Protein 3V7I (pdb70)

Solvent-accessible surface area: 16777 Å² total; per-residue (Å²): 163,33,54,0,35,0,0,4,0,7,23,25,75,9,120,74,74,4,60,22,144,57,0,21,114,31,6,98,61,102,34,98,178,27,118,8,35,105,151,9,95,51,36,12,78,91,26,44,8,135,35,5,14,3,6,36,41,22,131,30,9,43,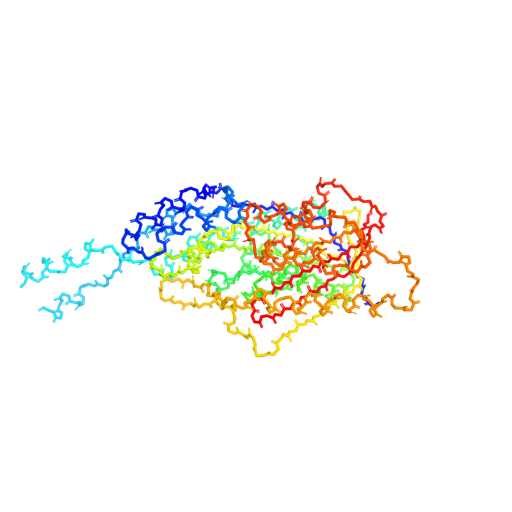42,93,26,32,82,56,120,70,44,64,63,35,92,96,107,124,87,124,32,62,62,62,23,64,66,63,60,82,99,102,50,72,20,40,35,112,59,14,12,60,54,2,43,100,9,0,18,41,19,0,33,122,0,0,96,18,1,5,148,54,0,49,36,79,32,46,55,0,36,2,0,0,2,1,9,19,2,3,76,33,172,84,14,4,7,54,12,0,22,110,89,8,75,15,88,93,110,14,83,62,50,74,16,76,168,40,20,20,0,0,0,0,70,0,0,7,54,0,1,92,20,1,57,84,54,52,102,60,19,0,0,0,0,0,0,1,1,17,10,5,8,2,13,15,49,46,108,65,76,34,13,8,54,17,6,8,28,17,1,1,0,0,0,0,0,0,0,6,12,126,87,63,138,54,13,17,0,61,0,37,13,39,28,113,57,89,23,123,87,23,188,98,20,23,88,69,45,93,100,83,44,0,2,5,27,58,37,40,174,154,0,31,134,10,5,33,76,0,0,68,23,0,19,79,41,8,121,79,104,39,101,148,57,90,112,89,100,49,7,66,4,2,0,0,0,7,29,18,48,173,5,0,68,61,0,58,145,45,24,51,139,168,57,60,96,47,6,1,59,46,0,63,70,2,12,63,30,0,4,11,2,1,0,1,0,0,1,0,0,62,48,0,57,93,65,50,46,172,106,32,14,35,0,4,0,0,0,8,6,35,26,1,18,0,1,0,0,4,0,47,8,73

Foldseek 3Di:
DFKKFWFAKFKDFAPAKDFLVNLLVVLCVLDVDDPCNVCRVVVLVVLLAGIAHFVDYPCLQPPFAQDDPLVVVLVVPDPVSVVVSVVVSPDGHFAFACSLQVSVQVSQLVQQLVRQVVQQVLQVHALAQAAEEEEEEAFHDDVVHSQVSDCVVSNYDPNHHYHYDHACWQALLFVVVVVVRVVCVVPQSHKYKYKYWYRLCLQLHSPDDDPCSSVSNSFATGMMMMIIMGSDDDPSGWWIFDDKDKFFDPPQQPQWDWDQDRNGIHTDHHPCLLVLLLVVLVVVLVVVCVVCVPPDPPDAAQAEQECSPGVVSVVVSQVVDPDDHDNCRCVLVVVQSNNHRHINCSSSSSSNSVVVVDDDFFHWYKGKTFDRSTMIMMTTITTD

Structure (mmCIF, N/CA/C/O backbone):
data_3V7I
#
_entry.id   3V7I
#
_cell.length_a   182.703
_cell.length_b   182.703
_cell.length_c   182.703
_cell.angle_alpha   90.000
_cell.angle_beta   90.000
_cell.angle_gamma   90.000
#
_symmetry.space_group_name_H-M   'P 41 3 2'
#
loop_
_entity.id
_entity.type
_entity.pdbx_description
1 polymer 'Putative polyketide synthase'
2 water water
#
loop_
_atom_site.group_PDB
_atom_site.id
_atom_site.type_symbol
_atom_site.label_atom_id
_atom_site.label_alt_id
_atom_site.label_comp_id
_atom_site.label_asym_id
_atom_site.label_entity_id
_atom_site.label_seq_id
_atom_site.pdbx_PDB_ins_code
_atom_site.Cartn_x
_atom_site.Cartn_y
_atom_site.Cartn_z
_atom_site.occupancy
_atom_site.B_iso_or_equiv
_atom_site.auth_seq_id
_atom_site.auth_comp_id
_atom_site.auth_asym_id
_atom_site.auth_atom_id
_atom_site.pdbx_PDB_model_num
ATOM 1 N N . ALA A 1 24 ? 14.180 66.777 14.755 1.00 141.18 0 ALA A N 1
ATOM 2 C CA . ALA A 1 24 ? 13.424 66.257 15.894 1.00 138.95 0 ALA A CA 1
ATOM 3 C C . ALA A 1 24 ? 13.292 64.741 15.799 1.00 144.47 0 ALA A C 1
ATOM 4 O O . ALA A 1 24 ? 13.462 64.030 16.788 1.00 153.35 0 ALA A O 1
ATOM 6 N N . MET A 1 25 ? 12.980 64.255 14.603 1.00 312.92 1 MET A N 1
ATOM 7 C CA . MET A 1 25 ? 12.817 62.824 14.389 1.00 105.16 1 MET A CA 1
ATOM 8 C C . MET A 1 25 ? 13.730 62.300 13.283 1.00 150.19 1 MET A C 1
ATOM 9 O O . MET A 1 25 ? 13.593 62.677 12.119 1.00 109.96 1 MET A O 1
ATOM 14 N N . ALA A 1 26 ? 14.658 61.425 13.659 1.00 84.48 2 ALA A N 1
ATOM 15 C CA . ALA A 1 26 ? 15.603 60.833 12.718 1.00 145.53 2 ALA A CA 1
ATOM 16 C C . ALA A 1 26 ? 15.742 59.337 12.976 1.00 69.23 2 ALA A C 1
ATOM 17 O O . ALA A 1 26 ? 16.303 58.920 13.990 1.00 213.96 2 ALA A O 1
ATOM 19 N N . ALA A 1 27 ? 15.220 58.537 12.054 1.00 95.80 3 ALA A N 1
ATOM 20 C CA . ALA A 1 27 ? 15.234 57.086 12.192 1.00 92.88 3 ALA A CA 1
ATOM 21 C C . ALA A 1 27 ? 15.434 56.437 10.829 1.00 84.41 3 ALA A C 1
ATOM 22 O O . ALA A 1 27 ? 14.822 56.850 9.844 1.00 87.29 3 ALA A O 1
ATOM 24 N N . TYR A 1 28 ? 16.284 55.420 10.772 1.00 168.05 4 TYR A N 1
ATOM 25 C CA . TYR A 1 28 ? 16.650 54.818 9.497 1.00 69.74 4 TYR A CA 1
ATOM 26 C C . TYR A 1 28 ? 16.114 53.400 9.356 1.00 157.20 4 TYR A C 1
ATOM 27 O O . TYR A 1 28 ? 16.147 52.621 10.300 1.00 62.68 4 TYR A O 1
ATOM 36 N N . LEU A 1 29 ? 15.626 53.065 8.168 1.00 195.29 5 LEU A N 1
ATOM 37 C CA . LEU A 1 29 ? 14.916 51.808 7.978 1.00 68.53 5 LEU A CA 1
ATOM 38 C C . LEU A 1 29 ? 15.492 50.946 6.854 1.00 123.94 5 LEU A C 1
ATOM 39 O O . LEU A 1 29 ? 15.492 51.345 5.689 1.00 72.26 5 LEU A O 1
ATOM 44 N N . CYS A 1 30 ? 15.975 49.759 7.207 1.00 71.33 6 CYS A N 1
ATOM 45 C CA . CYS A 1 30 ? 16.473 48.813 6.217 1.00 174.78 6 CYS A CA 1
ATOM 46 C C . CYS A 1 30 ? 15.281 48.175 5.516 1.00 74.70 6 CYS A C 1
ATOM 47 O O . CYS A 1 30 ? 14.169 48.211 6.035 1.00 70.96 6 CYS A O 1
ATOM 50 N N . ALA A 1 31 ? 15.497 47.600 4.338 1.00 181.11 7 ALA A N 1
ATOM 51 C CA . ALA A 1 31 ? 14.390 47.023 3.581 1.00 81.07 7 ALA A CA 1
ATOM 52 C C . ALA A 1 31 ? 13.672 45.928 4.365 1.00 77.82 7 ALA A C 1
ATOM 53 O O . ALA A 1 31 ? 14.303 45.153 5.082 1.00 76.07 7 ALA A O 1
ATOM 55 N N . PRO A 1 32 ? 12.340 45.866 4.237 1.00 74.82 8 PRO A N 1
ATOM 56 C CA . PRO A 1 32 ? 11.580 44.821 4.928 1.00 72.18 8 PRO A CA 1
ATOM 57 C C . PRO A 1 32 ? 11.724 43.448 4.281 1.00 116.55 8 PRO A C 1
ATOM 58 O O . PRO A 1 32 ? 11.982 43.332 3.083 1.00 209.31 8 PRO A O 1
ATOM 62 N N . ALA A 1 33 ? 11.563 42.415 5.098 1.00 52.49 9 ALA A N 1
ATOM 63 C CA . ALA A 1 33 ? 11.508 41.039 4.632 1.00 113.60 9 ALA A CA 1
ATOM 64 C C . ALA A 1 33 ? 10.057 40.577 4.643 1.00 92.12 9 ALA A C 1
ATOM 65 O O . ALA A 1 33 ? 9.387 40.649 5.671 1.00 79.29 9 ALA A O 1
ATOM 67 N N . VAL A 1 34 ? 9.570 40.103 3.502 1.00 121.02 10 VAL A N 1
ATOM 68 C CA . VAL A 1 34 ? 8.183 39.668 3.403 1.00 92.36 10 VAL A CA 1
ATOM 69 C C . VAL A 1 34 ? 8.085 38.166 3.165 1.00 104.09 10 VAL A C 1
ATOM 70 O O . VAL A 1 34 ? 8.810 37.604 2.343 1.00 231.47 10 VAL A O 1
ATOM 74 N N . ILE A 1 35 ? 7.181 37.523 3.898 1.00 60.15 11 ILE A N 1
ATOM 75 C CA . ILE A 1 35 ? 7.002 36.081 3.814 1.00 110.95 11 ILE A CA 1
ATOM 76 C C . ILE A 1 35 ? 5.525 35.729 3.811 1.00 121.70 11 ILE A C 1
ATOM 77 O O . ILE A 1 35 ? 4.874 35.706 4.854 1.00 131.57 11 ILE A O 1
ATOM 82 N N . HIS A 1 36 ? 5.008 35.449 2.623 1.00 215.60 12 HIS A N 1
ATOM 83 C CA . HIS A 1 36 ? 3.584 35.220 2.437 1.00 96.95 12 HIS A CA 1
ATOM 84 C C . HIS A 1 36 ? 3.153 33.842 2.917 1.00 104.03 12 HIS A C 1
ATOM 85 O O . HIS A 1 36 ? 3.987 32.999 3.239 1.00 100.28 12 HIS A O 1
ATOM 92 N N . GLY A 1 37 ? 1.844 33.625 2.972 1.00 83.96 13 GLY A N 1
ATOM 93 C CA . GLY A 1 37 ? 1.305 32.324 3.319 1.00 91.64 13 GLY A CA 1
ATOM 94 C C . GLY A 1 37 ? 1.599 31.300 2.239 1.00 299.63 13 GLY A C 1
ATOM 95 O O . GLY A 1 37 ? 1.362 31.554 1.059 1.00 136.58 13 GLY A O 1
ATOM 96 N N . GLU A 1 38 ? 2.115 30.143 2.641 1.00 121.13 14 GLU A N 1
ATOM 97 C CA . GLU A 1 38 ? 2.496 29.095 1.696 1.00 151.51 14 GLU A CA 1
ATOM 98 C C . GLU A 1 38 ? 1.285 28.400 1.080 1.00 95.60 14 GLU A C 1
ATOM 99 O O . GLU A 1 38 ? 1.349 27.907 -0.047 1.00 116.18 14 GLU A O 1
ATOM 105 N N . HIS A 1 39 ? 0.185 28.363 1.825 1.00 85.72 15 HIS A N 1
ATOM 106 C CA . HIS A 1 39 ? -1.046 27.743 1.348 1.00 83.17 15 HIS A CA 1
ATOM 107 C C . HIS A 1 39 ? -1.847 28.699 0.467 1.00 95.75 15 HIS A C 1
ATOM 108 O O . HIS A 1 39 ? -2.609 29.527 0.964 1.00 183.14 15 HIS A O 1
ATOM 115 N N . SER A 1 40 ? -1.661 28.574 -0.844 1.00 113.15 16 SER A N 1
ATOM 116 C CA . SER A 1 40 ? -2.375 29.398 -1.814 1.00 123.49 16 SER A CA 1
ATOM 117 C C . SER A 1 40 ? -3.828 28.960 -1.962 1.00 137.35 16 SER A C 1
ATOM 118 O O . SER A 1 40 ? -4.114 27.833 -2.367 1.00 137.94 16 SER A O 1
ATOM 121 N N . VAL A 1 41 ? -4.739 29.867 -1.634 1.00 116.10 17 VAL A N 1
ATOM 122 C CA . VAL A 1 41 ? -6.164 29.595 -1.725 1.00 251.77 17 VAL A CA 1
ATOM 123 C C . VAL A 1 41 ? -6.775 30.385 -2.874 1.00 123.06 17 VAL A C 1
ATOM 124 O O . VAL A 1 41 ? -6.868 31.611 -2.817 1.00 124.57 17 VAL A O 1
ATOM 128 N N . GLU A 1 42 ? -7.176 29.671 -3.922 1.00 158.89 18 GLU A N 1
ATOM 129 C CA . GLU A 1 42 ? -7.781 30.285 -5.097 1.00 204.23 18 GLU A CA 1
ATOM 130 C C . GLU A 1 42 ? -9.114 30.917 -4.714 1.00 162.70 18 GLU A C 1
ATOM 131 O O . GLU A 1 42 ? -9.867 30.349 -3.925 1.00 163.01 18 GLU A O 1
ATOM 137 N N . THR A 1 43 ? -9.407 32.092 -5.266 1.00 124.81 19 THR A N 1
ATOM 138 C CA . THR A 1 43 ? -10.672 32.759 -4.968 1.00 114.74 19 THR A CA 1
ATOM 139 C C . THR A 1 43 ? -11.847 31.907 -5.434 1.00 159.02 19 THR A C 1
ATOM 140 O O . THR A 1 43 ? -12.947 31.999 -4.890 1.00 273.76 19 THR A O 1
ATOM 144 N N . ARG A 1 44 ? -11.606 31.075 -6.443 1.00 125.90 20 ARG A N 1
ATOM 145 C CA . ARG A 1 44 ? -12.635 30.182 -6.951 1.00 171.21 20 ARG A CA 1
ATOM 146 C C . ARG A 1 44 ? -12.924 29.088 -5.931 1.00 136.13 20 ARG A C 1
ATOM 147 O O . ARG A 1 44 ? -14.041 28.582 -5.852 1.00 159.64 20 ARG A O 1
ATOM 155 N N . GLU A 1 45 ? -11.910 28.731 -5.149 1.00 345.71 21 GLU A N 1
ATOM 156 C CA . GLU A 1 45 ? -12.061 27.707 -4.122 1.00 145.39 21 GLU A CA 1
ATOM 157 C C . GLU A 1 45 ? -12.905 28.222 -2.960 1.00 156.47 21 GLU A C 1
ATOM 158 O O . GLU A 1 45 ? -13.632 27.460 -2.323 1.00 159.78 21 GLU A O 1
ATOM 164 N N . ILE A 1 46 ? -12.806 29.518 -2.686 1.00 312.05 22 ILE A N 1
ATOM 165 C CA . ILE A 1 46 ? -13.603 30.124 -1.627 1.00 239.00 22 ILE A CA 1
ATOM 166 C C . ILE A 1 46 ? -15.041 30.318 -2.091 1.00 290.82 22 ILE A C 1
ATOM 167 O O . ILE A 1 46 ? -15.979 29.945 -1.391 1.00 123.04 22 ILE A O 1
ATOM 172 N N . VAL A 1 47 ? -15.205 30.905 -3.274 1.00 114.76 23 VAL A N 1
ATOM 173 C CA . VAL A 1 47 ? -16.523 31.040 -3.889 1.00 130.58 23 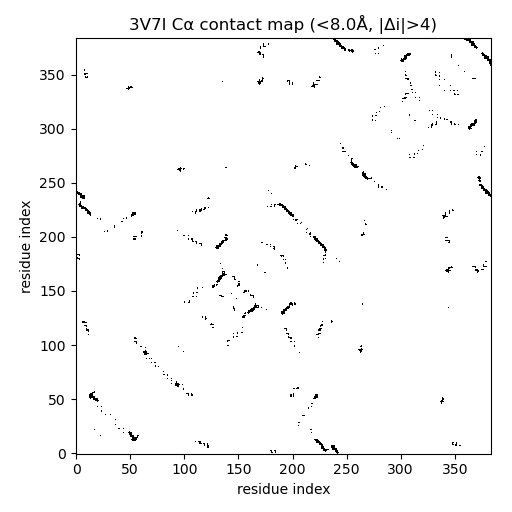VAL A CA 1
ATOM 174 C C . VAL A 1 47 ? -17.231 29.692 -3.934 1.00 138.89 23 VAL A C 1
ATOM 175 O O . VAL A 1 47 ? -18.388 29.567 -3.530 1.00 150.31 23 VAL A O 1
ATOM 179 N N . GLU A 1 48 ? -16.518 28.687 -4.430 1.00 137.80 24 GLU A N 1
ATOM 180 C CA . GLU A 1 48 ? -17.039 27.331 -4.541 1.00 155.53 24 GLU A CA 1
ATOM 181 C C . GLU A 1 48 ? -17.365 26.731 -3.175 1.00 125.26 24 GLU A C 1
ATOM 182 O O . GLU A 1 48 ? -18.373 26.043 -3.016 1.00 142.34 24 GLU A O 1
ATOM 188 N N . GLU A 1 49 ? -16.511 26.998 -2.192 1.00 139.69 25 GLU A N 1
ATOM 189 C CA . GLU A 1 49 ? -16.692 26.447 -0.852 1.00 265.72 25 GLU A CA 1
ATOM 190 C C . GLU A 1 49 ? -17.909 27.038 -0.146 1.00 249.56 25 GLU A C 1
ATOM 191 O O . GLU A 1 49 ? -18.714 26.310 0.432 1.00 112.88 25 GLU A O 1
ATOM 197 N N . VAL A 1 50 ? -18.038 28.360 -0.188 1.00 158.23 26 VAL A N 1
ATOM 198 C CA . VAL A 1 50 ? -19.127 29.038 0.507 1.00 129.08 26 VAL A CA 1
ATOM 199 C C . VAL A 1 50 ? -20.478 28.728 -0.134 1.00 141.32 26 VAL A C 1
ATOM 200 O O . VAL A 1 50 ? -21.502 28.671 0.549 1.00 136.18 26 VAL A O 1
ATOM 204 N N . ARG A 1 51 ? -20.475 28.532 -1.448 1.00 128.12 27 ARG A N 1
ATOM 205 C CA . ARG A 1 51 ? -21.676 28.100 -2.152 1.00 242.03 27 ARG A CA 1
ATOM 206 C C . ARG A 1 51 ? -22.107 26.743 -1.624 1.00 156.23 27 ARG A C 1
ATOM 207 O O . ARG A 1 51 ? -23.298 26.465 -1.482 1.00 249.42 27 ARG A O 1
ATOM 215 N N . GLY A 1 52 ? -21.121 25.902 -1.329 1.00 276.83 28 GLY A N 1
ATOM 216 C CA . GLY A 1 52 ? -21.374 24.587 -0.774 1.00 215.45 28 GLY A CA 1
ATOM 217 C C . GLY A 1 52 ? -21.857 24.659 0.663 1.00 176.42 28 GLY A C 1
ATOM 218 O O . GLY A 1 52 ? -22.699 23.867 1.082 1.00 130.78 28 GLY A O 1
ATOM 219 N N . ARG A 1 53 ? -21.324 25.611 1.423 1.00 360.09 29 ARG A N 1
ATOM 220 C CA . ARG A 1 53 ? -21.727 25.776 2.812 1.00 160.83 29 ARG A CA 1
ATOM 221 C C . ARG A 1 53 ? -23.181 26.202 2.934 1.00 190.96 29 ARG A C 1
ATOM 222 O O . ARG A 1 53 ? -23.953 25.593 3.681 1.00 155.37 29 ARG A O 1
ATOM 230 N N . HIS A 1 54 ? -23.553 27.248 2.205 1.00 213.86 30 HIS A N 1
ATOM 231 C CA . HIS A 1 54 ? -24.921 27.756 2.257 1.00 213.89 30 HIS A CA 1
ATOM 232 C C . HIS A 1 54 ? -25.593 27.678 0.891 1.00 240.57 30 HIS A C 1
ATOM 233 O O . HIS A 1 54 ? -25.441 28.577 0.063 1.00 224.58 30 HIS A O 1
ATOM 240 N N . PRO A 1 55 ? -26.339 26.587 0.653 1.00 171.47 31 PRO A N 1
ATOM 241 C CA . PRO A 1 55 ? -27.062 26.362 -0.603 1.00 180.97 31 PRO A CA 1
ATOM 242 C C . PRO A 1 55 ? -28.163 27.396 -0.814 1.00 193.01 31 PRO A C 1
ATOM 243 O O . PRO A 1 55 ? -28.177 28.079 -1.837 1.00 187.59 31 PRO A O 1
ATOM 247 N N . HIS A 1 56 ? -29.067 27.518 0.151 1.00 240.36 32 HIS A N 1
ATOM 248 C CA . HIS A 1 56 ? -30.166 28.470 0.039 1.00 218.64 32 HIS A CA 1
ATOM 249 C C . HIS A 1 56 ? -29.816 29.794 0.704 1.00 193.33 32 HIS A C 1
ATOM 250 O O . HIS A 1 56 ? -29.752 29.883 1.929 1.00 239.54 32 HIS A O 1
ATOM 257 N N . ALA A 1 57 ? -29.597 30.821 -0.109 1.00 176.29 33 ALA A N 1
ATOM 258 C CA . ALA A 1 57 ? -29.191 32.119 0.406 1.00 126.05 33 ALA A CA 1
ATOM 259 C C . ALA A 1 57 ? -29.533 33.247 -0.561 1.00 185.42 33 ALA A C 1
ATOM 260 O O . ALA A 1 57 ? -29.609 33.035 -1.771 1.00 203.25 33 ALA A O 1
ATOM 262 N N . PRO A 1 58 ? -29.748 34.458 -0.020 1.00 167.89 34 PRO A N 1
ATOM 263 C CA . PRO A 1 58 ? -30.073 35.629 -0.841 1.00 146.76 34 PRO A CA 1
ATOM 264 C C . PRO A 1 58 ? -28.867 36.185 -1.583 1.00 248.86 34 PRO A C 1
ATOM 265 O O . PRO A 1 58 ? -29.015 36.748 -2.664 1.00 378.03 34 PRO A O 1
ATOM 269 N N . TRP A 1 59 ? -27.685 36.014 -1.003 1.00 135.48 35 TRP A N 1
ATOM 270 C CA . TRP A 1 59 ? -26.452 36.496 -1.613 1.00 179.51 35 TRP A CA 1
ATOM 271 C C . TRP A 1 59 ? -26.006 35.637 -2.798 1.00 180.24 35 TRP A C 1
ATOM 272 O O . TRP A 1 59 ? -25.118 36.021 -3.557 1.00 258.79 35 TRP A O 1
ATOM 283 N N . ALA A 1 60 ? -26.639 34.480 -2.964 1.00 129.14 36 ALA A N 1
ATOM 284 C CA . ALA A 1 60 ? -26.231 33.505 -3.984 1.00 201.69 36 ALA A CA 1
ATOM 285 C C . ALA A 1 60 ? -25.931 34.088 -5.376 1.00 193.75 36 ALA A C 1
ATOM 286 O O . ALA A 1 60 ? -24.900 33.767 -5.971 1.00 174.06 36 ALA A O 1
ATOM 288 N N . PRO A 1 61 ? -26.823 34.948 -5.897 1.00 166.43 37 PRO A N 1
ATOM 289 C CA . PRO A 1 61 ? -26.587 35.506 -7.234 1.00 338.55 37 PRO A CA 1
ATOM 290 C C . PRO A 1 61 ? -25.435 36.504 -7.239 1.00 376.49 37 PRO A C 1
ATOM 291 O O . PRO A 1 61 ? -24.797 36.721 -8.268 1.00 271.03 37 PRO A O 1
ATOM 295 N N . ARG A 1 62 ? -25.172 37.099 -6.083 1.00 160.14 38 ARG A N 1
ATOM 296 C CA . ARG A 1 62 ? -24.159 38.138 -5.959 1.00 247.14 38 ARG A CA 1
ATOM 297 C C . ARG A 1 62 ? -22.729 37.608 -6.030 1.00 149.25 38 ARG A C 1
ATOM 298 O O . ARG A 1 62 ? -21.779 38.385 -6.057 1.00 125.27 38 ARG A O 1
ATOM 306 N N . ILE A 1 63 ? -22.569 36.293 -6.073 1.00 208.47 39 ILE A N 1
ATOM 307 C CA . ILE A 1 63 ? -21.247 35.716 -5.855 1.00 114.72 39 ILE A CA 1
ATOM 308 C C . ILE A 1 63 ? -20.229 36.024 -6.955 1.00 132.30 39 ILE A C 1
ATOM 309 O O . ILE A 1 63 ? -19.174 36.594 -6.681 1.00 127.13 39 ILE A O 1
ATOM 314 N N . ASP A 1 64 ? -20.540 35.653 -8.192 1.00 152.47 40 ASP A N 1
ATOM 315 C CA . ASP A 1 64 ? -19.640 35.942 -9.302 1.00 231.50 40 ASP A CA 1
ATOM 316 C C . ASP A 1 64 ? -19.435 37.445 -9.430 1.00 193.56 40 ASP A C 1
ATOM 317 O O . ASP A 1 64 ? -18.384 37.907 -9.876 1.00 194.18 40 ASP A O 1
ATOM 322 N N . GLY A 1 65 ? -20.447 38.205 -9.028 1.00 199.01 41 GLY A N 1
ATOM 323 C CA . GLY A 1 65 ? -20.385 39.651 -9.097 1.00 172.63 41 GLY A CA 1
ATOM 324 C C . GLY A 1 65 ? -19.505 40.232 -8.010 1.00 146.43 41 GLY A C 1
ATOM 325 O O . GLY A 1 65 ? -18.602 41.020 -8.285 1.00 117.49 41 GLY A O 1
ATOM 326 N N . ILE A 1 66 ? -19.768 39.836 -6.769 1.00 300.59 42 ILE A N 1
ATOM 327 C CA . ILE A 1 66 ? -19.011 40.330 -5.626 1.00 106.33 42 ILE A CA 1
ATOM 328 C C . ILE A 1 66 ? -17.550 39.895 -5.678 1.00 167.47 42 ILE A C 1
ATOM 329 O O . ILE A 1 66 ? -16.646 40.701 -5.466 1.00 156.63 42 ILE A O 1
ATOM 334 N N . ALA A 1 67 ? -17.324 38.616 -5.957 1.00 161.66 43 ALA A N 1
ATOM 335 C CA . ALA A 1 67 ? -15.972 38.074 -5.989 1.00 206.89 43 ALA A CA 1
ATOM 336 C C . ALA A 1 67 ? -15.128 38.710 -7.088 1.00 174.31 43 ALA A C 1
ATOM 337 O O . ALA A 1 67 ? -13.912 38.829 -6.955 1.00 126.79 43 ALA A O 1
ATOM 339 N N . ALA A 1 68 ? -15.776 39.118 -8.174 1.00 144.78 44 ALA A N 1
ATOM 340 C CA . ALA A 1 68 ? -15.064 39.684 -9.314 1.00 167.34 44 ALA A CA 1
ATOM 341 C C . ALA A 1 68 ? -14.574 41.103 -9.041 1.00 175.23 44 ALA A C 1
ATOM 342 O O . ALA A 1 68 ? -13.635 41.578 -9.680 1.00 123.72 44 ALA A O 1
ATOM 344 N N . SER A 1 69 ? -15.209 41.776 -8.088 1.00 204.23 45 SER A N 1
ATOM 345 C CA . SER A 1 69 ? -14.855 43.155 -7.774 1.00 188.51 45 SER A CA 1
ATOM 346 C C . SER A 1 69 ? -13.592 43.243 -6.922 1.00 158.34 45 SER A C 1
ATOM 347 O O . SER A 1 69 ? -12.929 44.280 -6.891 1.00 132.33 45 SER A O 1
ATOM 350 N N . THR A 1 70 ? -13.260 42.156 -6.232 1.00 228.26 46 THR A N 1
ATOM 351 C CA . THR A 1 70 ? -12.078 42.138 -5.374 1.00 114.89 46 THR A CA 1
ATOM 352 C C . THR A 1 70 ? -10.790 42.262 -6.182 1.00 163.44 46 THR A C 1
ATOM 353 O O . THR A 1 70 ? -9.810 42.844 -5.716 1.00 116.01 46 THR A O 1
ATOM 357 N N . GLY A 1 71 ? -10.799 41.714 -7.392 1.00 130.47 47 GLY A N 1
ATOM 358 C CA . GLY A 1 71 ? -9.625 41.737 -8.247 1.00 96.97 47 GLY A CA 1
ATOM 359 C C . GLY A 1 71 ? -8.541 40.799 -7.754 1.00 106.60 47 GLY A C 1
ATOM 360 O O . GLY A 1 71 ? -7.360 40.992 -8.042 1.00 182.07 47 GLY A O 1
ATOM 361 N N . ILE A 1 72 ? -8.949 39.777 -7.007 1.00 99.80 48 ILE A N 1
ATOM 362 C CA . ILE A 1 72 ? -8.015 38.829 -6.414 1.00 123.11 48 ILE A CA 1
ATOM 363 C C . ILE A 1 72 ? -8.218 37.424 -6.972 1.00 108.31 48 ILE A C 1
ATOM 364 O O . ILE A 1 72 ? -9.275 36.820 -6.785 1.00 131.12 48 ILE A O 1
ATOM 369 N N . GLU A 1 73 ? -7.199 36.910 -7.657 1.00 96.15 49 GLU A N 1
ATOM 370 C CA . GLU A 1 73 ? -7.230 35.552 -8.188 1.00 109.45 49 GLU A CA 1
ATOM 371 C C . GLU A 1 73 ? -6.997 34.533 -7.082 1.00 168.53 49 GLU A C 1
ATOM 372 O O . GLU A 1 73 ? -7.708 33.534 -6.983 1.00 142.08 49 GLU A O 1
ATOM 378 N N . SER A 1 74 ? -5.995 34.794 -6.250 1.00 139.85 50 SER A N 1
ATOM 379 C CA . SER A 1 74 ? -5.674 33.905 -5.141 1.00 136.14 50 SER A CA 1
ATOM 380 C C . SER A 1 74 ? -4.822 34.606 -4.088 1.00 124.36 50 SER A C 1
ATOM 381 O O . SER A 1 74 ? -4.213 35.642 -4.358 1.00 97.41 50 SER A O 1
ATOM 384 N N . ARG A 1 75 ? -4.783 34.032 -2.890 1.00 147.72 51 ARG A N 1
ATOM 385 C CA . ARG A 1 75 ? -4.018 34.602 -1.787 1.00 137.68 51 ARG A CA 1
ATOM 386 C C . ARG A 1 75 ? -3.202 33.529 -1.076 1.00 115.85 51 ARG A C 1
ATOM 387 O O . ARG A 1 75 ? -3.448 32.336 -1.247 1.00 125.61 51 ARG A O 1
ATOM 395 N N . GLY A 1 76 ? -2.229 33.959 -0.279 1.00 77.33 52 GLY A N 1
ATOM 396 C CA . GLY A 1 76 ? -1.453 33.044 0.535 1.00 155.39 52 GLY A CA 1
ATOM 397 C C . GLY A 1 76 ? -2.006 32.964 1.945 1.00 68.65 52 GLY A C 1
ATOM 398 O O . GLY A 1 76 ? -2.435 33.966 2.507 1.00 74.04 52 GLY A O 1
ATOM 399 N N . TRP A 1 77 ? -2.004 31.762 2.510 1.00 103.55 53 TRP A N 1
ATOM 400 C CA . TRP A 1 77 ? -2.448 31.543 3.882 1.00 76.15 53 TRP A CA 1
ATOM 401 C C . TRP A 1 77 ? -1.390 30.761 4.646 1.00 89.83 53 TRP A C 1
ATOM 402 O O . TRP A 1 77 ? -0.588 30.043 4.050 1.00 143.62 53 TRP A O 1
ATOM 413 N N . MET A 1 78 ? -1.395 30.898 5.968 1.00 104.74 54 MET A N 1
ATOM 414 C CA . MET A 1 78 ? -0.494 30.129 6.816 1.00 110.65 54 MET A CA 1
ATOM 415 C C . MET A 1 78 ? -1.082 28.749 7.084 1.00 99.60 54 MET A C 1
ATOM 416 O O . MET A 1 78 ? -0.396 27.858 7.585 1.00 113.03 54 MET A O 1
ATOM 421 N N . LEU A 1 79 ? -2.357 28.583 6.743 1.00 110.79 55 LEU A N 1
ATOM 422 C CA . LEU A 1 79 ? -3.038 27.298 6.870 1.00 108.03 55 LEU A CA 1
ATOM 423 C C . LEU A 1 79 ? -3.890 27.036 5.631 1.00 200.56 55 LEU A C 1
ATOM 424 O O . LEU A 1 79 ? -4.255 27.971 4.924 1.00 122.96 55 LEU A O 1
ATOM 429 N N . PRO A 1 80 ? -4.204 25.760 5.356 1.00 127.67 56 PRO A N 1
ATOM 430 C CA . PRO A 1 80 ? -5.045 25.441 4.198 1.00 191.54 56 PRO A CA 1
ATOM 431 C C . PRO A 1 80 ? -6.506 25.770 4.475 1.00 122.52 56 PRO A C 1
ATOM 432 O O . PRO A 1 80 ? -6.930 25.701 5.627 1.00 84.96 56 PRO A O 1
ATOM 436 N N . LEU A 1 81 ? -7.259 26.123 3.437 1.00 132.40 57 LEU A N 1
ATOM 437 C CA . LEU A 1 81 ? -8.673 26.453 3.590 1.00 125.46 57 LEU A CA 1
ATOM 438 C C . LEU A 1 81 ? -9.391 25.428 4.462 1.00 91.37 57 LEU A C 1
ATOM 439 O O . LEU A 1 81 ? -10.315 25.765 5.201 1.00 135.84 57 LEU A O 1
ATOM 444 N N . GLU A 1 82 ? -8.953 24.176 4.373 1.00 104.74 58 GLU A N 1
ATOM 445 C CA . GLU A 1 82 ? -9.544 23.087 5.142 1.00 182.63 58 GLU A CA 1
ATOM 446 C C . GLU A 1 82 ? -9.441 23.317 6.650 1.00 118.32 58 GLU A C 1
ATOM 447 O O . GLU A 1 82 ? -10.338 22.946 7.405 1.00 122.07 58 GLU A O 1
ATOM 453 N N . ALA A 1 83 ? -8.345 23.930 7.083 1.00 143.13 59 ALA A N 1
ATOM 454 C CA . ALA A 1 83 ? -8.117 24.177 8.503 1.00 119.90 59 ALA A CA 1
ATOM 455 C C . ALA A 1 83 ? -9.168 25.107 9.108 1.00 108.05 59 ALA A C 1
ATOM 456 O O . ALA A 1 83 ? -9.379 25.113 10.321 1.00 108.89 59 ALA A O 1
ATOM 458 N N . ALA A 1 84 ? -9.824 25.891 8.258 1.00 82.14 60 ALA A N 1
ATOM 459 C CA . ALA A 1 84 ? -10.848 26.827 8.712 1.00 154.38 60 ALA A CA 1
ATOM 460 C C . ALA A 1 84 ? -12.247 26.228 8.594 1.00 138.40 60 ALA A C 1
ATOM 461 O O . ALA A 1 84 ? -13.039 26.276 9.536 1.00 120.47 60 ALA A O 1
ATOM 463 N N . VAL A 1 85 ? -12.538 25.662 7.428 1.00 122.06 61 VAL A N 1
ATOM 464 C CA . VAL A 1 85 ? -13.859 25.118 7.134 1.00 123.07 61 VAL A CA 1
ATOM 465 C C . VAL A 1 85 ? -14.159 23.836 7.915 1.00 133.09 61 VAL A C 1
ATOM 466 O O . VAL A 1 85 ? -15.305 23.583 8.287 1.00 167.35 61 VAL A O 1
ATOM 470 N N . ALA A 1 86 ? -13.126 23.038 8.166 1.00 157.69 62 ALA A N 1
ATOM 471 C CA . ALA A 1 86 ? -13.286 21.752 8.844 1.00 108.15 62 ALA A CA 1
ATOM 472 C C . ALA A 1 86 ? -14.113 21.851 10.121 1.00 141.51 62 ALA A C 1
ATOM 473 O O . ALA A 1 86 ? -14.121 22.886 10.780 1.00 101.12 62 ALA A O 1
ATOM 475 N N . PRO A 1 87 ? -14.819 20.766 10.467 1.00 188.86 63 PRO A N 1
ATOM 476 C CA . PRO A 1 87 ? -15.581 20.691 11.716 1.00 114.76 63 PRO A CA 1
ATOM 477 C C . PRO A 1 87 ? -14.655 20.410 12.888 1.00 160.35 63 PRO A C 1
ATOM 478 O O . PRO A 1 87 ? -13.743 19.597 12.759 1.00 102.51 63 PRO A O 1
ATOM 482 N N . GLY A 1 88 ? -14.884 21.072 14.015 1.00 112.53 64 GLY A N 1
ATOM 483 C CA . GLY A 1 88 ? -14.047 20.878 15.183 1.00 117.16 64 GLY A CA 1
ATOM 484 C C . GLY A 1 88 ? -14.585 19.799 16.100 1.00 138.80 64 GLY A C 1
ATOM 485 O O . GLY A 1 88 ? -13.822 19.058 16.722 1.00 123.37 64 GLY A O 1
ATOM 486 N N . GLY A 1 89 ? -15.907 19.708 16.180 1.00 203.97 65 GLY A N 1
ATOM 487 C CA . GLY A 1 89 ? -16.545 18.756 17.067 1.00 153.47 65 GLY A CA 1
ATOM 488 C C . GLY A 1 89 ? -16.047 18.918 18.489 1.00 170.13 65 GLY A C 1
ATOM 489 O O . GLY A 1 89 ? -15.560 19.982 18.869 1.00 148.98 65 GLY A O 1
ATOM 490 N N . GLY A 1 90 ? -16.161 17.856 19.277 1.00 144.30 66 GLY A N 1
ATOM 491 C CA . GLY A 1 90 ? -15.735 17.900 20.662 1.00 137.59 66 GLY A CA 1
ATOM 492 C C . GLY A 1 90 ? -16.794 18.493 21.572 1.00 127.82 66 GLY A C 1
ATOM 493 O O . GLY A 1 90 ? -17.123 19.675 21.480 1.00 130.46 66 GLY A O 1
ATOM 494 N N . GLY A 1 91 ? -17.330 17.658 22.454 1.00 283.78 67 GLY A N 1
ATOM 495 C CA . GLY A 1 91 ? -18.333 18.085 23.411 1.00 293.01 67 GLY A CA 1
ATOM 496 C C . GLY A 1 91 ? -18.449 17.064 24.522 1.00 179.22 67 GLY A C 1
ATOM 497 O O . GLY A 1 91 ? -18.415 15.861 24.265 1.00 199.47 67 GLY A O 1
ATOM 498 N N . ASP A 1 92 ? -18.577 17.539 25.757 1.00 350.90 68 ASP A N 1
ATOM 499 C CA . ASP A 1 92 ? -18.647 16.652 26.913 1.00 230.80 68 ASP A CA 1
ATOM 500 C C . ASP A 1 92 ? -19.534 15.444 26.622 1.00 254.18 68 ASP A C 1
ATOM 501 O O . ASP A 1 92 ? -19.077 14.302 26.681 1.00 262.60 68 ASP A O 1
ATOM 506 N N . LEU A 1 93 ? -20.798 15.709 26.306 1.00 393.37 69 LEU A N 1
ATOM 507 C CA . LEU A 1 93 ? -21.744 14.668 25.907 1.00 284.11 69 LEU A CA 1
ATOM 508 C C . LEU A 1 93 ? -22.137 13.737 27.053 1.00 452.85 69 LEU A C 1
ATOM 509 O O . LEU A 1 93 ? -23.322 13.544 27.323 1.00 472.60 69 LEU A O 1
ATOM 514 N N . GLY A 1 94 ? -21.142 13.160 27.720 1.00 218.97 70 GLY A N 1
ATOM 515 C CA . GLY A 1 94 ? -21.387 12.256 28.829 1.00 417.18 70 GLY A CA 1
ATOM 516 C C . GLY A 1 94 ? -22.283 12.865 29.889 1.00 342.89 70 GLY A C 1
ATOM 517 O O . GLY A 1 94 ? -23.148 12.190 30.449 1.00 300.19 70 GLY A O 1
ATOM 518 N N . ALA A 1 95 ? -22.076 14.149 30.165 1.00 194.00 71 ALA A N 1
ATOM 519 C CA . ALA A 1 95 ? -22.883 14.864 31.146 1.00 244.92 71 ALA A CA 1
ATOM 520 C C . ALA A 1 95 ? -24.320 15.018 30.660 1.00 286.35 71 ALA A C 1
ATOM 521 O O . ALA A 1 95 ? -25.264 14.930 31.444 1.00 256.21 71 ALA A O 1
ATOM 523 N N . ALA A 1 96 ? -24.476 15.251 29.361 1.00 280.21 72 ALA A N 1
ATOM 524 C CA . ALA A 1 96 ? -25.798 15.390 28.762 1.00 207.72 72 ALA A CA 1
ATOM 525 C C . ALA A 1 96 ? -26.525 14.050 28.745 1.00 243.65 72 ALA A C 1
ATOM 526 O O . ALA A 1 96 ? -27.722 13.979 29.022 1.00 246.48 72 ALA A O 1
ATOM 528 N N . ARG A 1 97 ? -25.792 12.991 28.416 1.00 241.66 73 ARG A N 1
ATOM 529 C CA . ARG A 1 97 ? -26.354 11.646 28.392 1.00 192.96 73 ARG A CA 1
ATOM 530 C C . ARG A 1 97 ? -26.838 11.240 29.779 1.00 312.26 73 ARG A C 1
ATOM 531 O O . ARG A 1 97 ? -27.966 10.774 29.942 1.00 221.29 73 ARG A O 1
ATOM 533 N N . GLU A 1 98 ? -25.978 11.426 30.775 1.00 272.73 74 GLU A N 1
ATOM 534 C CA . GLU A 1 98 ? -26.308 11.083 32.153 1.00 323.18 74 GLU A CA 1
ATOM 535 C C . GLU A 1 98 ? -27.523 11.863 32.647 1.00 303.50 74 GLU A C 1
ATOM 536 O O . GLU A 1 98 ? -28.367 11.327 33.365 1.00 356.82 74 GLU A O 1
ATOM 538 N N . ALA A 1 99 ? -27.607 13.130 32.255 1.00 214.21 75 ALA A N 1
ATOM 539 C CA . ALA A 1 99 ? -28.708 13.991 32.670 1.00 218.34 75 ALA A CA 1
ATOM 540 C C . ALA A 1 99 ? -30.009 13.630 31.957 1.00 258.57 75 ALA A C 1
ATOM 541 O O . ALA A 1 99 ? -31.086 14.088 32.342 1.00 171.97 75 ALA A O 1
ATOM 543 N N . LEU A 1 100 ? -29.905 12.806 30.920 1.00 202.41 76 LEU A N 1
ATOM 544 C CA . LEU A 1 100 ? -31.073 12.398 30.147 1.00 248.39 76 LEU A CA 1
ATOM 545 C C . LEU A 1 100 ? -31.300 10.890 30.231 1.00 195.43 76 LEU A C 1
ATOM 546 O O . LEU A 1 100 ? -32.249 10.428 30.865 1.00 199.65 76 LEU A O 1
ATOM 548 N N . GLU A 1 107 ? -31.620 3.875 28.815 1.00 184.23 83 GLU A N 1
ATOM 549 C CA . GLU A 1 107 ? -30.194 3.572 28.845 1.00 227.65 83 GLU A CA 1
ATOM 550 C C . GLU A 1 107 ? -29.617 3.475 27.436 1.00 222.76 83 GLU A C 1
ATOM 551 O O . GLU A 1 107 ? -28.993 4.416 26.945 1.00 264.60 83 GLU A O 1
ATOM 553 N N . GLN A 1 108 ? -29.829 2.331 26.793 1.00 233.90 84 GLN A N 1
ATOM 554 C CA . GLN A 1 108 ? -29.324 2.100 25.444 1.00 271.24 84 GLN A CA 1
ATOM 555 C C . GLN A 1 108 ? -29.936 3.077 24.446 1.00 307.11 84 GLN A C 1
ATOM 556 O O . GLN A 1 108 ? -29.313 3.428 23.443 1.00 195.63 84 GLN A O 1
ATOM 558 N N . ASP A 1 109 ? -31.160 3.512 24.726 1.00 265.71 85 ASP A N 1
ATOM 559 C CA . ASP A 1 109 ? -31.861 4.445 23.853 1.00 305.11 85 ASP A CA 1
ATOM 560 C C . ASP A 1 109 ? -31.269 5.844 23.987 1.00 344.80 85 ASP A C 1
ATOM 561 O O . ASP A 1 109 ? -31.193 6.594 23.013 1.00 283.11 85 ASP A O 1
ATOM 566 N N . ALA A 1 110 ? -30.851 6.187 25.201 1.00 290.62 86 ALA A N 1
ATOM 567 C CA . ALA A 1 110 ? -30.236 7.482 25.465 1.00 255.32 86 ALA A CA 1
ATOM 568 C C . ALA A 1 110 ? -28.871 7.579 24.793 1.00 331.15 86 ALA A C 1
ATOM 569 O O . ALA A 1 110 ? -28.473 8.645 24.324 1.00 429.90 86 ALA A O 1
ATOM 571 N N . ASN A 1 111 ? -28.159 6.457 24.750 1.00 261.04 87 ASN A N 1
ATOM 572 C CA . ASN A 1 111 ? -26.847 6.405 24.117 1.00 293.12 87 ASN A CA 1
ATOM 573 C C . ASN A 1 111 ? -26.930 6.653 22.614 1.00 324.59 87 ASN A C 1
ATOM 574 O O . ASN A 1 111 ? -26.054 7.291 22.031 1.00 233.75 87 ASN A O 1
ATOM 576 N N . ARG A 1 112 ? -27.989 6.143 21.994 1.00 240.46 88 ARG A N 1
ATOM 577 C CA . ARG A 1 112 ? -28.206 6.334 20.565 1.00 229.11 88 ARG A CA 1
ATOM 578 C C . ARG A 1 112 ? -28.596 7.777 20.270 1.00 343.55 88 ARG A C 1
ATOM 579 O O . ARG A 1 112 ? -28.363 8.282 19.172 1.00 345.27 88 ARG A O 1
ATOM 581 N N . ALA A 1 113 ? -29.192 8.434 21.260 1.00 183.93 89 ALA A N 1
ATOM 582 C CA . ALA A 1 113 ? -29.594 9.829 21.125 1.00 184.66 89 ALA A CA 1
ATOM 583 C C . ALA A 1 113 ? -28.384 10.760 21.160 1.00 147.19 89 ALA A C 1
ATOM 584 O O . ALA A 1 113 ? -28.302 11.716 20.389 1.00 203.24 89 ALA A O 1
ATOM 586 N N . ILE A 1 114 ? -27.447 10.471 22.058 1.00 280.45 90 ILE A N 1
ATOM 587 C CA . ILE A 1 114 ? -26.228 11.264 22.180 1.00 271.37 90 ILE A CA 1
ATOM 588 C C . ILE A 1 114 ? -25.343 11.093 20.949 1.00 419.96 90 ILE A C 1
ATOM 589 O O . ILE A 1 114 ? -24.699 12.041 20.500 1.00 325.25 90 ILE A O 1
ATOM 591 N N . ALA A 1 115 ? -25.315 9.878 20.411 1.00 189.19 91 ALA A N 1
ATOM 592 C CA . ALA A 1 115 ? -24.551 9.595 19.202 1.00 183.51 91 ALA A CA 1
ATOM 593 C C . ALA A 1 115 ? -25.202 10.266 17.998 1.00 168.45 91 ALA A C 1
ATOM 594 O O . ALA A 1 115 ? -24.533 10.583 17.014 1.00 218.79 91 ALA A O 1
ATOM 596 N N . ALA A 1 116 ? -26.511 10.478 18.085 1.00 247.62 92 ALA A N 1
ATOM 597 C CA . ALA A 1 116 ? -27.253 11.143 17.021 1.00 251.03 92 ALA A CA 1
ATOM 598 C C . ALA A 1 116 ? -26.973 12.642 17.022 1.00 161.16 92 ALA A C 1
ATOM 599 O O . ALA A 1 116 ? -27.099 13.307 15.993 1.00 206.21 92 ALA A O 1
ATOM 601 N N . LEU A 1 117 ? -26.592 13.167 18.182 1.00 222.61 93 LEU A N 1
ATOM 602 C CA . LEU A 1 117 ? -26.287 14.587 18.316 1.00 219.94 93 LEU A CA 1
ATOM 603 C C . LEU A 1 117 ? -24.823 14.874 17.992 1.00 222.51 93 LEU A C 1
ATOM 604 O O . LEU A 1 117 ? -24.492 15.936 17.466 1.00 199.87 93 LEU A O 1
ATOM 606 N N . LYS A 1 118 ? -23.950 13.922 18.306 1.00 219.08 94 LYS A N 1
ATOM 607 C CA . LYS A 1 118 ? -22.524 14.075 18.039 1.00 251.16 94 LYS A CA 1
ATOM 608 C C . LYS A 1 118 ? -22.226 13.989 16.545 1.00 234.79 94 LYS A C 1
ATOM 609 O O . LYS A 1 118 ? -21.245 14.558 16.066 1.00 193.25 94 LYS A O 1
ATOM 611 N N . ALA A 1 119 ? -23.079 13.278 15.815 1.00 185.28 95 ALA A N 1
ATOM 612 C CA . ALA A 1 119 ? -22.895 13.095 14.379 1.00 161.41 95 ALA A CA 1
ATOM 613 C C . ALA A 1 119 ? -22.970 14.421 13.626 1.00 196.76 95 ALA A C 1
ATOM 614 O O . ALA A 1 119 ? -22.334 14.589 12.585 1.00 188.87 95 ALA A O 1
ATOM 616 N N . VAL A 1 120 ? -23.749 15.359 14.155 1.00 245.60 96 VAL A N 1
ATOM 617 C CA . VAL A 1 120 ? -23.876 16.681 13.549 1.00 223.62 96 VAL A CA 1
ATOM 618 C C . VAL A 1 120 ? -22.555 17.443 13.625 1.00 221.15 96 VAL A C 1
ATOM 619 O O . VAL A 1 120 ? -21.931 17.512 14.685 1.00 193.80 96 VAL A O 1
ATOM 623 N N . PRO A 1 121 ? -22.121 18.017 12.492 1.00 194.22 97 PRO A N 1
ATOM 624 C CA . PRO A 1 121 ? -20.856 18.755 12.439 1.00 243.21 97 PRO A CA 1
ATOM 625 C C . PRO A 1 121 ? -20.934 20.076 13.195 1.00 238.53 97 PRO A C 1
ATOM 626 O O . PRO A 1 121 ? -21.761 20.929 12.871 1.00 201.65 97 PRO A O 1
ATOM 630 N N . ALA A 1 122 ? -20.078 20.232 14.199 1.00 162.09 98 ALA A N 1
ATOM 631 C CA . ALA A 1 122 ? -20.021 21.461 14.978 1.00 163.08 98 ALA A CA 1
ATOM 632 C C . ALA A 1 122 ? -18.892 22.353 14.479 1.00 158.09 98 ALA A C 1
ATOM 633 O O . ALA A 1 122 ? -17.902 21.865 13.935 1.00 138.36 98 ALA A O 1
ATOM 635 N N . SER A 1 123 ? -19.043 23.661 14.659 1.00 155.61 99 SER A N 1
ATOM 636 C CA . SER A 1 123 ? -17.986 24.595 14.295 1.00 138.21 99 SER A CA 1
ATOM 637 C C . SER A 1 123 ? -16.810 24.437 15.253 1.00 133.00 99 SER A C 1
ATOM 638 O O . SER A 1 123 ? -16.960 23.880 16.342 1.00 125.72 99 SER A O 1
ATOM 641 N N . GLN A 1 124 ? -15.641 24.918 14.844 1.00 132.73 100 GLN A N 1
ATOM 642 C CA . GLN A 1 124 ? -14.457 24.835 15.691 1.00 127.34 100 GLN A CA 1
ATOM 643 C C . GLN A 1 124 ? -14.520 25.843 16.830 1.00 109.00 100 GLN A C 1
ATOM 644 O O . GLN A 1 124 ? -14.921 26.991 16.636 1.00 136.06 100 GLN A O 1
ATOM 650 N N . THR A 1 125 ? -14.118 25.405 18.017 1.00 114.50 101 THR A N 1
ATOM 651 C CA . THR A 1 125 ? -14.028 26.293 19.164 1.00 110.71 101 THR A CA 1
ATOM 652 C C . THR A 1 125 ? -12.848 27.243 18.966 1.00 101.70 101 THR A C 1
ATOM 653 O O . THR A 1 125 ? -11.989 27.005 18.116 1.00 105.17 101 THR A O 1
ATOM 657 N N . VAL A 1 126 ? -12.813 28.320 19.742 1.00 112.12 102 VAL A N 1
ATOM 658 C CA . VAL A 1 126 ? -11.796 29.352 19.558 1.00 96.65 102 VAL A CA 1
ATOM 659 C C . VAL A 1 126 ? -10.379 28.802 19.717 1.00 124.95 102 VAL A C 1
ATOM 660 O O . VAL A 1 126 ? -9.482 29.157 18.954 1.00 100.94 102 VAL A O 1
ATOM 664 N N . GLN A 1 127 ? -10.181 27.924 20.695 1.00 103.42 103 GLN A N 1
ATOM 665 C CA . GLN A 1 127 ? -8.863 27.336 20.912 1.00 108.01 103 GLN A CA 1
ATOM 666 C C . GLN A 1 127 ? -8.471 26.380 19.781 1.00 129.68 103 GLN A C 1
ATOM 667 O O . GLN A 1 127 ? -7.288 26.203 19.496 1.00 95.33 103 GLN A O 1
ATOM 673 N N . GLU A 1 128 ? -9.463 25.776 19.134 1.00 96.75 104 GLU A N 1
ATOM 674 C CA . GLU A 1 128 ? -9.203 24.893 17.998 1.00 101.53 104 GLU A CA 1
ATOM 675 C C . GLU A 1 128 ? -8.774 25.680 16.762 1.00 105.57 104 GLU A C 1
ATOM 676 O O . GLU A 1 128 ? -7.922 25.232 15.995 1.00 121.43 104 GLU A O 1
ATOM 682 N N . ARG A 1 129 ? -9.372 26.850 16.571 1.00 75.65 105 ARG A N 1
ATOM 683 C CA . ARG A 1 129 ? -9.016 27.711 15.452 1.00 107.54 105 ARG A CA 1
ATOM 684 C C . ARG A 1 129 ? -7.665 28.359 15.697 1.00 85.90 105 ARG A C 1
ATOM 685 O O . ARG A 1 129 ? -6.902 28.594 14.763 1.00 105.64 105 ARG A O 1
ATOM 693 N N . THR A 1 130 ? -7.374 28.637 16.964 1.00 130.00 106 THR A N 1
ATOM 694 C CA . THR A 1 130 ? -6.189 29.404 17.338 1.00 92.18 106 THR A CA 1
ATOM 695 C C . THR A 1 130 ? -4.906 28.570 17.397 1.00 112.79 106 THR A C 1
ATOM 696 O O . THR A 1 130 ? -3.870 28.982 16.877 1.00 81.86 106 THR A O 1
ATOM 700 N N . ALA A 1 131 ? -4.980 27.398 18.021 1.00 74.75 107 ALA A N 1
ATOM 701 C CA . ALA A 1 131 ? -3.798 26.556 18.233 1.00 85.13 107 ALA A CA 1
ATOM 702 C C . ALA A 1 131 ? -2.870 26.422 17.019 1.00 90.76 107 ALA A C 1
ATOM 703 O O . ALA A 1 131 ? -1.683 26.736 17.111 1.00 89.20 107 ALA A O 1
ATOM 705 N N . PRO A 1 132 ? -3.403 25.949 15.878 1.00 86.24 108 PRO A N 1
ATOM 706 C CA . PRO A 1 132 ? -2.545 25.775 14.698 1.00 96.10 108 PRO A CA 1
ATOM 707 C C . PRO A 1 132 ? -2.112 27.109 14.093 1.00 97.02 108 PRO A C 1
ATOM 708 O O . PRO A 1 132 ? -1.026 27.199 13.521 1.00 95.47 108 PRO A O 1
ATOM 712 N N . ALA A 1 133 ? -2.955 28.129 14.218 1.00 103.27 109 ALA A N 1
ATOM 713 C CA . ALA A 1 133 ? -2.621 29.457 13.716 1.00 88.80 109 ALA A CA 1
ATOM 714 C C . ALA A 1 133 ? -1.510 30.094 14.552 1.00 72.58 109 ALA A C 1
ATOM 715 O O . ALA A 1 133 ? -0.595 30.726 14.020 1.00 69.04 109 ALA A O 1
ATOM 717 N N . TRP A 1 134 ? -1.597 29.918 15.865 1.00 78.37 110 TRP A N 1
ATOM 718 C CA . TRP A 1 134 ? -0.572 30.408 16.775 1.00 68.58 110 TRP A CA 1
ATOM 719 C C . TRP A 1 134 ? 0.793 29.805 16.445 1.00 76.89 110 TRP A C 1
ATOM 720 O O . TRP A 1 134 ? 1.825 30.453 16.616 1.00 95.30 110 TRP A O 1
ATOM 731 N N . GLU A 1 135 ? 0.791 28.564 15.968 1.00 92.95 111 GLU A N 1
ATOM 732 C CA . GLU A 1 135 ? 2.026 27.888 15.577 1.00 84.19 111 GLU A CA 1
ATOM 733 C C . GLU A 1 135 ? 2.583 28.463 14.281 1.00 85.62 111 GLU A C 1
ATOM 734 O O . GLU A 1 135 ? 3.790 28.657 14.143 1.00 85.44 111 GLU A O 1
ATOM 740 N N . ALA A 1 136 ? 1.693 28.734 13.333 1.00 86.10 112 ALA A N 1
ATOM 741 C CA . ALA A 1 136 ? 2.094 29.309 12.058 1.00 92.76 112 ALA A CA 1
ATOM 742 C C . ALA A 1 136 ? 2.643 30.715 12.259 1.00 67.55 112 ALA A C 1
ATOM 743 O O . ALA A 1 136 ? 3.638 31.090 11.643 1.00 80.11 112 ALA A O 1
ATOM 745 N N . VAL A 1 137 ? 1.989 31.484 13.126 1.00 88.49 113 VAL A N 1
ATOM 746 C CA . VAL A 1 137 ? 2.413 32.852 13.422 1.00 76.84 113 VAL A CA 1
ATOM 747 C C . VAL A 1 137 ? 3.835 32.898 13.979 1.00 67.57 113 VAL A C 1
ATOM 748 O O . VAL A 1 137 ? 4.654 33.711 13.550 1.00 63.16 113 VAL A O 1
ATOM 752 N N . GLN A 1 138 ? 4.127 32.022 14.933 1.00 87.82 114 GLN A N 1
ATOM 753 C CA . GLN A 1 138 ? 5.462 31.970 15.511 1.00 75.49 114 GLN A CA 1
ATOM 754 C C . GLN A 1 138 ? 6.497 31.597 14.456 1.00 72.90 114 GLN A C 1
ATOM 755 O O . GLN A 1 138 ? 7.585 32.169 14.416 1.00 63.34 114 GLN A O 1
ATOM 761 N N . ALA A 1 139 ? 6.153 30.637 13.603 1.00 71.84 115 ALA A N 1
ATOM 762 C CA . ALA A 1 139 ? 7.082 30.153 12.588 1.00 108.47 115 ALA A CA 1
ATOM 763 C C . ALA A 1 139 ? 7.348 31.198 11.508 1.00 87.86 115 ALA A C 1
ATOM 764 O O . ALA A 1 139 ? 8.498 31.510 11.207 1.00 84.83 115 ALA A O 1
ATOM 766 N N . TYR A 1 140 ? 6.283 31.734 10.925 1.00 103.30 116 TYR A N 1
ATOM 767 C CA . TYR A 1 140 ? 6.423 32.747 9.885 1.00 68.67 116 TYR A CA 1
ATOM 768 C C . TYR A 1 140 ? 7.092 34.015 10.419 1.00 78.86 116 TYR A C 1
ATOM 769 O O . TYR A 1 140 ? 7.859 34.666 9.709 1.00 76.34 116 TYR A O 1
ATOM 778 N N . GLY A 1 141 ? 6.794 34.363 11.667 1.00 54.15 117 GLY A N 1
ATOM 779 C CA . GLY A 1 141 ? 7.374 35.537 12.291 1.00 67.12 117 GLY A CA 1
ATOM 780 C C . GLY A 1 141 ? 8.861 35.356 12.502 1.00 48.47 117 GLY A C 1
ATOM 781 O O . GLY A 1 141 ? 9.655 36.257 12.222 1.00 78.70 117 GLY A O 1
ATOM 782 N N . GLU A 1 142 ? 9.233 34.176 12.995 1.00 63.29 118 GLU A N 1
ATOM 783 C CA . GLU A 1 142 ? 10.632 33.816 13.207 1.00 72.66 118 GLU A CA 1
ATOM 784 C C . GLU A 1 142 ? 11.423 33.899 11.907 1.00 72.27 118 GLU A C 1
ATOM 785 O O . GLU A 1 142 ? 12.532 34.431 11.881 1.00 72.07 118 GLU A O 1
ATOM 791 N N . ARG A 1 143 ? 10.845 33.374 10.830 1.00 76.79 119 ARG A N 1
ATOM 792 C CA . ARG A 1 143 ? 11.465 33.461 9.513 1.00 86.22 119 ARG A CA 1
ATOM 793 C C . ARG A 1 143 ? 11.663 34.906 9.080 1.00 109.08 119 ARG A C 1
ATOM 794 O O . ARG A 1 143 ? 12.748 35.287 8.648 1.00 65.22 119 ARG A O 1
ATOM 802 N N . ALA A 1 144 ? 10.609 35.707 9.191 1.00 85.99 120 ALA A N 1
ATOM 803 C CA . ALA A 1 144 ? 10.667 37.103 8.771 1.00 61.52 120 ALA A CA 1
ATOM 804 C C . ALA A 1 144 ? 11.645 37.897 9.635 1.00 85.81 120 ALA A C 1
ATOM 805 O O . ALA A 1 144 ? 12.345 38.783 9.142 1.00 80.57 120 ALA A O 1
ATOM 807 N N . ALA A 1 145 ? 11.687 37.576 10.923 1.00 70.80 121 ALA A N 1
ATOM 808 C CA . ALA A 1 145 ? 12.641 38.198 11.829 1.00 67.78 121 ALA A CA 1
ATOM 809 C C . ALA A 1 145 ? 14.071 37.956 11.358 1.00 73.00 121 ALA A C 1
ATOM 810 O O . ALA A 1 145 ? 14.850 38.900 11.215 1.00 58.12 121 ALA A O 1
ATOM 812 N N . ARG A 1 146 ? 14.414 36.690 11.121 1.00 56.60 122 ARG A N 1
ATOM 813 C CA . ARG A 1 146 ? 15.754 36.328 10.654 1.00 73.10 122 ARG A CA 1
ATOM 814 C C . ARG A 1 146 ? 16.067 36.972 9.310 1.00 87.82 122 ARG A C 1
ATOM 815 O O . ARG A 1 146 ? 17.192 37.407 9.063 1.00 78.63 122 ARG A O 1
ATOM 823 N N . GLY A 1 147 ? 15.065 37.018 8.439 1.00 91.89 123 GLY A N 1
ATOM 824 C CA . GLY A 1 147 ? 15.214 37.664 7.152 1.00 66.09 123 GLY A CA 1
ATOM 825 C C . GLY A 1 147 ? 15.533 39.135 7.317 1.00 84.20 123 GLY A C 1
ATOM 826 O O . GLY A 1 147 ? 16.450 39.654 6.685 1.00 74.39 123 GLY A O 1
ATOM 827 N N . ALA A 1 148 ? 14.771 39.804 8.176 1.00 82.01 124 ALA A N 1
ATOM 828 C CA . ALA A 1 148 ? 14.982 41.217 8.461 1.00 82.21 124 ALA A CA 1
ATOM 829 C C . ALA A 1 148 ? 16.392 41.489 8.979 1.00 75.46 124 ALA A C 1
ATOM 830 O O . ALA A 1 148 ? 17.005 42.498 8.631 1.00 73.54 124 ALA A O 1
ATOM 832 N N . LEU A 1 149 ? 16.905 40.588 9.811 1.00 69.45 125 LEU A N 1
ATOM 833 C CA . LEU A 1 149 ? 18.240 40.759 10.376 1.00 67.29 125 LEU A CA 1
ATOM 834 C C . LEU A 1 149 ? 19.338 40.516 9.338 1.00 66.34 125 LEU A C 1
ATOM 835 O O . LEU A 1 149 ? 20.395 41.141 9.386 1.00 61.60 125 LEU A O 1
ATOM 840 N N . GLN A 1 150 ? 19.087 39.605 8.405 1.00 96.05 126 GLN A N 1
ATOM 841 C CA . GLN A 1 150 ? 20.043 39.340 7.338 1.00 67.65 126 GLN A CA 1
ATOM 842 C C . GLN A 1 150 ? 20.137 40.542 6.396 1.00 65.15 126 GLN A C 1
ATOM 843 O O . GLN A 1 150 ? 21.228 40.966 6.013 1.00 98.84 126 GLN A O 1
ATOM 849 N N . ILE A 1 151 ? 18.979 41.083 6.031 1.00 98.53 127 ILE A N 1
ATOM 850 C CA . ILE A 1 151 ? 18.907 42.263 5.181 1.00 93.91 127 ILE A CA 1
ATOM 851 C C . ILE A 1 151 ? 19.623 43.446 5.825 1.00 90.95 127 ILE A C 1
ATOM 852 O O . ILE A 1 151 ? 20.282 44.226 5.144 1.00 75.67 127 ILE A O 1
ATOM 857 N N . ALA A 1 152 ? 19.501 43.577 7.139 1.00 122.18 128 ALA A N 1
ATOM 858 C CA . ALA A 1 152 ? 20.169 44.664 7.843 1.00 102.66 128 ALA A CA 1
ATOM 859 C C . ALA A 1 152 ? 21.659 44.389 8.018 1.00 91.56 128 ALA A C 1
ATOM 860 O O . ALA A 1 152 ? 22.427 45.291 8.355 1.00 79.32 128 ALA A O 1
ATOM 862 N N . GLY A 1 153 ? 22.061 43.142 7.789 1.00 88.59 129 GLY A N 1
ATOM 863 C CA . GLY A 1 153 ? 23.437 42.736 7.997 1.00 94.04 129 GLY A CA 1
ATOM 864 C C . GLY A 1 153 ? 23.790 42.655 9.470 1.00 78.45 129 GLY A C 1
ATOM 865 O O . GLY A 1 153 ? 24.923 42.926 9.864 1.00 62.29 129 GLY A O 1
ATOM 866 N N . LEU A 1 154 ? 22.819 42.267 10.289 1.00 106.25 130 LEU A N 1
ATOM 867 C CA . LEU A 1 154 ? 23.015 42.238 11.734 1.00 65.94 130 LEU A CA 1
ATOM 868 C C . LEU A 1 154 ? 22.962 40.831 12.330 1.00 58.13 130 LEU A C 1
ATOM 869 O O . LEU A 1 154 ? 22.646 39.858 11.645 1.00 66.32 130 LEU A O 1
ATOM 874 N N . ASP A 1 155 ? 23.277 40.742 13.619 1.00 73.78 131 ASP A N 1
ATOM 875 C CA . ASP A 1 155 ? 23.173 39.495 14.361 1.00 99.47 131 ASP A CA 1
ATOM 876 C C . ASP A 1 155 ? 21.948 39.560 15.265 1.00 77.40 131 ASP A C 1
ATOM 877 O O . ASP A 1 155 ? 21.475 40.647 15.589 1.00 71.42 131 ASP A O 1
ATOM 882 N N . VAL A 1 156 ? 21.430 38.404 15.670 1.00 63.45 132 VAL A N 1
ATOM 883 C CA . VAL A 1 156 ? 20.272 38.373 16.557 1.00 95.94 132 VAL A CA 1
ATOM 884 C C . VAL A 1 156 ? 20.590 39.037 17.893 1.00 102.43 132 VAL A C 1
ATOM 885 O O . VAL A 1 156 ? 19.703 39.554 18.562 1.00 65.52 132 VAL A O 1
ATOM 889 N N . ALA A 1 157 ? 21.862 39.026 18.276 1.00 54.20 133 ALA A N 1
ATOM 890 C CA . ALA A 1 157 ? 22.279 39.601 19.552 1.00 63.75 133 ALA A CA 1
ATOM 891 C C . ALA A 1 157 ? 22.446 41.116 19.496 1.00 51.17 133 ALA A C 1
ATOM 892 O O . ALA A 1 157 ? 22.737 41.748 20.511 1.00 71.14 133 ALA A O 1
ATOM 894 N N . ASP A 1 158 ? 22.267 41.694 18.314 1.00 84.79 134 ASP A N 1
ATOM 895 C CA . ASP A 1 158 ? 22.401 43.134 18.156 1.00 59.58 134 ASP A CA 1
ATOM 896 C C . ASP A 1 158 ? 21.115 43.850 18.538 1.00 67.46 134 ASP A C 1
ATOM 897 O O . ASP A 1 158 ? 21.123 45.052 18.802 1.00 57.84 134 ASP A O 1
ATOM 902 N N . VAL A 1 159 ? 20.013 43.109 18.565 1.00 66.02 135 VAL A N 1
ATOM 903 C CA . VAL A 1 159 ? 18.700 43.695 18.810 1.00 52.80 135 VAL A CA 1
ATOM 904 C C . VAL A 1 159 ? 18.521 44.158 20.260 1.00 66.50 135 VAL A C 1
ATOM 905 O O . VAL A 1 159 ? 18.799 43.417 21.206 1.00 54.88 135 VAL A O 1
ATOM 909 N N . ASP A 1 160 ? 18.055 45.393 20.424 1.00 56.36 136 ASP A N 1
ATOM 910 C CA . ASP A 1 160 ? 17.898 46.002 21.742 1.00 70.13 136 ASP A CA 1
ATOM 911 C C . ASP A 1 160 ? 16.432 46.120 22.148 1.00 85.34 136 ASP A C 1
ATOM 912 O O . ASP A 1 160 ? 16.103 46.041 23.331 1.00 64.25 136 ASP A O 1
ATOM 917 N N . CYS A 1 161 ? 15.562 46.323 21.162 1.00 61.75 137 CYS A N 1
ATOM 918 C CA . CYS A 1 161 ? 14.125 46.456 21.392 1.00 69.81 137 CYS A CA 1
ATOM 919 C C . CYS A 1 161 ? 13.363 45.643 20.362 1.00 55.07 137 CYS A C 1
ATOM 920 O O . CYS A 1 161 ? 13.648 45.725 19.170 1.00 53.86 137 CYS A O 1
ATOM 923 N N . LEU A 1 162 ? 12.390 44.864 20.815 1.00 47.63 138 LEU A N 1
ATOM 924 C CA . LEU A 1 162 ? 11.560 44.097 19.898 1.00 63.57 138 LEU A CA 1
ATOM 925 C C . LEU A 1 162 ? 10.118 44.586 19.935 1.00 47.83 138 LEU A C 1
ATOM 926 O O . LEU A 1 162 ? 9.508 44.659 20.998 1.00 46.76 138 LEU A O 1
ATOM 931 N N . ILE A 1 163 ? 9.578 44.924 18.772 1.00 76.03 139 ILE A N 1
ATOM 932 C CA . ILE A 1 163 ? 8.174 45.291 18.668 1.00 44.66 139 ILE A CA 1
ATOM 933 C C . ILE A 1 163 ? 7.445 44.241 17.843 1.00 61.45 139 ILE A C 1
ATOM 934 O O . ILE A 1 163 ? 7.838 43.950 16.716 1.00 75.50 139 ILE A O 1
ATOM 939 N N . THR A 1 164 ? 6.389 43.663 18.404 1.00 72.26 140 THR A N 1
ATOM 940 C CA . THR A 1 164 ? 5.594 42.694 17.663 1.00 61.47 140 THR A CA 1
ATOM 941 C C . THR A 1 164 ? 4.140 43.140 17.554 1.00 55.17 140 THR A C 1
ATOM 942 O O . THR A 1 164 ? 3.650 43.921 18.373 1.00 53.65 140 THR A O 1
ATOM 946 N N . SER A 1 165 ? 3.459 42.651 16.522 1.00 53.48 141 SER A N 1
ATOM 947 C CA . SER A 1 165 ? 2.050 42.953 16.304 1.00 59.57 141 SER A CA 1
ATOM 948 C C . SER A 1 165 ? 1.352 41.721 15.741 1.00 65.64 141 SER A C 1
ATOM 949 O O . SER A 1 165 ? 1.709 41.220 14.675 1.00 66.89 141 SER A O 1
ATOM 952 N N . ASN A 1 166 ? 0.357 41.237 16.475 1.00 57.22 142 ASN A N 1
ATOM 953 C CA . ASN A 1 166 ? -0.327 39.988 16.159 1.00 51.06 142 ASN A CA 1
ATOM 954 C C . ASN A 1 166 ? -1.751 40.030 16.719 1.00 59.45 142 ASN A C 1
ATOM 955 O O . ASN A 1 166 ? -1.944 40.118 17.931 1.00 54.03 142 ASN A O 1
ATOM 960 N N . SER A 1 167 ? -2.748 39.964 15.840 1.00 93.35 143 SER A N 1
ATOM 961 C CA . SER A 1 167 ? -4.109 40.345 16.219 1.00 63.08 143 SER A CA 1
ATOM 962 C C . SER A 1 167 ? -5.135 39.216 16.338 1.00 92.16 143 SER A C 1
ATOM 963 O O . SER A 1 167 ? -6.026 39.275 17.186 1.00 107.42 143 SER A O 1
ATOM 966 N N . THR A 1 168 ? -5.019 38.199 15.492 1.00 112.28 144 THR A N 1
ATOM 967 C CA . THR A 1 168 ? -6.088 37.212 15.351 1.00 101.66 144 THR A CA 1
ATOM 968 C C . THR A 1 168 ? -5.836 35.877 16.060 1.00 88.78 144 THR A C 1
ATOM 969 O O . THR A 1 168 ? -6.615 34.934 15.904 1.00 114.68 144 THR A O 1
ATOM 973 N N . THR A 1 169 ? -4.759 35.799 16.837 1.00 67.50 145 THR A N 1
ATOM 974 C CA . THR A 1 169 ? -4.394 34.558 17.520 1.00 85.45 145 THR A CA 1
ATOM 975 C C . THR A 1 169 ? -4.017 34.795 18.983 1.00 80.74 145 THR A C 1
ATOM 976 O O . THR A 1 169 ? -2.842 34.956 19.309 1.00 76.14 145 THR A O 1
ATOM 980 N N . PRO A 1 170 ? -5.024 34.809 19.868 1.00 66.60 146 PRO A N 1
ATOM 981 C CA . PRO A 1 170 ? -4.880 35.039 21.311 1.00 78.59 146 PRO A CA 1
ATOM 982 C C . PRO A 1 170 ? -3.727 34.250 21.916 1.00 74.75 146 PRO A C 1
ATOM 983 O O . PRO A 1 170 ? -3.751 33.019 21.880 1.00 97.63 146 PRO A O 1
ATOM 987 N N . ALA A 1 171 ? -2.739 34.950 22.470 1.00 67.75 147 ALA A N 1
ATOM 988 C CA . ALA A 1 171 ? -1.612 34.294 23.132 1.00 65.27 147 ALA A CA 1
ATOM 989 C C . ALA A 1 171 ? -1.004 35.154 24.233 1.00 67.04 147 ALA A C 1
ATOM 990 O O . ALA A 1 171 ? -0.720 36.331 24.030 1.00 66.30 147 ALA A O 1
ATOM 992 N N . LEU A 1 172 ? -0.815 34.559 25.402 1.00 75.76 148 LEU A N 1
ATOM 993 C CA . LEU A 1 172 ? -0.086 35.210 26.481 1.00 63.20 148 LEU A CA 1
ATOM 994 C C . LEU A 1 172 ? 0.676 34.141 27.250 1.00 62.78 148 LEU A C 1
ATOM 995 O O . LEU A 1 172 ? 0.069 33.283 27.896 1.00 81.28 148 LEU A O 1
ATOM 1000 N N . PRO A 1 173 ? 2.016 34.171 27.169 1.00 88.06 149 PRO A N 1
ATOM 1001 C CA . PRO A 1 173 ? 2.853 35.147 26.456 1.00 82.01 149 PRO A CA 1
ATOM 1002 C C . PRO A 1 173 ? 2.630 35.137 24.946 1.00 71.76 149 PRO A C 1
ATOM 1003 O O . PRO A 1 173 ? 2.157 34.138 24.408 1.00 58.50 149 PRO A O 1
ATOM 1007 N N . GLY A 1 174 ? 2.979 36.235 24.277 1.00 48.57 150 GLY A N 1
ATOM 1008 C CA . GLY A 1 174 ? 2.771 36.363 22.844 1.00 57.37 150 GLY A CA 1
ATOM 1009 C C . GLY A 1 174 ? 4.005 36.185 21.969 1.00 57.22 150 GLY A C 1
ATOM 1010 O O . GLY A 1 174 ? 4.985 35.551 22.358 1.00 74.03 150 GLY A O 1
ATOM 1011 N N . LEU A 1 175 ? 3.939 36.764 20.775 1.00 67.96 151 LEU A N 1
ATOM 1012 C CA . LEU A 1 175 ? 4.957 36.595 19.749 1.00 108.67 151 LEU A CA 1
ATOM 1013 C C . LEU A 1 175 ? 6.329 37.107 20.170 1.00 76.66 151 LEU A C 1
ATOM 1014 O O . LEU A 1 175 ? 7.354 36.609 19.700 1.00 73.03 151 LEU A O 1
ATOM 1019 N N . ASP A 1 176 ? 6.348 38.103 21.050 1.00 60.25 152 ASP A N 1
ATOM 1020 C CA . ASP A 1 176 ? 7.602 38.723 21.477 1.00 61.04 152 ASP A CA 1
ATOM 1021 C C . ASP A 1 176 ? 8.489 37.773 22.296 1.00 59.33 152 ASP A C 1
ATOM 1022 O O . ASP A 1 176 ? 9.690 37.652 22.035 1.00 97.01 152 ASP A O 1
ATOM 1027 N N . VAL A 1 177 ? 7.891 37.097 23.274 1.00 55.10 153 VAL A N 1
ATOM 1028 C CA . VAL A 1 177 ? 8.612 36.131 24.097 1.00 68.32 153 VAL A CA 1
ATOM 1029 C C . VAL A 1 177 ? 8.961 34.885 23.288 1.00 87.12 153 VAL A C 1
ATOM 1030 O O . VAL A 1 177 ? 9.994 34.252 23.510 1.00 80.18 153 VAL A O 1
ATOM 1034 N N . ALA A 1 178 ? 8.089 34.536 22.350 1.00 49.04 154 ALA A N 1
ATOM 1035 C CA . ALA A 1 178 ? 8.344 33.416 21.456 1.00 58.39 154 ALA A CA 1
ATOM 1036 C C . ALA A 1 178 ? 9.611 33.682 20.662 1.00 66.84 154 ALA A C 1
ATOM 1037 O O . ALA A 1 178 ? 10.493 32.828 20.579 1.00 63.04 154 ALA A O 1
ATOM 1039 N N . LEU A 1 179 ? 9.697 34.881 20.091 1.00 67.40 155 LEU A N 1
ATOM 1040 C CA . LEU A 1 179 ? 10.855 35.274 19.294 1.00 55.24 155 LEU A CA 1
ATOM 1041 C C . LEU A 1 179 ? 12.147 35.349 20.112 1.00 57.69 155 LEU A C 1
ATOM 1042 O O . LEU A 1 179 ? 13.186 34.855 19.677 1.00 74.01 155 LEU A O 1
ATOM 1047 N N . ALA A 1 180 ? 12.079 35.961 21.292 1.00 58.81 156 ALA A N 1
ATOM 1048 C CA . ALA A 1 180 ? 13.244 36.073 22.166 1.00 72.46 156 ALA A CA 1
ATOM 1049 C C . ALA A 1 180 ? 13.791 34.699 22.535 1.00 57.56 156 ALA A C 1
ATOM 1050 O O . ALA A 1 180 ? 14.971 34.548 22.861 1.00 65.55 156 ALA A O 1
ATOM 1052 N N . ASN A 1 181 ? 12.922 33.698 22.496 1.00 59.15 157 ASN A N 1
ATOM 1053 C CA . ASN A 1 181 ? 13.332 32.330 22.767 1.00 53.33 157 ASN A CA 1
ATOM 1054 C C . ASN A 1 181 ? 13.927 31.656 21.535 1.00 86.78 157 ASN A C 1
ATOM 1055 O O . ASN A 1 181 ? 14.953 30.985 21.618 1.00 68.34 157 ASN A O 1
ATOM 1060 N N . ARG A 1 182 ? 13.287 31.858 20.390 1.00 47.76 158 ARG A N 1
ATOM 1061 C CA . ARG A 1 182 ? 13.627 31.124 19.179 1.00 53.36 158 ARG A CA 1
ATOM 1062 C C . ARG A 1 182 ? 14.802 31.710 18.396 1.00 63.40 158 ARG A C 1
ATOM 1063 O O . ARG A 1 182 ? 15.555 30.973 17.761 1.00 75.18 158 ARG A O 1
ATOM 1071 N N . LEU A 1 183 ? 14.960 33.028 18.434 1.00 59.59 159 LEU A N 1
ATOM 1072 C CA . LEU A 1 183 ? 15.971 33.675 17.599 1.00 76.41 159 LEU A CA 1
ATOM 1073 C C . LEU A 1 183 ? 17.404 33.242 17.926 1.00 84.17 159 LEU A C 1
ATOM 1074 O O . LEU A 1 183 ? 18.086 32.687 17.066 1.00 72.87 159 LEU A O 1
ATOM 1079 N N . PRO A 1 184 ? 17.863 33.475 19.167 1.00 69.04 160 PRO A N 1
ATOM 1080 C CA . PRO A 1 184 ? 17.191 34.143 20.281 1.00 70.36 160 PRO A CA 1
ATOM 1081 C C . PRO A 1 184 ? 17.693 35.566 20.459 1.00 58.59 160 PRO A C 1
ATOM 1082 O O . PRO A 1 184 ? 18.673 35.961 19.827 1.00 63.05 160 PRO A O 1
ATOM 1086 N N . LEU A 1 185 ? 17.031 36.318 21.332 1.00 46.37 161 LEU A N 1
ATOM 1087 C CA . LEU A 1 185 ? 17.460 37.666 21.677 1.00 37.43 161 LEU A CA 1
ATOM 1088 C C . LEU A 1 185 ? 18.154 37.676 23.040 1.00 52.76 161 LEU A C 1
ATOM 1089 O O . LEU A 1 185 ? 18.058 36.712 23.802 1.00 62.38 161 LEU A O 1
ATOM 1094 N N . ARG A 1 186 ? 18.871 38.756 23.334 1.00 57.85 162 ARG A N 1
ATOM 1095 C CA . ARG A 1 186 ? 19.519 38.900 24.626 1.00 72.89 162 ARG A CA 1
ATOM 1096 C C . ARG A 1 186 ? 18.479 38.926 25.744 1.00 55.23 162 ARG A C 1
ATOM 1097 O O . ARG A 1 186 ? 17.377 39.462 25.576 1.00 54.71 162 ARG A O 1
ATOM 1105 N N . GLY A 1 187 ? 18.840 38.363 26.891 1.00 63.89 163 GLY A N 1
ATOM 1106 C CA . GLY A 1 187 ? 17.962 38.347 28.045 1.00 85.90 163 GLY A CA 1
ATOM 1107 C C . GLY A 1 187 ? 17.439 39.714 28.442 1.00 73.73 163 GLY A C 1
ATOM 1108 O O . GLY A 1 187 ? 16.378 39.813 29.049 1.00 66.26 163 GLY A O 1
ATOM 1109 N N . ASP A 1 188 ? 18.170 40.769 28.096 1.00 60.23 164 ASP A N 1
ATOM 1110 C CA . ASP A 1 188 ? 17.801 42.121 28.524 1.00 64.57 164 ASP A CA 1
ATOM 1111 C C . ASP A 1 188 ? 17.101 42.934 27.436 1.00 55.07 164 ASP A C 1
ATOM 1112 O O . ASP A 1 188 ? 16.891 44.141 27.589 1.00 55.29 164 ASP A O 1
ATOM 1117 N N . THR A 1 189 ? 16.745 42.270 26.340 1.00 53.55 165 THR A N 1
ATOM 1118 C CA . THR A 1 189 ? 16.018 42.911 25.248 1.00 58.65 165 THR A CA 1
ATOM 1119 C C . THR A 1 189 ? 14.721 43.537 25.748 1.00 63.87 165 THR A C 1
ATOM 1120 O O . THR A 1 189 ? 14.045 42.969 26.599 1.00 52.60 165 THR A O 1
ATOM 1124 N N . MET A 1 190 ? 14.382 44.705 25.215 1.00 67.85 166 MET A N 1
ATOM 1125 C CA . MET A 1 190 ? 13.158 45.404 25.591 1.00 59.36 166 MET A CA 1
ATOM 1126 C C . MET A 1 190 ? 11.983 44.878 24.769 1.00 68.39 166 MET A C 1
ATOM 1127 O O . MET A 1 190 ? 11.899 45.129 23.565 1.00 59.62 166 MET A O 1
ATOM 1132 N N . LEU A 1 191 ? 11.079 44.144 25.415 1.00 61.51 167 LEU A N 1
ATOM 1133 C CA . LEU A 1 191 ? 9.965 43.511 24.706 1.00 50.90 167 LEU A CA 1
ATOM 1134 C C . LEU A 1 191 ? 8.713 44.393 24.665 1.00 55.97 167 LEU A C 1
ATOM 1135 O O . LEU A 1 191 ? 8.224 44.846 25.701 1.00 63.15 167 LEU A O 1
ATOM 1140 N N . LEU A 1 192 ? 8.201 44.633 23.460 1.00 76.50 168 LEU A N 1
ATOM 1141 C CA . LEU A 1 192 ? 7.041 45.497 23.274 1.00 70.40 168 LEU A CA 1
ATOM 1142 C C . LEU A 1 192 ? 6.016 44.872 22.330 1.00 63.00 168 LEU A C 1
ATOM 1143 O O . LEU A 1 192 ? 5.975 45.202 21.142 1.00 56.74 168 LEU A O 1
ATOM 1148 N N . PRO A 1 193 ? 5.180 43.965 22.859 1.00 59.24 169 PRO A N 1
ATOM 1149 C CA . PRO A 1 193 ? 4.141 43.284 22.078 1.00 51.86 169 PRO A CA 1
ATOM 1150 C C . PRO A 1 193 ? 2.822 44.052 22.010 1.00 81.19 169 PRO A C 1
ATOM 1151 O O . PRO A 1 193 ? 2.421 44.705 22.974 1.00 53.38 169 PRO A O 1
ATOM 1155 N N . ALA A 1 194 ? 2.153 43.963 20.867 1.00 69.92 170 ALA A N 1
ATOM 1156 C CA . ALA A 1 194 ? 0.833 44.561 20.701 1.00 67.96 170 ALA A CA 1
ATOM 1157 C C . ALA A 1 194 ? -0.092 43.596 19.975 1.00 60.50 170 ALA A C 1
ATOM 1158 O O . ALA A 1 194 ? 0.367 42.725 19.230 1.00 86.46 170 ALA A O 1
ATOM 1160 N N . THR A 1 195 ? -1.395 43.746 20.187 1.00 64.46 171 THR A N 1
ATOM 1161 C CA . THR A 1 195 ? -2.361 42.870 19.532 1.00 76.90 171 THR A CA 1
ATOM 1162 C C . THR A 1 195 ? -3.531 43.647 18.948 1.00 80.36 171 THR A C 1
ATOM 1163 O O . THR A 1 195 ? -4.284 43.122 18.134 1.00 60.31 171 THR A O 1
ATOM 1167 N N . GLN A 1 196 ? -3.678 44.899 19.368 1.00 65.32 172 GLN A N 1
ATOM 1168 C CA . GLN A 1 196 ? -4.804 45.726 18.944 1.00 65.94 172 GLN A CA 1
ATOM 1169 C C . GLN A 1 196 ? -4.426 46.781 17.902 1.00 64.22 172 GLN A C 1
ATOM 1170 O O . GLN A 1 196 ? -5.252 47.599 17.523 1.00 48.03 172 GLN A O 1
ATOM 1176 N N . TRP A 1 197 ? -3.186 46.764 17.432 1.00 77.37 173 TRP A N 1
ATOM 1177 C CA . TRP A 1 197 ? -2.772 47.701 16.391 1.00 61.91 173 TRP A CA 1
ATOM 1178 C C . TRP A 1 197 ? -3.447 47.408 15.046 1.00 68.90 173 TRP A C 1
ATOM 1179 O O . TRP A 1 197 ? -3.750 48.324 14.282 1.00 78.15 173 TRP A O 1
ATOM 1190 N N . ALA A 1 198 ? -3.683 46.128 14.769 1.00 64.70 174 ALA A N 1
ATOM 1191 C CA . ALA A 1 198 ? -4.247 45.699 13.493 1.00 71.72 174 ALA A CA 1
ATOM 1192 C C . ALA A 1 198 ? -3.588 46.401 12.309 1.00 81.15 174 ALA A C 1
ATOM 1193 O O . ALA A 1 198 ? -2.368 46.497 12.238 1.00 59.27 174 ALA A O 1
ATOM 1195 N N . CYS A 1 199 ? -4.401 46.905 11.391 1.00 66.59 175 CYS A N 1
ATOM 1196 C CA . CYS A 1 199 ? -3.903 47.413 10.113 1.00 60.73 175 CYS A CA 1
ATOM 1197 C C . CYS A 1 199 ? -2.908 48.570 10.212 1.00 63.68 175 CYS A C 1
ATOM 1198 O O . CYS A 1 199 ? -2.234 48.894 9.235 1.00 101.47 175 CYS A O 1
ATOM 1201 N N . VAL A 1 200 ? -2.810 49.188 11.384 1.00 68.05 176 VAL A N 1
ATOM 1202 C CA . VAL A 1 200 ? -1.961 50.365 11.539 1.00 55.76 176 VAL A CA 1
ATOM 1203 C C . VAL A 1 200 ? -0.571 50.022 12.066 1.00 45.73 176 VAL A C 1
ATOM 1204 O O . VAL A 1 200 ? 0.276 50.904 12.210 1.00 68.96 176 VAL A O 1
ATOM 1208 N N . ALA A 1 201 ? -0.336 48.743 12.346 1.00 65.77 177 ALA A N 1
ATOM 1209 C CA . ALA A 1 201 ? 0.956 48.293 12.869 1.00 68.93 177 ALA A CA 1
ATOM 1210 C C . ALA A 1 201 ? 2.129 48.707 11.975 1.00 59.37 177 ALA A C 1
ATOM 1211 O O . ALA A 1 201 ? 3.210 49.026 12.465 1.00 82.73 177 ALA A O 1
ATOM 1213 N N . GLY A 1 202 ? 1.901 48.713 10.665 1.00 70.78 178 GLY A N 1
ATOM 1214 C CA . GLY A 1 202 ? 2.938 49.042 9.705 1.00 100.01 178 GLY A CA 1
ATOM 1215 C C . GLY A 1 202 ? 3.488 50.451 9.824 1.00 79.29 178 GLY A C 1
ATOM 1216 O O . GLY A 1 202 ? 4.585 50.734 9.356 1.00 64.83 178 GLY A O 1
ATOM 1217 N N . THR A 1 203 ? 2.731 51.344 10.446 1.00 71.98 179 THR A N 1
ATOM 1218 C CA . THR A 1 203 ? 3.179 52.726 10.590 1.00 79.61 179 THR A CA 1
ATOM 1219 C C . THR A 1 203 ? 3.305 53.136 12.052 1.00 62.06 179 THR A C 1
ATOM 1220 O O . THR A 1 203 ? 4.152 53.953 12.400 1.00 65.27 179 THR A O 1
ATOM 1224 N N . ARG A 1 204 ? 2.463 52.565 12.905 1.00 75.38 180 ARG A N 1
ATOM 1225 C CA . ARG A 1 204 ? 2.498 52.881 14.328 1.00 46.50 180 ARG A CA 1
ATOM 1226 C C . ARG A 1 204 ? 3.777 52.358 14.990 1.00 54.13 180 ARG A C 1
ATOM 1227 O O . ARG A 1 204 ? 4.295 52.967 15.932 1.00 75.15 180 ARG A O 1
ATOM 1235 N N . SER A 1 205 ? 4.279 51.231 14.485 1.00 49.64 181 SER A N 1
ATOM 1236 C CA . SER A 1 205 ? 5.487 50.613 15.020 1.00 72.38 181 SER A CA 1
ATOM 1237 C C . SER A 1 205 ? 6.728 51.310 14.485 1.00 68.04 181 SER A C 1
ATOM 1238 O O . SER A 1 205 ? 7.762 51.354 15.150 1.00 92.38 181 SER A O 1
ATOM 1241 N N . LEU A 1 206 ? 6.622 51.850 13.275 1.00 77.26 182 LEU A N 1
ATOM 1242 C CA . LEU A 1 206 ? 7.698 52.653 12.712 1.00 55.85 182 LEU A CA 1
ATOM 1243 C C . LEU A 1 206 ? 7.785 53.992 13.437 1.00 85.27 182 LEU A C 1
ATOM 1244 O O . LEU A 1 206 ? 8.874 54.493 13.712 1.00 55.43 182 LEU A O 1
ATOM 1249 N N . ALA A 1 207 ? 6.633 54.570 13.749 1.00 87.06 183 ALA A N 1
ATOM 1250 C CA . ALA A 1 207 ? 6.602 55.795 14.528 1.00 75.79 183 ALA A CA 1
ATOM 1251 C C . ALA A 1 207 ? 7.186 55.544 15.916 1.00 42.40 183 ALA A C 1
ATOM 1252 O O . ALA A 1 207 ? 7.987 56.335 16.418 1.00 55.01 183 ALA A O 1
ATOM 1254 N N . LEU A 1 208 ? 6.779 54.436 16.531 1.00 59.20 184 LEU A N 1
ATOM 1255 C CA . LEU A 1 208 ? 7.250 54.065 17.861 1.00 72.42 184 LEU A CA 1
ATOM 1256 C C . LEU A 1 208 ? 8.746 53.770 17.857 1.00 74.38 184 LEU A C 1
ATOM 1257 O O . LEU A 1 208 ? 9.477 54.209 18.748 1.00 64.42 184 LEU A O 1
ATOM 1262 N N . ALA A 1 209 ? 9.191 53.018 16.854 1.00 70.44 185 ALA A N 1
ATOM 1263 C CA . ALA A 1 209 ? 10.601 52.674 16.722 1.00 74.93 185 ALA A CA 1
ATOM 1264 C C . ALA A 1 209 ? 11.433 53.941 16.629 1.00 61.35 185 ALA A C 1
ATOM 1265 O O . ALA A 1 209 ? 12.500 54.043 17.239 1.00 56.93 185 ALA A O 1
ATOM 1267 N N . ALA A 1 210 ? 10.933 54.905 15.863 1.00 74.35 186 ALA A N 1
ATOM 1268 C CA . ALA A 1 210 ? 11.592 56.195 15.720 1.00 57.07 186 ALA A CA 1
ATOM 1269 C C . ALA A 1 210 ? 11.841 56.844 17.083 1.00 75.88 186 ALA A C 1
ATOM 1270 O O . ALA A 1 210 ? 12.943 57.324 17.356 1.00 55.60 186 ALA A O 1
ATOM 1272 N N . ASP A 1 211 ? 10.820 56.854 17.936 1.00 67.14 187 ASP A N 1
ATOM 1273 C CA . ASP A 1 211 ? 10.949 57.439 19.269 1.00 48.61 187 ASP A CA 1
ATOM 1274 C C . ASP A 1 211 ? 11.981 56.708 20.142 1.00 53.75 187 ASP A C 1
ATOM 1275 O O . ASP A 1 211 ? 12.726 57.338 20.898 1.00 60.95 187 ASP A O 1
ATOM 1280 N N . LEU A 1 212 ? 12.024 55.382 20.031 1.00 55.01 188 LEU A N 1
ATOM 1281 C CA . LEU A 1 212 ? 12.975 54.586 20.794 1.00 96.06 188 LEU A CA 1
ATOM 1282 C C . LEU A 1 212 ? 14.417 54.895 20.395 1.00 69.31 188 LEU A C 1
ATOM 1283 O O . LEU A 1 212 ? 15.282 55.075 21.256 1.00 68.13 188 LEU A O 1
ATOM 1288 N N . VAL A 1 213 ? 14.676 54.961 19.092 1.00 58.25 189 VAL A N 1
ATOM 1289 C CA . VAL A 1 213 ? 16.029 55.229 18.609 1.00 68.23 189 VAL A CA 1
ATOM 1290 C C . VAL A 1 213 ? 16.379 56.704 18.780 1.00 52.42 189 VAL A C 1
ATOM 1291 O O . VAL A 1 213 ? 17.529 57.104 18.612 1.00 80.03 189 VAL A O 1
ATOM 1295 N N . ALA A 1 214 ? 15.378 57.509 19.116 1.00 58.11 190 ALA A N 1
ATOM 1296 C CA . ALA A 1 214 ? 15.606 58.905 19.464 1.00 68.77 190 ALA A CA 1
ATOM 1297 C C . ALA A 1 214 ? 16.121 59.007 20.896 1.00 69.75 190 ALA A C 1
ATOM 1298 O O . ALA A 1 214 ? 17.033 59.776 21.183 1.00 72.27 190 ALA A O 1
ATOM 1300 N N . ALA A 1 215 ? 15.528 58.228 21.794 1.00 78.21 191 ALA A N 1
ATOM 1301 C CA . ALA A 1 215 ? 15.968 58.190 23.181 1.00 71.17 191 ALA A CA 1
ATOM 1302 C C . ALA A 1 215 ? 17.379 57.621 23.272 1.00 92.03 191 ALA A C 1
ATOM 1303 O O . ALA A 1 215 ? 18.118 57.902 24.217 1.00 72.19 191 ALA A O 1
ATOM 1305 N N . ASP A 1 216 ? 17.742 56.815 22.280 1.00 82.34 192 ASP A N 1
ATOM 1306 C CA . ASP A 1 216 ? 19.073 56.226 22.203 1.00 82.68 192 ASP A CA 1
ATOM 1307 C C . ASP A 1 216 ? 19.356 55.811 20.764 1.00 94.68 192 ASP A C 1
ATOM 1308 O O . ASP A 1 216 ? 18.851 54.793 20.293 1.00 76.89 192 ASP A O 1
ATOM 1313 N N . PRO A 1 217 ? 20.156 56.618 20.058 1.00 110.00 193 PRO A N 1
ATOM 1314 C CA . PRO A 1 217 ? 20.506 56.435 18.644 1.00 75.00 193 PRO A CA 1
ATOM 1315 C C . PRO A 1 217 ? 21.311 55.160 18.384 1.00 75.51 193 PRO A C 1
ATOM 1316 O O . PRO A 1 217 ? 21.311 54.646 17.261 1.00 76.62 193 PRO A O 1
ATOM 1320 N N . ASP A 1 218 ? 21.986 54.656 19.412 1.00 60.71 194 ASP A N 1
ATOM 1321 C CA . ASP A 1 218 ? 22.733 53.413 19.292 1.00 90.60 194 ASP A CA 1
ATOM 1322 C C . ASP A 1 218 ? 21.812 52.202 19.291 1.00 93.35 194 ASP A C 1
ATOM 1323 O O . ASP A 1 218 ? 22.251 51.082 19.047 1.00 76.40 194 ASP A O 1
ATOM 1328 N N . ARG A 1 219 ? 20.531 52.433 19.559 1.00 64.08 195 ARG A N 1
ATOM 1329 C CA . ARG A 1 219 ? 19.560 51.348 19.642 1.00 62.77 195 ARG A CA 1
ATOM 1330 C C . ARG A 1 219 ? 19.313 50.674 18.305 1.00 56.13 195 ARG A C 1
ATOM 1331 O O . ARG A 1 219 ? 19.301 51.319 17.256 1.00 77.89 195 ARG A O 1
ATOM 1339 N N . VAL A 1 220 ? 19.118 49.363 18.360 1.00 66.44 196 VAL A N 1
ATOM 1340 C CA . VAL A 1 220 ? 18.680 48.597 17.204 1.00 70.58 196 VAL A CA 1
ATOM 1341 C C . VAL A 1 220 ? 17.301 48.032 17.506 1.00 80.39 196 VAL A C 1
ATOM 1342 O O . VAL A 1 220 ? 17.150 47.170 18.370 1.00 94.21 196 VAL A O 1
ATOM 1346 N N . VAL A 1 221 ? 16.294 48.537 16.804 1.00 56.40 197 VAL A N 1
ATOM 1347 C CA . VAL A 1 221 ? 14.923 48.088 17.008 1.00 71.40 197 VAL A CA 1
ATOM 1348 C C . VAL A 1 221 ? 14.508 47.118 15.912 1.00 54.98 197 VAL A C 1
ATOM 1349 O O . VAL A 1 221 ? 14.737 47.365 14.731 1.00 54.26 197 VAL A O 1
ATOM 1353 N N . LEU A 1 222 ? 13.909 46.005 16.313 1.00 62.41 198 LEU A N 1
ATOM 1354 C CA . LEU A 1 222 ? 13.390 45.033 15.362 1.00 52.69 198 LEU A CA 1
ATOM 1355 C C . LEU A 1 222 ? 11.868 44.985 15.456 1.00 65.52 198 LEU A C 1
ATOM 1356 O O . LEU A 1 222 ? 11.311 44.748 16.529 1.00 64.20 198 LEU A O 1
ATOM 1361 N N . VAL A 1 223 ? 11.202 45.230 14.333 1.00 56.10 199 VAL A N 1
ATOM 1362 C CA . VAL A 1 223 ? 9.745 45.181 14.272 1.00 51.25 199 VAL A CA 1
ATOM 1363 C C . VAL A 1 223 ? 9.302 43.903 13.578 1.00 96.78 199 VAL A C 1
ATOM 1364 O O . VAL A 1 223 ? 9.767 43.600 12.487 1.00 64.20 199 VAL A O 1
ATOM 1368 N N . VAL A 1 224 ? 8.411 43.148 14.205 1.00 75.14 200 VAL A N 1
ATOM 1369 C CA . VAL A 1 224 ? 7.878 41.951 13.566 1.00 74.52 200 VAL A CA 1
ATOM 1370 C C . VAL A 1 224 ? 6.353 41.911 13.600 1.00 65.96 200 VAL A C 1
ATOM 1371 O O . VAL A 1 224 ? 5.736 41.892 14.669 1.00 68.30 200 VAL A O 1
ATOM 1375 N N . ILE A 1 225 ? 5.757 41.895 12.413 1.00 64.27 201 ILE A N 1
ATOM 1376 C CA . ILE A 1 225 ? 4.312 41.837 12.269 1.00 76.19 201 ILE A CA 1
ATOM 1377 C C . ILE A 1 225 ? 3.919 40.508 11.639 1.00 110.10 201 ILE A C 1
ATOM 1378 O O . ILE A 1 225 ? 4.152 40.281 10.453 1.00 98.81 201 ILE A O 1
ATOM 1383 N N . SER A 1 226 ? 3.344 39.625 12.446 1.00 61.12 202 SER A N 1
ATOM 1384 C CA . SER A 1 226 ? 2.938 38.304 11.976 1.00 51.48 202 SER A CA 1
ATOM 1385 C C . SER A 1 226 ? 1.437 38.113 12.148 1.00 65.96 202 SER A C 1
ATOM 1386 O O . SER A 1 226 ? 0.928 38.122 13.271 1.00 65.90 202 SER A O 1
ATOM 1389 N N . GLU A 1 227 ? 0.734 37.937 11.032 1.00 55.98 203 GLU A N 1
ATOM 1390 C CA . GLU A 1 227 ? -0.722 37.861 11.056 1.00 78.62 203 GLU A CA 1
ATOM 1391 C C . GLU A 1 227 ? -1.265 36.638 10.325 1.00 81.74 203 GLU A C 1
ATOM 1392 O O . GLU A 1 227 ? -1.002 36.437 9.140 1.00 88.05 203 GLU A O 1
ATOM 1398 N N . ALA A 1 228 ? -2.022 35.821 11.047 1.00 77.35 204 ALA A N 1
ATOM 1399 C CA . ALA A 1 228 ? -2.799 34.751 10.435 1.00 88.19 204 ALA A CA 1
ATOM 1400 C C . ALA A 1 228 ? -4.235 35.233 10.296 1.00 84.15 204 ALA A C 1
ATOM 1401 O O . ALA A 1 228 ? -5.139 34.716 10.951 1.00 89.43 204 ALA A O 1
ATOM 1403 N N . LEU A 1 229 ? -4.436 36.236 9.446 1.00 96.64 205 LEU A N 1
ATOM 1404 C CA . LEU A 1 229 ? -5.736 36.879 9.300 1.00 106.77 205 LEU A CA 1
ATOM 1405 C C . LEU A 1 229 ? -6.855 35.908 8.907 1.00 89.81 205 LEU A C 1
ATOM 1406 O O . LEU A 1 229 ? -8.031 36.185 9.141 1.00 88.04 205 LEU A O 1
ATOM 1411 N N . SER A 1 230 ? -6.489 34.769 8.326 1.00 86.38 206 SER A N 1
ATOM 1412 C CA . SER A 1 230 ? -7.472 33.768 7.916 1.00 88.96 206 SER A CA 1
ATOM 1413 C C . SER A 1 230 ? -8.252 33.198 9.103 1.00 93.71 206 SER A C 1
ATOM 1414 O O . SER A 1 230 ? -9.244 32.494 8.919 1.00 86.08 206 SER A O 1
A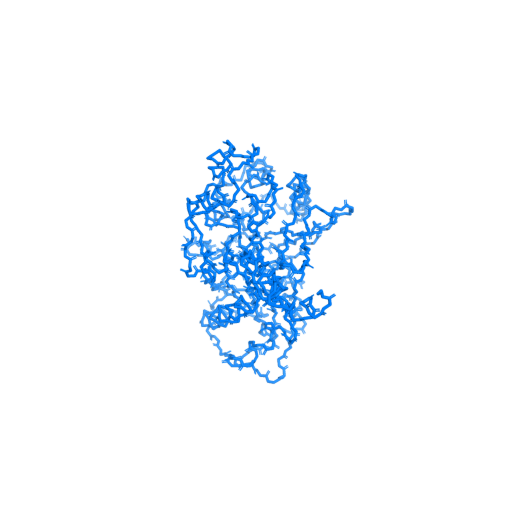TOM 1417 N N . THR A 1 231 ? -7.798 33.503 10.315 1.00 102.56 207 THR A N 1
ATOM 1418 C CA . THR A 1 231 ? -8.487 33.077 11.530 1.00 80.11 207 THR A CA 1
ATOM 1419 C C . THR A 1 231 ? -9.882 33.695 11.605 1.00 84.41 207 THR A C 1
ATOM 1420 O O . THR A 1 231 ? -10.719 33.278 12.411 1.00 84.74 207 THR A O 1
ATOM 1424 N N . THR A 1 232 ? -10.124 34.689 10.755 1.00 135.25 208 THR A N 1
ATOM 1425 C CA . THR A 1 232 ? -11.405 35.388 10.724 1.00 95.94 208 THR A CA 1
ATOM 1426 C C . THR A 1 232 ? -12.417 34.729 9.783 1.00 136.30 208 THR A C 1
ATOM 1427 O O . THR A 1 232 ? -13.621 34.965 9.892 1.00 142.23 208 THR A O 1
ATOM 1431 N N . TYR A 1 233 ? -11.925 33.9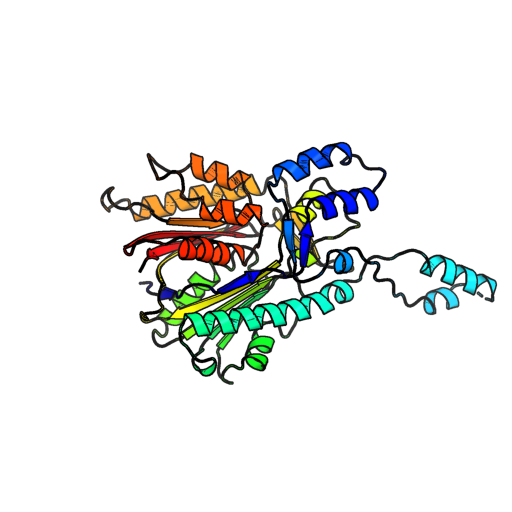09 8.859 1.00 89.91 209 TYR A N 1
ATOM 1432 C CA . TYR A 1 233 ? -12.791 33.159 7.953 1.00 123.36 209 TYR A CA 1
ATOM 1433 C C . TYR A 1 233 ? -13.714 32.242 8.752 1.00 131.35 209 TYR A C 1
ATOM 1434 O O . TYR A 1 233 ? -13.276 31.220 9.283 1.00 105.96 209 TYR A O 1
ATOM 1443 N N . GLN A 1 234 ? -14.988 32.614 8.838 1.00 115.06 210 GLN A N 1
ATOM 1444 C CA . GLN A 1 234 ? -15.973 31.816 9.564 1.00 106.94 210 GLN A CA 1
ATOM 1445 C C . GLN A 1 234 ? -17.079 31.322 8.633 1.00 169.54 210 GLN A C 1
ATOM 1446 O O . GLN A 1 234 ? -17.919 32.103 8.191 1.00 139.45 210 GLN A O 1
ATOM 1452 N N . PRO A 1 235 ? -17.077 30.014 8.335 1.00 101.48 211 PRO A N 1
ATOM 1453 C CA . PRO A 1 235 ? -18.018 29.382 7.399 1.00 149.45 211 PRO A CA 1
ATOM 1454 C C . PRO A 1 235 ? -19.492 29.589 7.751 1.00 116.90 211 PRO A C 1
ATOM 1455 O O . PRO A 1 235 ? -20.324 29.644 6.847 1.00 146.72 211 PRO A O 1
ATOM 1459 N N . ALA A 1 236 ? -19.808 29.703 9.037 1.00 179.12 212 ALA A N 1
ATOM 1460 C CA . ALA A 1 236 ? -21.200 29.753 9.481 1.00 185.12 212 ALA A CA 1
ATOM 1461 C C . ALA A 1 236 ? -21.880 31.105 9.252 1.00 166.87 212 ALA A C 1
ATOM 1462 O O . ALA A 1 236 ? -23.031 31.159 8.817 1.00 163.52 212 ALA A O 1
ATOM 1464 N N . ASP A 1 237 ? -21.171 32.189 9.555 1.00 139.94 213 ASP A N 1
ATOM 1465 C CA . ASP A 1 237 ? -21.727 33.533 9.416 1.00 195.21 213 ASP A CA 1
ATOM 1466 C C . ASP A 1 237 ? -22.431 33.731 8.078 1.00 189.05 213 ASP A C 1
ATOM 1467 O O . ASP A 1 237 ? -22.006 33.191 7.057 1.00 184.09 213 ASP A O 1
ATOM 1472 N N . ASP A 1 238 ? -23.510 34.506 8.094 1.00 152.86 214 ASP A N 1
ATOM 1473 C CA . ASP A 1 238 ? -24.281 34.780 6.885 1.00 211.27 214 ASP A CA 1
ATOM 1474 C C . ASP A 1 238 ? -24.549 36.273 6.720 1.00 181.83 214 ASP A C 1
ATOM 1475 O O . ASP A 1 238 ? -25.391 36.846 7.408 1.00 207.94 214 ASP A O 1
ATOM 1480 N N . THR A 1 239 ? -23.823 36.895 5.798 1.00 159.32 215 THR A N 1
ATOM 1481 C CA . THR A 1 239 ? -23.906 38.334 5.593 1.00 127.38 215 THR A CA 1
ATOM 1482 C C . THR A 1 239 ? -23.343 38.702 4.228 1.00 119.57 215 THR A C 1
ATOM 1483 O O . THR A 1 239 ? -22.491 37.996 3.691 1.00 152.38 215 THR A O 1
ATOM 1487 N N . LEU A 1 240 ? -23.822 39.804 3.665 1.00 190.86 216 LEU A N 1
ATOM 1488 C CA . LEU A 1 240 ? -23.245 40.333 2.439 1.00 197.65 216 LEU A CA 1
ATOM 1489 C C . LEU A 1 240 ? -21.792 40.706 2.704 1.00 188.27 216 LEU A C 1
ATOM 1490 O O . LEU A 1 240 ? -20.980 40.789 1.783 1.00 246.64 216 LEU A O 1
ATOM 1495 N N . GLU A 1 241 ? -21.475 40.920 3.977 1.00 147.68 217 GLU A N 1
ATOM 1496 C CA . GLU A 1 241 ? -20.135 41.322 4.390 1.00 125.65 217 GLU A CA 1
ATOM 1497 C C . GLU A 1 241 ? -19.268 40.117 4.749 1.00 131.57 217 GLU A C 1
ATOM 1498 O O . GLU A 1 241 ? -18.043 40.174 4.637 1.00 125.52 217 GLU A O 1
ATOM 1504 N N . SER A 1 242 ? -19.905 39.035 5.190 1.00 128.91 218 SER A N 1
ATOM 1505 C CA . SER A 1 242 ? -19.191 37.802 5.509 1.00 111.68 218 SER A CA 1
ATOM 1506 C C . SER A 1 242 ? -18.398 37.332 4.302 1.00 184.83 218 SER A C 1
ATOM 1507 O O . SER A 1 242 ? -17.217 37.006 4.409 1.00 151.45 218 SER A O 1
ATOM 1510 N N . LEU A 1 243 ? -19.063 37.301 3.153 1.00 135.55 219 LEU A N 1
ATOM 1511 C CA . LEU A 1 243 ? -18.424 36.918 1.903 1.00 151.65 219 LEU A CA 1
ATOM 1512 C C . LEU A 1 243 ? -17.199 37.788 1.666 1.00 105.51 219 LEU A C 1
ATOM 1513 O O . LEU A 1 243 ? -16.161 37.312 1.206 1.00 173.32 219 LEU A O 1
ATOM 1518 N N . ILE A 1 244 ? -17.331 39.069 1.992 1.00 109.98 220 ILE A N 1
ATOM 1519 C CA . ILE A 1 244 ? -16.263 40.036 1.776 1.00 114.17 220 ILE A CA 1
ATOM 1520 C C . ILE A 1 244 ? -15.095 39.822 2.741 1.00 81.76 220 ILE A C 1
ATOM 1521 O O . ILE A 1 244 ? -13.937 40.037 2.383 1.00 111.70 220 ILE A O 1
ATOM 1526 N N . VAL A 1 245 ? -15.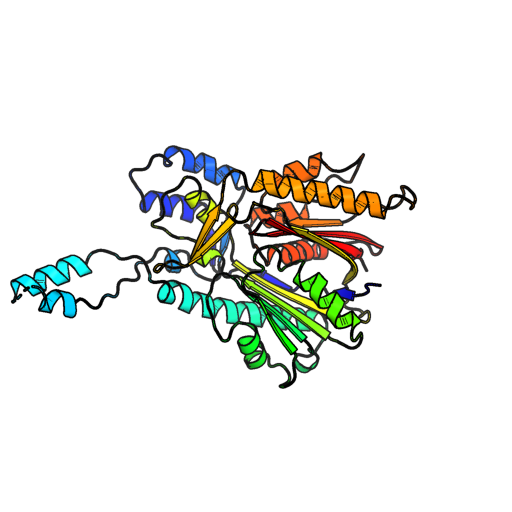403 39.394 3.961 1.00 182.64 221 VAL A N 1
ATOM 1527 C CA . VAL A 1 245 ? -14.371 39.108 4.952 1.00 160.59 221 VAL A CA 1
ATOM 1528 C C . VAL A 1 245 ? -13.581 37.865 4.554 1.00 130.91 221 VAL A C 1
ATOM 1529 O O . VAL A 1 245 ? -12.363 37.804 4.728 1.00 139.49 221 VAL A O 1
ATOM 1533 N N . ARG A 1 246 ? -14.289 36.876 4.017 1.00 103.57 222 ARG A N 1
ATOM 1534 C CA . ARG A 1 246 ? -13.666 35.638 3.570 1.00 108.91 222 ARG A CA 1
ATOM 1535 C C . ARG A 1 246 ? -12.733 35.887 2.391 1.00 127.78 222 ARG A C 1
ATOM 1536 O O . ARG A 1 246 ? -11.679 35.263 2.277 1.00 156.67 222 ARG A O 1
ATOM 1544 N N . LEU A 1 247 ? -13.127 36.808 1.519 1.00 146.98 223 LEU A N 1
ATOM 1545 C CA . LEU A 1 247 ? -12.414 37.033 0.267 1.00 95.38 223 LEU A CA 1
ATOM 1546 C C . LEU A 1 247 ? -11.291 38.063 0.376 1.00 87.23 223 LEU A C 1
ATOM 1547 O O . LEU A 1 247 ? -10.424 38.141 -0.495 1.00 119.44 223 LEU A O 1
ATOM 1552 N N . LEU A 1 248 ? -11.301 38.841 1.450 1.00 149.23 224 LEU A N 1
ATOM 1553 C CA . LEU A 1 248 ? -10.441 40.017 1.534 1.00 91.36 224 LEU A CA 1
ATOM 1554 C C . LEU A 1 248 ? -9.005 39.751 2.002 1.00 116.53 224 LEU A C 1
ATOM 1555 O O . LEU A 1 248 ? -8.049 40.188 1.362 1.00 104.78 224 LEU A O 1
ATOM 1560 N N . PHE A 1 249 ? -8.854 39.035 3.112 1.00 96.20 225 PHE A N 1
ATOM 1561 C CA . PHE A 1 249 ? -7.560 38.963 3.790 1.00 126.98 225 PHE A CA 1
ATOM 1562 C C . PHE A 1 249 ? -6.650 37.806 3.378 1.00 149.50 225 PHE A C 1
ATOM 1563 O O . PHE A 1 249 ? -7.110 36.734 2.986 1.00 125.26 225 PHE A O 1
ATOM 1571 N N . ALA A 1 250 ? -5.347 38.057 3.473 1.00 82.30 226 ALA A N 1
ATOM 1572 C CA . ALA A 1 250 ? -4.321 37.057 3.225 1.00 109.54 226 ALA A CA 1
ATOM 1573 C C . ALA A 1 250 ? -3.344 37.048 4.396 1.00 106.56 226 ALA A C 1
ATOM 1574 O O . ALA A 1 250 ? -3.241 38.029 5.133 1.00 101.01 226 ALA A O 1
ATOM 1576 N N . ASP A 1 251 ? -2.628 35.942 4.566 1.00 94.70 227 ASP A N 1
ATOM 1577 C CA . ASP A 1 251 ? -1.702 35.793 5.685 1.00 102.70 227 ASP A CA 1
ATOM 1578 C C . ASP A 1 251 ? -0.293 36.240 5.317 1.00 118.23 227 ASP A C 1
ATOM 1579 O O . ASP A 1 251 ? 0.140 36.075 4.176 1.00 84.09 227 ASP A O 1
ATOM 1584 N N . THR A 1 252 ? 0.416 36.805 6.290 1.00 85.21 228 THR A N 1
ATOM 1585 C CA . THR A 1 252 ? 1.781 37.272 6.077 1.00 110.08 228 THR A CA 1
ATOM 1586 C C . THR A 1 252 ? 2.536 37.444 7.389 1.00 89.12 228 THR A C 1
ATOM 1587 O O . THR A 1 252 ? 1.939 37.629 8.449 1.00 69.27 228 THR A O 1
ATOM 1591 N N . ALA A 1 253 ? 3.859 37.382 7.310 1.00 91.03 229 ALA A N 1
ATOM 1592 C CA . ALA A 1 253 ? 4.704 37.827 8.406 1.00 88.26 229 ALA A CA 1
ATOM 1593 C C . ALA A 1 253 ? 5.811 38.693 7.819 1.00 58.34 229 ALA A C 1
ATOM 1594 O O . ALA A 1 253 ? 6.528 38.267 6.913 1.00 109.55 229 ALA A O 1
ATOM 1596 N N . VAL A 1 254 ? 5.930 39.918 8.313 1.00 98.56 230 VAL A N 1
ATOM 1597 C CA . VAL A 1 254 ? 6.951 40.828 7.817 1.00 97.44 230 VAL A CA 1
ATOM 1598 C C . VAL A 1 254 ? 7.769 41.392 8.968 1.00 69.44 230 VAL A C 1
ATOM 1599 O O . VAL A 1 254 ? 7.349 41.348 10.124 1.00 65.17 230 VAL A O 1
ATOM 1603 N N . ALA A 1 255 ? 8.943 41.921 8.650 1.00 72.60 231 ALA A N 1
ATOM 1604 C CA . ALA A 1 255 ? 9.824 42.460 9.673 1.00 60.82 231 ALA A CA 1
ATOM 1605 C C . ALA A 1 255 ? 10.821 43.446 9.076 1.00 67.10 231 ALA A C 1
ATOM 1606 O O . ALA A 1 255 ? 11.171 43.355 7.899 1.00 78.46 231 ALA A O 1
ATOM 1608 N N . ALA A 1 256 ? 11.270 44.391 9.892 1.00 97.87 232 ALA A N 1
ATOM 1609 C CA . ALA A 1 256 ? 12.234 45.380 9.441 1.00 59.67 232 ALA A CA 1
ATOM 1610 C C . ALA A 1 256 ? 13.060 45.916 10.604 1.00 61.13 232 ALA A C 1
ATOM 1611 O O . ALA A 1 256 ? 12.630 45.868 11.756 1.00 54.62 232 ALA A O 1
ATOM 1613 N N . VAL A 1 257 ? 14.248 46.424 10.296 1.00 71.14 233 VAL A N 1
ATOM 1614 C CA . VAL A 1 257 ? 15.131 46.983 11.311 1.00 65.09 233 VAL A CA 1
ATOM 1615 C C . VAL A 1 257 ? 15.167 48.506 11.230 1.00 86.22 233 VAL A C 1
ATOM 1616 O O . VAL A 1 257 ? 15.337 49.076 10.149 1.00 61.00 233 VAL A O 1
ATOM 1620 N N . VAL A 1 258 ? 14.993 49.160 12.375 1.00 75.10 234 VAL A N 1
ATOM 1621 C CA . VAL A 1 258 ? 15.126 50.608 12.466 1.00 98.58 234 VAL A CA 1
ATOM 1622 C C . VAL A 1 258 ? 16.315 50.931 13.356 1.00 75.38 234 VAL A C 1
ATOM 1623 O O . VAL A 1 258 ? 16.485 50.320 14.409 1.00 55.31 234 VAL A O 1
ATOM 1627 N N . THR A 1 259 ? 17.147 51.878 12.936 1.00 115.11 235 THR A N 1
ATOM 1628 C CA . THR A 1 259 ? 18.288 52.282 13.748 1.00 110.32 235 THR A CA 1
ATOM 1629 C C . THR A 1 259 ? 18.360 53.800 13.876 1.00 65.48 235 THR A C 1
ATOM 1630 O O . THR A 1 259 ? 17.757 54.526 13.086 1.00 84.74 235 THR A O 1
ATOM 1634 N N . GLY A 1 260 ? 19.095 54.273 14.877 1.00 97.66 236 GLY A N 1
ATOM 1635 C CA . GLY A 1 260 ? 19.247 55.698 15.104 1.00 78.60 236 GLY A CA 1
ATOM 1636 C C . GLY A 1 260 ? 20.430 56.264 14.339 1.00 68.41 236 GLY A C 1
ATOM 1637 O O . GLY A 1 260 ? 20.706 57.464 14.390 1.00 87.71 236 GLY A O 1
ATOM 1638 N N . ARG A 1 261 ? 21.138 55.389 13.634 1.00 90.82 237 ARG A N 1
ATOM 1639 C CA . ARG A 1 261 ? 22.279 55.796 12.824 1.00 85.83 237 ARG A CA 1
ATOM 1640 C C . ARG A 1 261 ? 22.273 55.062 11.494 1.00 115.93 237 ARG A C 1
ATOM 1641 O O . ARG A 1 261 ? 22.035 53.858 11.449 1.00 88.26 237 ARG A O 1
ATOM 1649 N N . PRO A 1 262 ? 22.534 55.793 10.403 1.00 80.86 238 PRO A N 1
ATOM 1650 C CA . PRO A 1 262 ? 22.459 55.223 9.054 1.00 103.22 238 PRO A CA 1
ATOM 1651 C C . PRO A 1 262 ? 23.407 54.041 8.848 1.00 80.63 238 PRO A C 1
ATOM 1652 O O . PRO A 1 262 ? 24.532 54.025 9.351 1.00 101.07 238 PRO A O 1
ATOM 1656 N N . ARG A 1 263 ? 22.925 53.053 8.104 1.00 103.88 239 ARG A N 1
ATOM 1657 C CA . ARG A 1 263 ? 23.711 51.885 7.747 1.00 112.09 239 ARG A CA 1
ATOM 1658 C C . ARG A 1 263 ? 23.681 51.733 6.234 1.00 96.50 239 ARG A C 1
ATOM 1659 O O . ARG A 1 263 ? 22.752 52.205 5.580 1.00 122.71 239 ARG A O 1
ATOM 1667 N N . PRO A 1 264 ? 24.702 51.079 5.667 1.00 90.42 240 PRO A N 1
ATOM 1668 C CA . PRO A 1 264 ? 24.699 50.809 4.226 1.00 100.04 240 PRO A CA 1
ATOM 1669 C C . PRO A 1 264 ? 23.421 50.087 3.805 1.00 100.62 240 PRO A C 1
ATOM 1670 O O . PRO A 1 264 ? 23.000 50.187 2.652 1.00 145.72 240 PRO A O 1
ATOM 1674 N N . GLU A 1 265 ? 22.812 49.373 4.745 1.00 96.97 241 GLU A N 1
ATOM 1675 C CA . GLU A 1 265 ? 21.593 48.619 4.481 1.00 104.31 241 GLU A CA 1
ATOM 1676 C C . GLU A 1 265 ? 20.351 49.493 4.621 1.00 79.77 241 GLU A C 1
ATOM 1677 O O . GLU A 1 265 ? 19.245 49.075 4.272 1.00 90.49 241 GLU A O 1
ATOM 1683 N N . SER A 1 266 ? 20.535 50.705 5.139 1.00 94.06 242 SER A N 1
ATOM 1684 C CA . SER A 1 266 ? 19.423 51.636 5.300 1.00 71.62 242 SER A CA 1
ATOM 1685 C C . SER A 1 266 ? 18.846 52.039 3.946 1.00 125.77 242 SER A C 1
ATOM 1686 O O . SER A 1 266 ? 19.558 52.524 3.065 1.00 125.91 242 SER A O 1
ATOM 1689 N N . VAL A 1 267 ? 17.544 51.830 3.798 1.00 70.64 243 VAL A N 1
ATOM 1690 C CA . VAL A 1 267 ? 16.851 52.055 2.542 1.00 120.13 243 VAL A CA 1
ATOM 1691 C C . VAL A 1 267 ? 16.010 53.327 2.586 1.00 103.26 243 VAL A C 1
ATOM 1692 O O . VAL A 1 267 ? 15.810 53.982 1.565 1.00 103.59 243 VAL A O 1
ATOM 1696 N N . LEU A 1 268 ? 15.530 53.680 3.775 1.00 122.00 244 LEU A N 1
ATOM 1697 C CA . LEU A 1 268 ? 14.590 54.788 3.924 1.00 89.05 244 LEU A CA 1
ATOM 1698 C C . LEU A 1 268 ? 14.810 55.534 5.235 1.00 110.47 244 LEU A C 1
ATOM 1699 O O . LEU A 1 268 ? 15.126 54.926 6.252 1.00 75.23 244 LEU A O 1
ATOM 1704 N N . ARG A 1 269 ? 14.641 56.851 5.213 1.00 106.62 245 ARG A N 1
ATOM 1705 C CA . ARG A 1 269 ? 14.798 57.649 6.423 1.00 92.20 245 ARG A CA 1
ATOM 1706 C C . ARG A 1 269 ? 13.502 58.371 6.814 1.00 68.92 245 ARG A C 1
ATOM 1707 O O . ARG A 1 269 ? 12.921 59.107 6.014 1.00 99.96 245 ARG A O 1
ATOM 1715 N N . LEU A 1 270 ? 13.061 58.156 8.052 1.00 83.72 246 LEU A N 1
ATOM 1716 C CA . LEU A 1 270 ? 11.799 58.707 8.543 1.00 103.93 246 LEU A CA 1
ATOM 1717 C C . LEU A 1 270 ? 11.999 60.065 9.209 1.00 77.87 246 LEU A C 1
ATOM 1718 O O . LEU A 1 270 ? 12.824 60.202 10.113 1.00 73.51 246 LEU A O 1
ATOM 1723 N N . ASP A 1 271 ? 11.228 61.060 8.771 1.00 79.01 247 ASP A N 1
ATOM 1724 C CA . ASP A 1 271 ? 11.412 62.438 9.229 1.00 69.86 247 ASP A CA 1
ATOM 1725 C C . ASP A 1 271 ? 10.286 62.957 10.120 1.00 75.86 247 ASP A C 1
ATOM 1726 O O . ASP A 1 271 ? 10.520 63.774 11.009 1.00 104.59 247 ASP A O 1
ATOM 1731 N N . ALA A 1 272 ? 9.066 62.489 9.882 1.00 154.49 248 ALA A N 1
ATOM 1732 C CA . ALA A 1 272 ? 7.927 62.957 10.663 1.00 90.95 248 ALA A CA 1
ATOM 1733 C C . ALA A 1 272 ? 6.848 61.891 10.817 1.00 86.55 248 ALA A C 1
ATOM 1734 O O . ALA A 1 272 ? 6.728 60.985 9.987 1.00 82.57 248 ALA A O 1
ATOM 1736 N N . ALA A 1 273 ? 6.066 62.011 11.886 1.00 62.24 249 ALA A N 1
ATOM 1737 C CA . ALA A 1 273 ? 4.979 61.078 12.149 1.00 94.39 249 ALA A CA 1
ATOM 1738 C C . ALA A 1 273 ? 3.677 61.825 12.412 1.00 59.48 249 ALA A C 1
ATOM 1739 O O . ALA A 1 273 ? 3.681 62.940 12.940 1.00 63.51 249 ALA A O 1
ATOM 1741 N N . TRP A 1 274 ? 2.563 61.203 12.046 1.00 75.26 250 TRP A N 1
ATOM 1742 C CA . TRP A 1 274 ? 1.268 61.860 12.115 1.00 66.77 250 TRP A CA 1
ATOM 1743 C C . TRP A 1 274 ? 0.187 60.882 12.562 1.00 68.13 250 TRP A C 1
ATOM 1744 O O . TRP A 1 274 ? 0.083 59.774 12.033 1.00 64.42 250 TRP A O 1
ATOM 1755 N N . HIS A 1 275 ? -0.609 61.296 13.544 1.00 58.17 251 HIS A N 1
ATOM 1756 C CA . HIS A 1 275 ? -1.667 60.444 14.080 1.00 60.12 251 HIS A CA 1
ATOM 1757 C C . HIS A 1 275 ? -3.013 61.130 13.966 1.00 90.90 251 HIS A C 1
ATOM 1758 O O . HIS A 1 275 ? -3.110 62.351 14.054 1.00 66.63 251 HIS A O 1
ATOM 1765 N N . HIS A 1 276 ? -4.056 60.336 13.781 1.00 64.31 252 HIS A N 1
ATOM 1766 C CA . HIS A 1 276 ? -5.384 60.887 13.612 1.00 71.13 252 HIS A CA 1
ATOM 1767 C C . HIS A 1 276 ? -6.435 59.846 13.958 1.00 67.66 252 HIS A C 1
ATOM 1768 O O . HIS A 1 276 ? -6.483 58.778 13.351 1.00 53.12 252 HIS A O 1
ATOM 1775 N N . THR A 1 277 ? -7.277 60.159 14.934 1.00 60.62 253 THR A N 1
ATOM 1776 C CA . THR A 1 277 ? -8.346 59.253 15.322 1.00 63.97 253 THR A CA 1
ATOM 1777 C C . THR A 1 277 ? -9.700 59.942 15.218 1.00 59.96 253 THR A C 1
ATOM 1778 O O . THR A 1 277 ? -9.880 61.058 15.712 1.00 74.97 253 THR A O 1
ATOM 1782 N N . LEU A 1 278 ? -10.650 59.269 14.573 1.00 53.52 254 LEU A N 1
ATOM 1783 C CA . LEU A 1 278 ? -11.990 59.815 14.393 1.00 54.50 254 LEU A CA 1
ATOM 1784 C C . LEU A 1 278 ? -12.897 59.466 15.565 1.00 84.92 254 LEU A C 1
ATOM 1785 O O . LEU A 1 278 ? -13.157 58.293 15.831 1.00 60.10 254 LEU A O 1
ATOM 1790 N N . PRO A 1 279 ? -13.383 60.491 16.273 1.00 74.99 255 PRO A N 1
ATOM 1791 C CA . PRO A 1 279 ? -14.299 60.276 17.396 1.00 77.62 255 PRO A CA 1
ATOM 1792 C C . PRO A 1 279 ? -15.609 59.667 16.918 1.00 59.37 255 PRO A C 1
ATOM 1793 O O . PRO A 1 279 ? -16.057 59.970 15.809 1.00 51.04 255 PRO A O 1
ATOM 1797 N N . GLY A 1 280 ? -16.197 58.807 17.745 1.00 68.75 256 GLY A N 1
ATOM 1798 C CA . GLY A 1 280 ? -17.454 58.150 17.437 1.00 84.09 256 GLY A CA 1
ATOM 1799 C C . GLY A 1 280 ? -17.454 57.293 16.185 1.00 87.67 256 GLY A C 1
ATOM 1800 O O . GLY A 1 280 ? -18.398 57.348 15.403 1.00 86.09 256 GLY A O 1
ATOM 1801 N N . THR A 1 281 ? -16.405 56.501 15.987 1.00 95.55 257 THR A N 1
ATOM 1802 C CA . THR A 1 281 ? -16.350 55.602 14.838 1.00 72.90 257 THR A CA 1
ATOM 1803 C C . THR A 1 281 ? -15.751 54.249 15.220 1.00 64.34 257 THR A C 1
ATOM 1804 O O . THR A 1 281 ? -15.284 53.494 14.362 1.00 64.52 257 THR A O 1
ATOM 1808 N N . ARG A 1 282 ? -15.780 53.949 16.514 1.00 89.18 258 ARG A N 1
ATOM 1809 C CA . ARG A 1 282 ? -15.169 52.740 17.049 1.00 98.38 258 ARG A CA 1
ATOM 1810 C C . ARG A 1 282 ? -15.819 51.455 16.541 1.00 84.80 258 ARG A C 1
ATOM 1811 O O . ARG A 1 282 ? -15.157 50.421 16.434 1.00 89.41 258 ARG A O 1
ATOM 1819 N N . ASP A 1 283 ? -17.106 51.522 16.213 1.00 73.27 259 ASP A N 1
ATOM 1820 C CA . ASP A 1 283 ? -17.863 50.323 15.850 1.00 84.75 259 ASP A CA 1
ATOM 1821 C C . ASP A 1 283 ? -17.899 50.017 14.353 1.00 83.63 259 ASP A C 1
ATOM 1822 O O . ASP A 1 283 ? -18.576 49.081 13.928 1.00 83.31 259 ASP A O 1
ATOM 1827 N N . LEU A 1 284 ? -17.176 50.795 13.555 1.00 61.88 260 LEU A N 1
ATOM 1828 C CA . LEU A 1 284 ? -17.159 50.573 12.110 1.00 57.86 260 LEU A CA 1
ATOM 1829 C C . LEU A 1 284 ? -16.382 49.305 11.743 1.00 93.03 260 LEU A C 1
ATOM 1830 O O . LEU A 1 284 ? -16.865 48.476 10.972 1.00 100.18 260 LEU A O 1
ATOM 1835 N N . HIS A 1 285 ? -15.183 49.159 12.299 1.00 82.01 261 HIS A N 1
ATOM 1836 C CA . HIS A 1 285 ? -14.406 47.937 12.132 1.00 138.60 261 HIS A CA 1
ATOM 1837 C C . HIS A 1 285 ? -14.112 47.326 13.494 1.00 73.21 261 HIS A C 1
ATOM 1838 O O . HIS A 1 285 ? -13.351 47.889 14.276 1.00 79.34 261 HIS A O 1
ATOM 1845 N N . ARG A 1 286 ? -14.710 46.175 13.779 1.00 97.33 262 ARG A N 1
ATOM 1846 C CA . ARG A 1 286 ? -14.511 45.523 15.068 1.00 86.24 262 ARG A CA 1
ATOM 1847 C C . ARG A 1 286 ? -14.023 44.087 14.924 1.00 127.63 262 ARG A C 1
ATOM 1848 O O . ARG A 1 286 ? -14.330 43.411 13.941 1.00 75.56 262 ARG A O 1
ATOM 1856 N N . LEU A 1 287 ? -13.256 43.629 15.908 1.00 69.35 263 LEU A N 1
ATOM 1857 C CA . LEU A 1 287 ? -12.851 42.232 15.972 1.00 69.98 263 LEU A CA 1
ATOM 1858 C C . LEU A 1 287 ? -13.425 41.602 17.236 1.00 81.37 263 LEU A C 1
ATOM 1859 O O . LEU A 1 287 ? -12.915 41.814 18.339 1.00 84.74 263 LEU A O 1
ATOM 1864 N N . GLU A 1 288 ? -14.498 40.837 17.064 1.00 102.24 264 GLU A N 1
ATOM 1865 C CA . GLU A 1 288 ? -15.164 40.186 18.182 1.00 88.31 264 GLU A CA 1
ATOM 1866 C C . GLU A 1 288 ? -14.617 38.781 18.388 1.00 90.10 264 GLU A C 1
ATOM 1867 O O . GLU A 1 288 ? -14.391 38.041 17.430 1.00 116.14 264 GLU A O 1
ATOM 1873 N N . THR A 1 289 ? -14.407 38.420 19.647 1.00 89.16 265 THR A N 1
ATOM 1874 C CA . THR A 1 289 ? -13.863 37.116 19.985 1.00 97.37 265 THR A CA 1
ATOM 1875 C C . THR A 1 289 ? -14.956 36.228 20.558 1.00 120.99 265 THR A C 1
ATOM 1876 O O . THR A 1 289 ? -15.221 36.251 21.760 1.00 94.26 265 THR A O 1
ATOM 1880 N N . ARG A 1 290 ? -15.597 35.456 19.685 1.00 100.56 266 ARG A N 1
ATOM 1881 C CA . ARG A 1 290 ? -16.645 34.532 20.098 1.00 105.63 266 ARG A CA 1
ATOM 1882 C C . ARG A 1 290 ? -16.069 33.164 20.453 1.00 107.76 266 ARG A C 1
ATOM 1883 O O . ARG A 1 290 ? -14.875 32.914 20.277 1.00 118.74 266 ARG A O 1
ATOM 1891 N N . ALA A 1 291 ? -16.927 32.281 20.954 1.00 88.21 267 ALA A N 1
ATOM 1892 C CA . ALA A 1 291 ? -16.503 30.944 21.356 1.00 87.45 267 ALA A CA 1
ATOM 1893 C C . ALA A 1 291 ? -16.048 30.107 20.168 1.00 88.50 267 ALA A C 1
ATOM 1894 O O . ALA A 1 291 ? -15.403 29.077 20.344 1.00 100.54 267 ALA A O 1
ATOM 1896 N N . ASP A 1 292 ? -16.382 30.554 18.962 1.00 148.27 268 ASP A N 1
ATOM 1897 C CA . ASP A 1 292 ? -16.010 29.825 17.755 1.00 119.09 268 ASP A CA 1
ATOM 1898 C C . ASP A 1 292 ? -14.924 30.542 16.951 1.00 126.74 268 ASP A C 1
ATOM 1899 O O . ASP A 1 292 ? -14.847 30.397 15.732 1.00 107.01 268 ASP A O 1
ATOM 1904 N N . GLY A 1 293 ? -14.087 31.315 17.636 1.00 113.48 269 GLY A N 1
ATOM 1905 C CA . GLY A 1 293 ? -12.974 31.982 16.984 1.00 141.56 269 GLY A CA 1
ATOM 1906 C C . GLY A 1 293 ? -13.112 33.490 16.949 1.00 110.39 269 GLY A C 1
ATOM 1907 O O . GLY A 1 293 ? -13.835 34.074 17.756 1.00 87.39 269 GLY A O 1
ATOM 1908 N N . THR A 1 294 ? -12.420 34.126 16.008 1.00 122.33 270 THR A N 1
ATOM 1909 C CA . THR A 1 294 ? -12.436 35.584 15.902 1.00 99.79 270 THR A CA 1
ATOM 1910 C C . THR A 1 294 ? -13.219 36.078 14.684 1.00 102.85 270 THR A C 1
ATOM 1911 O O . THR A 1 294 ? -13.065 35.557 13.580 1.00 96.50 270 THR A O 1
ATOM 1915 N N . HIS A 1 295 ? -14.051 37.093 14.893 1.00 92.79 271 HIS A N 1
ATOM 1916 C CA . HIS A 1 295 ? -14.855 37.665 13.818 1.00 89.70 271 HIS A CA 1
ATOM 1917 C C . HIS A 1 295 ? -14.501 39.124 13.547 1.00 90.63 271 HIS A C 1
ATOM 1918 O O . HIS A 1 295 ? -14.320 39.910 14.475 1.00 82.62 271 HIS A O 1
ATOM 1925 N N . PHE A 1 296 ? -14.422 39.481 12.270 1.00 82.43 272 PHE A N 1
ATOM 1926 C CA . PHE A 1 296 ? -14.132 40.854 11.873 1.00 68.39 272 PHE A CA 1
ATOM 1927 C C . PHE A 1 296 ? -15.336 41.487 11.173 1.00 109.34 272 PHE A C 1
ATOM 1928 O O . PHE A 1 296 ? -15.569 41.254 9.988 1.00 119.50 272 PHE A O 1
ATOM 1936 N N . VAL A 1 297 ? -16.094 42.290 11.912 1.00 88.33 273 VAL A N 1
ATOM 1937 C CA . VAL A 1 297 ? -17.317 42.891 11.389 1.00 92.12 273 VAL A CA 1
ATOM 1938 C C . VAL A 1 297 ? -17.063 44.266 10.768 1.00 77.94 273 VAL A C 1
ATOM 1939 O O . VAL A 1 297 ? -16.484 45.138 11.406 1.00 69.86 273 VAL A O 1
ATOM 1943 N N . MET A 1 298 ? -17.507 44.462 9.531 1.00 81.51 274 MET A N 1
ATOM 1944 C CA . MET A 1 298 ? -17.268 45.721 8.830 1.00 88.88 274 MET A CA 1
ATOM 1945 C C . MET A 1 298 ? -18.551 46.473 8.470 1.00 66.58 274 MET A C 1
ATOM 1946 O O . MET A 1 298 ? -19.420 45.953 7.770 1.00 120.97 274 MET A O 1
ATOM 1951 N N . ASP A 1 299 ? -18.648 47.706 8.959 1.00 60.92 275 ASP A N 1
ATOM 1952 C CA . ASP A 1 299 ? -19.762 48.600 8.665 1.00 61.88 275 ASP A CA 1
ATOM 1953 C C . ASP A 1 299 ? -19.600 49.214 7.274 1.00 89.66 275 ASP A C 1
ATOM 1954 O O . ASP A 1 299 ? -18.500 49.609 6.891 1.00 78.79 275 ASP A O 1
ATOM 1959 N N . ARG A 1 300 ? -20.694 49.299 6.521 1.00 72.56 276 ARG A N 1
ATOM 1960 C CA . ARG A 1 300 ? -20.640 49.799 5.146 1.00 116.75 276 ARG A CA 1
ATOM 1961 C C . ARG A 1 300 ? -20.070 51.215 5.014 1.00 85.58 276 ARG A C 1
ATOM 1962 O O . ARG A 1 300 ? -19.594 51.599 3.946 1.00 84.96 276 ARG A O 1
ATOM 1970 N N . ARG A 1 301 ? -20.124 51.988 6.094 1.00 104.64 277 ARG A N 1
ATOM 1971 C CA . ARG A 1 301 ? -19.635 53.364 6.073 1.00 82.17 277 ARG A CA 1
ATOM 1972 C C . ARG A 1 301 ? -18.165 53.457 6.468 1.00 73.61 277 ARG A C 1
ATOM 1973 O O . ARG A 1 301 ? -17.627 54.551 6.645 1.00 119.92 277 ARG A O 1
ATOM 1981 N N . GLY A 1 302 ? -17.521 52.305 6.612 1.00 80.37 278 GLY A N 1
ATOM 1982 C CA . GLY A 1 302 ? -16.123 52.261 7.000 1.00 66.52 278 GLY A CA 1
ATOM 1983 C C . GLY A 1 302 ? -15.209 53.016 6.054 1.00 69.02 278 GLY A C 1
ATOM 1984 O O . GLY A 1 302 ? -14.463 53.896 6.483 1.00 76.82 278 GLY A O 1
ATOM 1985 N N . PRO A 1 303 ? -15.251 52.667 4.758 1.00 79.16 279 PRO A N 1
ATOM 1986 C CA . PRO A 1 303 ? -14.433 53.347 3.751 1.00 134.98 279 PRO A CA 1
ATOM 1987 C C . PRO A 1 303 ? -14.690 54.843 3.771 1.00 83.38 279 PRO A C 1
ATOM 1988 O O . PRO A 1 303 ? -13.749 55.635 3.743 1.00 88.95 279 PRO A O 1
ATOM 1992 N N . ARG A 1 304 ? -15.964 55.217 3.820 1.00 74.04 280 ARG A N 1
ATOM 1993 C CA . ARG A 1 304 ? -16.355 56.618 3.900 1.00 74.72 280 ARG A CA 1
ATOM 1994 C C . ARG A 1 304 ? -15.691 57.305 5.093 1.00 67.75 280 ARG A C 1
ATOM 1995 O O . ARG A 1 304 ? -15.346 58.484 5.029 1.00 61.59 280 ARG A O 1
ATOM 2003 N N . ALA A 1 305 ? -15.505 56.564 6.179 1.00 118.81 281 ALA A N 1
ATOM 2004 C CA . ALA A 1 305 ? -14.868 57.124 7.363 1.00 86.34 281 ALA A CA 1
ATOM 2005 C C . ALA A 1 305 ? -13.373 57.325 7.150 1.00 104.61 281 ALA A C 1
ATOM 2006 O O . ALA A 1 305 ? -12.817 58.338 7.566 1.00 67.36 281 ALA A O 1
ATOM 2008 N N . VAL A 1 306 ? -12.721 56.362 6.502 1.00 52.20 282 VAL A N 1
ATOM 2009 C CA . VAL A 1 306 ? -11.282 56.456 6.268 1.00 77.66 282 VAL A CA 1
ATOM 2010 C C . VAL A 1 306 ? -10.960 57.527 5.228 1.00 84.09 282 VAL A C 1
ATOM 2011 O O . VAL A 1 306 ? -9.845 58.045 5.184 1.00 74.33 282 VAL A O 1
ATOM 2015 N N . GLN A 1 307 ? -11.937 57.857 4.391 1.00 73.43 283 GLN A N 1
ATOM 2016 C CA . GLN A 1 307 ? -11.765 58.951 3.449 1.00 97.04 283 GLN A CA 1
ATOM 2017 C C . GLN A 1 307 ? -11.460 60.227 4.229 1.00 87.74 283 GLN A C 1
ATOM 2018 O O . GLN A 1 307 ? -10.690 61.079 3.780 1.00 74.86 283 GLN A O 1
ATOM 2024 N N . GLU A 1 308 ? -12.062 60.341 5.410 1.00 74.60 284 GLU A N 1
ATOM 2025 C CA . GLU A 1 308 ? -11.809 61.460 6.309 1.00 93.75 284 GLU A CA 1
ATOM 2026 C C . GLU A 1 308 ? -10.336 61.565 6.681 1.00 84.25 284 GLU A C 1
ATOM 2027 O O . GLU A 1 308 ? -9.764 62.655 6.693 1.00 74.69 284 GLU A O 1
ATOM 2033 N N . THR A 1 309 ? -9.724 60.426 6.989 1.00 80.54 285 THR A N 1
ATOM 2034 C CA . THR A 1 309 ? -8.337 60.412 7.435 1.00 93.43 285 THR A CA 1
ATOM 2035 C C . THR A 1 309 ? -7.386 60.694 6.276 1.00 73.38 285 THR A C 1
ATOM 2036 O O . THR A 1 309 ? -6.283 61.204 6.476 1.00 92.85 285 THR A O 1
ATOM 2040 N N . VAL A 1 310 ? -7.816 60.367 5.061 1.00 64.81 286 VAL A N 1
ATOM 2041 C CA . VAL A 1 310 ? -7.022 60.679 3.878 1.00 87.30 286 VAL A CA 1
ATOM 2042 C C . VAL A 1 310 ? -7.004 62.186 3.646 1.00 93.39 286 VAL A C 1
ATOM 2043 O O . VAL A 1 310 ? -5.956 62.764 3.361 1.00 108.46 286 VAL A O 1
ATOM 2047 N N . THR A 1 311 ? -8.166 62.818 3.780 1.00 82.79 287 THR A N 1
ATOM 2048 C CA . THR A 1 311 ? -8.248 64.272 3.697 1.00 83.72 287 THR A CA 1
ATOM 2049 C C . THR A 1 311 ? -7.389 64.899 4.785 1.00 94.27 287 THR A C 1
ATOM 2050 O O . THR A 1 311 ? -6.582 65.792 4.521 1.00 88.33 287 THR A O 1
ATOM 2054 N N . ALA A 1 312 ? -7.568 64.421 6.012 1.00 80.68 288 ALA A N 1
ATOM 2055 C CA . ALA A 1 312 ? -6.811 64.925 7.150 1.00 69.95 288 ALA A CA 1
ATOM 2056 C C . ALA A 1 312 ? -5.315 64.884 6.863 1.00 97.99 288 ALA A C 1
ATOM 2057 O O . ALA A 1 312 ? -4.577 65.790 7.248 1.00 90.72 288 ALA A O 1
ATOM 2059 N N . MET A 1 313 ? -4.882 63.831 6.176 1.00 76.08 289 MET A N 1
ATOM 2060 C CA . MET A 1 313 ? -3.474 63.658 5.836 1.00 64.37 289 MET A CA 1
ATOM 2061 C C . MET A 1 313 ? -2.993 64.638 4.765 1.00 85.20 289 MET A C 1
ATOM 2062 O O . MET A 1 313 ? -1.950 65.271 4.930 1.00 107.08 289 MET A O 1
ATOM 2067 N N . TRP A 1 314 ? -3.735 64.751 3.665 1.00 75.22 290 TRP A N 1
ATOM 2068 C CA . TRP A 1 314 ? -3.386 65.719 2.629 1.00 94.94 290 TRP A CA 1
ATOM 2069 C C . TRP A 1 314 ? -3.215 67.089 3.270 1.00 88.03 290 TRP A C 1
ATOM 2070 O O . TRP A 1 314 ? -2.284 67.826 2.948 1.00 104.22 290 TRP A O 1
ATOM 2081 N N . GLU A 1 315 ? -4.120 67.418 4.186 1.00 114.31 291 GLU A N 1
ATOM 2082 C CA . GLU A 1 315 ? -4.058 68.684 4.901 1.00 115.61 291 GLU A CA 1
ATOM 2083 C C . GLU A 1 315 ? -2.807 68.769 5.764 1.00 63.12 291 GLU A C 1
ATOM 2084 O O . GLU A 1 315 ? -2.183 69.824 5.858 1.00 92.79 291 GLU A O 1
ATOM 2090 N N . TRP A 1 316 ? -2.441 67.661 6.398 1.00 136.91 292 TRP A N 1
ATOM 2091 C CA . TRP A 1 316 ? -1.225 67.628 7.200 1.00 75.79 292 TRP A CA 1
ATOM 2092 C C . TRP A 1 316 ? -0.007 67.949 6.342 1.00 95.64 292 TRP A C 1
ATOM 2093 O O . TRP A 1 316 ? 0.800 68.809 6.695 1.00 95.63 292 TRP A O 1
ATOM 2104 N N . LEU A 1 317 ? 0.116 67.254 5.215 1.00 84.71 293 LEU A N 1
ATOM 2105 C CA . LEU A 1 317 ? 1.237 67.446 4.299 1.00 93.34 293 LEU A CA 1
ATOM 2106 C C . LEU A 1 317 ? 1.271 68.856 3.719 1.00 111.08 293 LEU A C 1
ATOM 2107 O O . LEU A 1 317 ? 2.338 69.451 3.574 1.00 169.50 293 LEU A O 1
ATOM 2112 N N . ARG A 1 318 ? 0.097 69.381 3.384 1.00 144.81 294 ARG A N 1
ATOM 2113 C CA . ARG A 1 318 ? -0.009 70.714 2.807 1.00 133.41 294 ARG A CA 1
ATOM 2114 C C . ARG A 1 318 ? 0.465 71.767 3.803 1.00 171.69 294 ARG A C 1
ATOM 2115 O O . ARG A 1 318 ? 1.291 72.619 3.477 1.00 124.20 294 ARG A O 1
ATOM 2123 N N . VAL A 1 319 ? -0.063 71.699 5.020 1.00 94.07 295 VAL A N 1
ATOM 2124 C CA . VAL A 1 319 ? 0.321 72.623 6.081 1.00 131.50 295 VAL A CA 1
ATOM 2125 C C . VAL A 1 319 ? 1.811 72.519 6.391 1.00 109.85 295 VAL A C 1
ATOM 2126 O O . VAL A 1 319 ? 2.429 73.482 6.846 1.00 91.82 295 VAL A O 1
ATOM 2130 N N . ARG A 1 320 ? 2.387 71.349 6.135 1.00 104.05 296 ARG A N 1
AT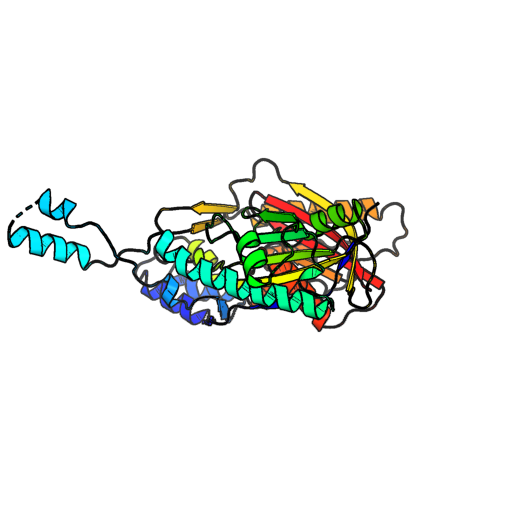OM 2131 C CA . ARG A 1 320 ? 3.793 71.107 6.439 1.00 119.38 296 ARG A CA 1
ATOM 2132 C C . ARG A 1 320 ? 4.708 71.623 5.328 1.00 129.82 296 ARG A C 1
ATOM 2133 O O . ARG A 1 320 ? 5.870 71.947 5.570 1.00 143.90 296 ARG A O 1
ATOM 2141 N N . TYR A 1 321 ? 4.176 71.699 4.112 1.00 137.10 297 TYR A N 1
ATOM 2142 C CA . TYR A 1 321 ? 4.919 72.245 2.981 1.00 139.65 297 TYR A CA 1
ATOM 2143 C C . TYR A 1 321 ? 4.343 73.589 2.544 1.00 142.90 297 TYR A C 1
ATOM 2144 O O . TYR A 1 321 ? 4.466 73.981 1.383 1.00 178.33 297 TYR A O 1
ATOM 2153 N N . GLU A 1 322 ? 3.715 74.291 3.482 1.00 200.97 298 GLU A N 1
ATOM 2154 C CA . GLU A 1 322 ? 3.056 75.557 3.182 1.00 145.21 298 GLU A CA 1
ATOM 2155 C C . GLU A 1 322 ? 4.073 76.677 2.974 1.00 176.29 298 GLU A C 1
ATOM 2156 O O . GLU A 1 322 ? 4.025 77.391 1.972 1.00 178.98 298 GLU A O 1
ATOM 2162 N N . ASP A 1 323 ? 4.991 76.824 3.924 1.00 198.63 299 ASP A N 1
ATOM 2163 C CA . ASP A 1 323 ? 6.043 77.830 3.823 1.00 191.76 299 ASP A CA 1
ATOM 2164 C C . ASP A 1 323 ? 7.040 77.466 2.730 1.00 190.85 299 ASP A C 1
ATOM 2165 O O . ASP A 1 323 ? 7.499 78.328 1.981 1.00 190.05 299 ASP A O 1
ATOM 2170 N N . ASP A 1 324 ? 7.369 76.182 2.646 1.00 195.02 300 ASP A N 1
ATOM 2171 C CA . ASP A 1 324 ? 8.328 75.696 1.662 1.00 146.24 300 ASP A CA 1
ATOM 2172 C C . ASP A 1 324 ? 7.824 75.883 0.234 1.00 246.08 300 ASP A C 1
ATOM 2173 O O . ASP A 1 324 ? 6.617 75.933 -0.002 1.00 242.32 300 ASP A O 1
ATOM 2178 N N . PRO A 1 325 ? 8.758 75.989 -0.723 1.00 241.25 301 PRO A N 1
ATOM 2179 C CA . PRO A 1 325 ? 8.430 76.157 -2.143 1.00 258.38 301 PRO A CA 1
ATOM 2180 C C . PRO A 1 325 ? 7.565 75.015 -2.661 1.00 335.05 301 PRO A C 1
ATOM 2181 O O . PRO A 1 325 ? 7.469 73.971 -2.015 1.00 323.35 301 PRO A O 1
ATOM 2185 N N . SER A 1 326 ? 6.945 75.215 -3.819 1.00 177.23 302 SER A N 1
ATOM 2186 C CA . SER A 1 326 ? 6.098 74.192 -4.422 1.00 228.05 302 SER A CA 1
ATOM 2187 C C . SER A 1 326 ? 6.936 73.014 -4.909 1.00 202.47 302 SER A C 1
ATOM 2188 O O . SER A 1 326 ? 6.402 72.008 -5.377 1.00 184.80 302 SER A O 1
ATOM 2191 N N . SER A 1 327 ? 8.253 73.148 -4.793 1.00 353.68 303 SER A N 1
ATOM 2192 C CA . SER A 1 327 ? 9.176 72.101 -5.212 1.00 509.39 303 SER A CA 1
ATOM 2193 C C . SER A 1 327 ? 8.909 70.788 -4.483 1.00 423.15 303 SER A C 1
ATOM 2194 O O . SER A 1 327 ? 8.968 69.715 -5.082 1.00 351.87 303 SER A O 1
ATOM 2197 N N . TRP A 1 328 ? 8.614 70.880 -3.190 1.00 273.74 304 TRP A N 1
ATOM 2198 C CA . TRP A 1 328 ? 8.350 69.695 -2.377 1.00 146.74 304 TRP A CA 1
ATOM 2199 C C . TRP A 1 328 ? 7.205 68.864 -2.949 1.00 164.54 304 TRP A C 1
ATOM 2200 O O . TRP A 1 328 ? 6.104 69.369 -3.169 1.00 188.37 304 TRP A O 1
ATOM 2211 N N . HIS A 1 329 ? 7.475 67.584 -3.182 1.00 249.97 305 HIS A N 1
ATOM 2212 C CA . HIS A 1 329 ? 6.540 66.729 -3.900 1.00 232.49 305 HIS A CA 1
ATOM 2213 C C . HIS A 1 329 ? 6.801 65.244 -3.644 1.00 180.78 305 HIS A C 1
ATOM 2214 O O . HIS A 1 329 ? 7.913 64.758 -3.853 1.00 240.12 305 HIS A O 1
ATOM 2221 N N . PRO A 1 330 ? 5.766 64.524 -3.181 1.00 116.66 306 PRO A N 1
ATOM 2222 C CA . PRO A 1 330 ? 5.807 63.091 -2.859 1.00 166.82 306 PRO A CA 1
ATOM 2223 C C . PRO A 1 330 ? 6.057 62.216 -4.084 1.00 164.62 306 PRO A C 1
ATOM 2224 O O . PRO A 1 330 ? 5.206 62.138 -4.969 1.00 126.55 306 PRO A O 1
ATOM 2228 N N . ASP A 1 331 ? 7.206 61.552 -4.121 1.00 111.07 307 ASP A N 1
ATOM 2229 C CA . ASP A 1 331 ? 7.570 60.718 -5.262 1.00 149.94 307 ASP A CA 1
ATOM 2230 C C . ASP A 1 331 ? 7.172 59.253 -5.058 1.00 93.92 307 ASP A C 1
ATOM 2231 O O . ASP A 1 331 ? 7.047 58.493 -6.018 1.00 107.22 307 ASP A O 1
ATOM 2236 N N . VAL A 1 332 ? 6.977 58.864 -3.801 1.00 125.28 308 VAL A N 1
ATOM 2237 C CA . VAL A 1 332 ? 6.583 57.499 -3.461 1.00 186.92 308 VAL A CA 1
ATOM 2238 C C . VAL A 1 332 ? 5.465 57.502 -2.424 1.00 109.54 308 VAL A C 1
ATOM 2239 O O . VAL A 1 332 ? 5.573 58.155 -1.386 1.00 95.30 308 VAL A O 1
ATOM 2243 N N . LEU A 1 333 ? 4.393 56.769 -2.705 1.00 110.69 309 LEU A N 1
ATOM 2244 C CA . LEU A 1 333 ? 3.242 56.738 -1.806 1.00 113.57 309 LEU A CA 1
ATOM 2245 C C . LEU A 1 333 ? 2.877 55.316 -1.401 1.00 109.59 309 LEU A C 1
ATOM 2246 O O . LEU A 1 333 ? 2.223 54.593 -2.153 1.00 92.43 309 LEU A O 1
ATOM 2251 N N . LEU A 1 334 ? 3.304 54.920 -0.208 1.00 156.61 310 LEU A N 1
ATOM 2252 C CA . LEU A 1 334 ? 3.017 53.587 0.304 1.00 96.62 310 LEU A CA 1
ATOM 2253 C C . LEU A 1 334 ? 1.804 53.646 1.226 1.00 104.00 310 LEU A C 1
ATOM 2254 O O . LEU A 1 334 ? 1.937 53.858 2.432 1.00 78.72 310 LEU A O 1
ATOM 2259 N N . ALA A 1 335 ? 0.621 53.456 0.649 1.00 73.27 311 ALA A N 1
ATOM 2260 C CA . ALA A 1 335 ? -0.628 53.702 1.364 1.00 76.03 311 ALA A CA 1
ATOM 2261 C C . ALA A 1 335 ? -1.461 52.440 1.575 1.00 111.81 311 ALA A C 1
ATOM 2262 O O . ALA A 1 335 ? -1.457 51.536 0.743 1.00 85.88 311 ALA A O 1
ATOM 2264 N N . HIS A 1 336 ? -2.189 52.399 2.687 1.00 97.02 312 HIS A N 1
ATOM 2265 C CA . HIS A 1 336 ? -2.965 51.221 3.060 1.00 105.30 312 HIS A CA 1
ATOM 2266 C C . HIS A 1 336 ? -4.317 51.596 3.682 1.00 75.87 312 HIS A C 1
ATOM 2267 O O . HIS A 1 336 ? -4.530 51.431 4.887 1.00 77.23 312 HIS A O 1
ATOM 2274 N N . PRO A 1 337 ? -5.242 52.098 2.850 1.00 102.24 313 PRO A N 1
ATOM 2275 C CA . PRO A 1 337 ? -6.565 52.549 3.296 1.00 114.16 313 PRO A CA 1
ATOM 2276 C C . PRO A 1 337 ? -7.500 51.388 3.613 1.00 116.36 313 PRO A C 1
ATOM 2277 O O . PRO A 1 337 ? -8.495 51.578 4.310 1.00 85.52 313 PRO A O 1
ATOM 2281 N N . GLY A 1 338 ? -7.189 50.206 3.094 1.00 80.02 314 GLY A N 1
ATOM 2282 C CA . GLY A 1 338 ? -7.962 49.018 3.408 1.00 78.42 314 GLY A CA 1
ATOM 2283 C C . GLY A 1 338 ? -8.617 48.352 2.214 1.00 140.27 314 GLY A C 1
ATOM 2284 O O . GLY A 1 338 ? -9.123 47.234 2.319 1.00 124.03 314 GLY A O 1
ATOM 2285 N N . GLY A 1 339 ? -8.610 49.033 1.074 1.00 81.56 315 GLY A N 1
ATOM 2286 C CA . GLY A 1 339 ? -9.236 48.501 -0.119 1.00 103.30 315 GLY A CA 1
ATOM 2287 C C . GLY A 1 339 ? -8.964 49.319 -1.364 1.00 108.96 315 GLY A C 1
ATOM 2288 O O . GLY A 1 339 ? -8.459 50.440 -1.295 1.00 136.46 315 GLY A O 1
ATOM 2289 N N . THR A 1 340 ? -9.308 48.745 -2.512 1.00 111.74 316 THR A N 1
ATOM 2290 C CA . THR A 1 340 ? -9.102 49.400 -3.795 1.00 179.57 316 THR A CA 1
ATOM 2291 C C . THR A 1 340 ? -10.035 50.597 -3.938 1.00 156.57 316 THR A C 1
ATOM 2292 O O . THR A 1 340 ? -9.687 51.594 -4.566 1.00 159.23 316 THR A O 1
ATOM 2296 N N . ARG A 1 341 ? -11.219 50.494 -3.343 1.00 152.65 317 ARG A N 1
ATOM 2297 C CA . ARG A 1 341 ? -12.206 51.564 -3.425 1.00 134.46 317 ARG A CA 1
ATOM 2298 C C . ARG A 1 341 ? -11.660 52.887 -2.904 1.00 76.64 317 ARG A C 1
ATOM 2299 O O . ARG A 1 341 ? -11.730 53.911 -3.584 1.00 124.71 317 ARG A O 1
ATOM 2307 N N . VAL A 1 342 ? -11.129 52.864 -1.688 1.00 125.15 318 VAL A N 1
ATOM 2308 C CA . VAL A 1 342 ? -10.582 54.068 -1.084 1.00 82.14 318 VAL A CA 1
ATOM 2309 C C . VAL A 1 342 ? -9.276 54.450 -1.768 1.00 102.45 318 VAL A C 1
ATOM 2310 O O . VAL A 1 342 ? -8.840 55.601 -1.711 1.00 96.38 318 VAL A O 1
ATOM 2314 N N . LEU A 1 343 ? -8.657 53.470 -2.419 1.00 101.88 319 LEU A N 1
ATOM 2315 C CA . LEU A 1 343 ? -7.439 53.702 -3.180 1.00 102.72 319 LEU A CA 1
ATOM 2316 C C . LEU A 1 343 ? -7.763 54.557 -4.401 1.00 133.24 319 LEU A C 1
ATOM 2317 O O . LEU A 1 343 ? -7.038 55.499 -4.720 1.00 120.40 319 LEU A O 1
ATOM 2322 N N . GLU A 1 344 ? -8.862 54.224 -5.073 1.00 135.79 320 GLU A N 1
ATOM 2323 C CA . GLU A 1 344 ? -9.343 55.015 -6.200 1.00 125.90 320 GLU A CA 1
ATOM 2324 C C . GLU A 1 344 ? -9.592 56.444 -5.743 1.00 100.20 320 GLU A C 1
ATOM 2325 O O . GLU A 1 344 ? -9.172 57.398 -6.398 1.00 122.67 320 GLU A O 1
ATOM 2331 N N . TYR A 1 345 ? -10.279 56.579 -4.611 1.00 91.77 321 TYR A N 1
ATOM 2332 C CA . TYR A 1 345 ? -10.577 57.884 -4.033 1.00 135.04 321 TYR A CA 1
ATOM 2333 C C . TYR A 1 345 ? -9.314 58.690 -3.760 1.00 75.20 321 TYR A C 1
ATOM 2334 O O . TYR A 1 345 ? -9.305 59.911 -3.916 1.00 86.04 321 TYR A O 1
ATOM 2343 N N . MET A 1 346 ? -8.252 58.012 -3.337 1.00 103.44 322 MET A N 1
ATOM 2344 C CA . MET A 1 346 ? -6.988 58.687 -3.060 1.00 90.57 322 MET A CA 1
ATOM 2345 C C . MET A 1 346 ? -6.395 59.274 -4.339 1.00 102.28 322 MET A C 1
ATOM 2346 O O . MET A 1 346 ? -5.869 60.388 -4.340 1.00 123.00 322 MET A O 1
ATOM 2351 N N . GLU A 1 347 ? -6.491 58.514 -5.424 1.00 122.73 323 GLU A N 1
ATOM 2352 C CA . GLU A 1 347 ? -5.954 58.930 -6.714 1.00 149.68 323 GLU A CA 1
ATOM 2353 C C . GLU A 1 347 ? -6.625 60.204 -7.221 1.00 122.81 323 GLU A C 1
ATOM 2354 O O . GLU A 1 347 ? -6.020 60.986 -7.954 1.00 128.90 323 GLU A O 1
ATOM 2360 N N . GLN A 1 348 ? -7.874 60.410 -6.818 1.00 113.53 324 GLN A N 1
ATOM 2361 C CA . GLN A 1 348 ? -8.671 61.527 -7.315 1.00 137.97 324 GLN A CA 1
ATOM 2362 C C . GLN A 1 348 ? -8.625 62.737 -6.386 1.00 133.48 324 GLN A C 1
ATOM 2363 O O . GLN A 1 348 ? -9.002 63.841 -6.774 1.00 141.47 324 GLN A O 1
ATOM 2369 N N . THR A 1 349 ? -8.160 62.525 -5.160 1.00 142.66 325 THR A N 1
ATOM 2370 C CA . THR A 1 349 ? -8.100 63.594 -4.170 1.00 141.83 325 THR A CA 1
ATOM 2371 C C . THR A 1 349 ? -6.730 64.270 -4.164 1.00 112.51 325 THR A C 1
ATOM 2372 O O . THR A 1 349 ? -6.552 65.327 -3.556 1.00 125.59 325 THR A O 1
ATOM 2376 N N . MET A 1 350 ? -5.769 63.658 -4.851 1.00 129.83 326 MET A N 1
ATOM 2377 C CA . MET A 1 350 ? -4.401 64.172 -4.898 1.00 120.34 326 MET A CA 1
ATOM 2378 C C . MET A 1 350 ? -4.314 65.563 -5.521 1.00 111.23 326 MET A C 1
ATOM 2379 O O . MET A 1 350 ? -4.802 65.784 -6.630 1.00 125.34 326 MET A O 1
ATOM 2384 N N . PRO A 1 351 ? -3.667 66.497 -4.808 1.00 151.35 327 PRO A N 1
ATOM 2385 C CA . PRO A 1 351 ? -3.550 67.909 -5.187 1.00 184.78 327 PRO A CA 1
ATOM 2386 C C . PRO A 1 351 ? -2.944 68.107 -6.572 1.00 145.96 327 PRO A C 1
ATOM 2387 O O . PRO A 1 351 ? -2.146 67.286 -7.024 1.00 179.79 327 PRO A O 1
ATOM 2391 N N . ASP A 1 352 ? -3.332 69.197 -7.228 1.00 230.96 328 ASP A N 1
ATOM 2392 C CA . ASP A 1 352 ? -2.756 69.592 -8.509 1.00 283.00 328 ASP A CA 1
ATOM 2393 C C . ASP A 1 352 ? -2.484 68.400 -9.415 1.00 296.17 328 ASP A C 1
ATOM 2394 O O . ASP A 1 352 ? -3.338 67.533 -9.602 1.00 274.73 328 ASP A O 1
ATOM 2399 N N . GLU A 1 353 ? -1.279 68.369 -9.973 1.00 155.08 329 GLU A N 1
ATOM 2400 C CA . GLU A 1 353 ? -0.854 67.270 -10.826 1.00 201.55 329 GLU A CA 1
ATOM 2401 C C . GLU A 1 353 ? 0.246 66.468 -10.146 1.00 144.54 329 GLU A C 1
ATOM 2402 O O . GLU A 1 353 ? 1.374 66.941 -9.998 1.00 138.88 329 GLU A O 1
ATOM 2408 N N . TRP A 1 354 ? -0.092 65.255 -9.726 1.00 189.85 330 TRP A N 1
ATOM 2409 C CA . TRP A 1 354 ? 0.881 64.343 -9.141 1.00 163.34 330 TRP A CA 1
ATOM 2410 C C . TRP A 1 354 ? 0.989 63.096 -10.011 1.00 162.38 330 TRP A C 1
ATOM 2411 O O . TRP A 1 354 ? 0.051 62.760 -10.734 1.00 207.68 330 TRP A O 1
ATOM 2422 N N . PRO A 1 355 ? 2.140 62.410 -9.953 1.00 214.66 331 PRO A N 1
ATOM 2423 C CA . PRO A 1 355 ? 2.361 61.200 -10.749 1.00 153.32 331 PRO A CA 1
ATOM 2424 C C . PRO A 1 355 ? 1.179 60.245 -10.648 1.00 140.11 331 PRO A C 1
ATOM 2425 O O . PRO A 1 355 ? 0.515 60.194 -9.612 1.00 134.96 331 PRO A O 1
ATOM 2429 N N . SER A 1 356 ? 0.923 59.500 -11.717 1.00 233.47 332 SER A N 1
ATOM 2430 C CA . SER A 1 356 ? -0.247 58.633 -11.785 1.00 205.25 332 SER A CA 1
ATOM 2431 C C . SER A 1 356 ? -0.040 57.300 -11.071 1.00 180.78 332 SER A C 1
ATOM 2432 O O . SER A 1 356 ? -0.974 56.747 -10.489 1.00 194.45 332 SER A O 1
ATOM 2435 N N . GLY A 1 357 ? 1.186 56.789 -11.113 1.00 160.73 333 GLY A N 1
ATOM 2436 C CA . GLY A 1 357 ? 1.472 55.467 -10.587 1.00 142.28 333 GLY A CA 1
ATOM 2437 C C . GLY A 1 357 ? 2.031 55.442 -9.178 1.00 160.33 333 GLY A C 1
ATOM 2438 O O . GLY A 1 357 ? 2.932 54.656 -8.878 1.00 127.36 333 GLY A O 1
ATOM 2439 N N . LEU A 1 358 ? 1.497 56.294 -8.309 1.00 143.68 334 LEU A N 1
ATOM 2440 C CA . LEU A 1 358 ? 1.912 56.307 -6.911 1.00 137.55 334 LEU A CA 1
ATOM 2441 C C . LEU A 1 358 ? 1.315 55.122 -6.158 1.00 131.37 334 LEU A C 1
ATOM 2442 O O . LEU A 1 358 ? 2.003 54.444 -5.393 1.00 97.94 334 LEU A O 1
ATOM 2447 N N . LEU A 1 359 ? 0.032 54.872 -6.386 1.00 102.67 335 LEU A N 1
ATOM 2448 C CA . LEU A 1 359 ? -0.659 53.776 -5.720 1.00 107.81 335 LEU A CA 1
ATOM 2449 C C . LEU A 1 359 ? -0.471 52.469 -6.481 1.00 161.29 335 LEU A C 1
ATOM 2450 O O . LEU A 1 359 ? -1.197 51.500 -6.265 1.00 115.77 335 LEU A O 1
ATOM 2455 N N . SER A 1 360 ? 0.514 52.453 -7.374 1.00 116.88 336 SER A N 1
ATOM 2456 C CA . SER A 1 360 ? 0.832 51.257 -8.144 1.00 105.15 336 SER A CA 1
ATOM 2457 C C . SER A 1 360 ? 1.216 50.104 -7.222 1.00 93.44 336 SER A C 1
ATOM 2458 O O . SER A 1 360 ? 0.697 48.995 -7.347 1.00 132.25 336 SER A O 1
ATOM 2461 N N . TYR A 1 361 ? 2.128 50.377 -6.294 1.00 112.51 337 TYR A N 1
ATOM 2462 C CA . TYR A 1 361 ? 2.604 49.362 -5.362 1.00 86.12 337 TYR A CA 1
ATOM 2463 C C . TYR A 1 361 ? 1.497 48.929 -4.409 1.00 104.09 337 TYR A C 1
ATOM 2464 O O . TYR A 1 361 ? 1.370 47.748 -4.082 1.00 129.25 337 TYR A O 1
ATOM 2473 N N . SER A 1 362 ? 0.694 49.893 -3.968 1.00 99.93 338 SER A N 1
ATOM 2474 C CA . SER A 1 362 ? -0.424 49.598 -3.082 1.00 87.22 338 SER A CA 1
ATOM 2475 C C . SER A 1 362 ? -1.436 48.705 -3.789 1.00 105.97 338 SER A C 1
ATOM 2476 O O . SER A 1 362 ? -1.877 47.692 -3.245 1.00 111.28 338 SER A O 1
ATOM 2479 N N . ARG A 1 363 ? -1.796 49.088 -5.009 1.00 95.78 339 ARG A N 1
ATOM 2480 C CA . ARG A 1 363 ? -2.770 48.340 -5.793 1.00 128.98 339 ARG A CA 1
ATOM 2481 C C . ARG A 1 363 ? -2.260 46.932 -6.087 1.00 169.11 339 ARG A C 1
ATOM 2482 O O . ARG A 1 363 ? -3.003 45.959 -5.976 1.00 109.27 339 ARG A O 1
ATOM 2490 N N . ASP A 1 364 ? -0.988 46.830 -6.457 1.00 112.72 340 ASP A N 1
ATOM 2491 C CA . ASP A 1 364 ? -0.357 45.537 -6.699 1.00 121.40 340 ASP A CA 1
ATOM 2492 C C . ASP A 1 364 ? -0.466 44.635 -5.471 1.00 108.13 340 ASP A C 1
ATOM 2493 O O . ASP A 1 364 ? -0.637 43.422 -5.590 1.00 127.06 340 ASP A O 1
ATOM 2498 N N . SER A 1 365 ? -0.364 45.237 -4.291 1.00 110.22 341 SER A N 1
ATOM 2499 C CA . SER A 1 365 ? -0.442 44.488 -3.044 1.00 102.63 341 SER A CA 1
ATOM 2500 C C . SER A 1 365 ? -1.838 43.910 -2.811 1.00 101.01 341 SER A C 1
ATOM 2501 O O . SER A 1 365 ? -1.980 42.770 -2.370 1.00 137.77 341 SER A O 1
ATOM 2504 N N . TYR A 1 366 ? -2.863 44.703 -3.113 1.00 103.75 342 TYR A N 1
ATOM 2505 C CA . TYR A 1 366 ? -4.246 44.314 -2.850 1.00 149.07 342 TYR A CA 1
ATOM 2506 C C . TYR A 1 366 ? -4.743 43.181 -3.737 1.00 203.45 342 TYR A C 1
ATOM 2507 O O . TYR A 1 366 ? -5.649 42.441 -3.354 1.00 177.91 342 TYR A O 1
ATOM 2516 N N . THR A 1 367 ? -4.158 43.052 -4.922 1.00 89.54 343 THR A N 1
ATOM 2517 C CA . THR A 1 367 ? -4.573 42.006 -5.849 1.00 157.14 343 THR A CA 1
ATOM 2518 C C . THR A 1 367 ? -4.249 40.630 -5.279 1.00 149.35 343 THR A C 1
ATOM 2519 O O . THR A 1 367 ? -4.829 39.627 -5.690 1.00 135.19 343 THR A O 1
ATOM 2523 N N . SER A 1 368 ? -3.329 40.596 -4.320 1.00 129.59 344 SER A N 1
ATOM 2524 C CA . SER A 1 368 ? -2.945 39.353 -3.656 1.00 107.57 344 SER A CA 1
ATOM 2525 C C . SER A 1 368 ? -3.710 39.178 -2.346 1.00 119.93 344 SER A C 1
ATOM 2526 O O . SER A 1 368 ? -3.676 38.112 -1.731 1.00 162.57 344 SER A O 1
ATOM 2529 N N . GLY A 1 369 ? -4.396 40.236 -1.923 1.00 168.96 345 GLY A N 1
ATOM 2530 C CA . GLY A 1 369 ? -5.189 40.199 -0.708 1.00 137.85 345 GLY A CA 1
ATOM 2531 C C . GLY A 1 369 ? -4.887 41.348 0.238 1.00 109.45 345 GLY A C 1
ATOM 2532 O O . GLY A 1 369 ? -3.909 42.074 0.062 1.00 112.27 345 GLY A O 1
ATOM 2533 N N . ASN A 1 370 ? -5.737 41.517 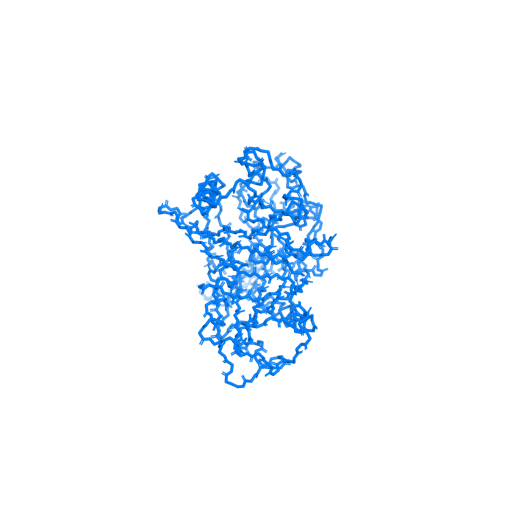1.245 1.00 144.40 346 ASN A N 1
ATOM 2534 C CA . ASN A 1 370 ? -5.513 42.530 2.267 1.00 108.03 346 ASN A CA 1
ATOM 2535 C C . ASN A 1 370 ? -4.722 41.935 3.425 1.00 82.07 346 ASN A C 1
ATOM 2536 O O . ASN A 1 370 ? -5.222 41.078 4.154 1.00 87.93 346 ASN A O 1
ATOM 2541 N N . ARG A 1 371 ? -3.482 42.383 3.585 1.00 99.78 347 ARG A N 1
ATOM 2542 C CA . ARG A 1 371 ? -2.584 41.796 4.573 1.00 123.41 347 ARG A CA 1
ATOM 2543 C C . ARG A 1 371 ? -2.615 42.524 5.917 1.00 81.06 347 ARG A C 1
ATOM 2544 O O . ARG A 1 371 ? -1.773 42.279 6.781 1.00 80.56 347 ARG A O 1
ATOM 2552 N N . GLY A 1 372 ? -3.588 43.414 6.086 1.00 111.40 348 GLY A N 1
ATOM 2553 C CA . GLY A 1 372 ? -3.755 44.144 7.331 1.00 89.45 348 GLY A CA 1
ATOM 2554 C C . GLY A 1 372 ? -2.476 44.783 7.841 1.00 69.60 348 GLY A C 1
ATOM 2555 O O . GLY A 1 372 ? -1.818 45.536 7.125 1.00 76.98 348 GLY A O 1
ATOM 2556 N N . GLY A 1 373 ? -2.122 44.474 9.086 1.00 70.20 349 GLY A N 1
ATOM 2557 C CA . GLY A 1 373 ? -0.939 45.040 9.713 1.00 62.84 349 GLY A CA 1
ATOM 2558 C C . GLY A 1 373 ? 0.358 44.800 8.958 1.00 92.15 349 GLY A C 1
ATOM 2559 O O . GLY A 1 373 ? 1.335 45.521 9.149 1.00 82.37 349 GLY A O 1
ATOM 2560 N N . ALA A 1 374 ? 0.374 43.785 8.101 1.00 63.64 350 ALA A N 1
ATOM 2561 C CA . ALA A 1 374 ? 1.569 43.456 7.333 1.00 71.04 350 ALA A CA 1
ATOM 2562 C C . ALA A 1 374 ? 1.552 44.101 5.951 1.00 84.40 350 ALA A C 1
ATOM 2563 O O . ALA A 1 374 ? 2.498 43.955 5.179 1.00 90.54 350 ALA A O 1
ATOM 2565 N N . ALA A 1 375 ? 0.478 44.821 5.647 1.00 86.14 351 ALA A N 1
ATOM 2566 C CA . ALA A 1 375 ? 0.306 45.431 4.330 1.00 82.81 351 ALA A CA 1
ATOM 2567 C C . ALA A 1 375 ? 1.370 46.478 4.003 1.00 81.88 351 ALA A C 1
ATOM 2568 O O . ALA A 1 375 ? 1.992 46.422 2.945 1.00 92.40 351 ALA A O 1
ATOM 2570 N N . VAL A 1 376 ? 1.572 47.431 4.908 1.00 82.03 352 VAL A N 1
ATOM 2571 C CA . VAL A 1 376 ? 2.501 48.532 4.661 1.00 90.46 352 VAL A CA 1
ATOM 2572 C C . VAL A 1 376 ? 3.905 48.058 4.290 1.00 97.96 352 VAL A C 1
ATOM 2573 O O . VAL A 1 376 ? 4.469 48.516 3.298 1.00 83.79 352 VAL A O 1
ATOM 2577 N N . PHE A 1 377 ? 4.464 47.148 5.085 1.00 74.79 353 PHE A N 1
ATOM 2578 C CA . PHE A 1 377 ? 5.781 46.581 4.799 1.00 88.94 353 PHE A CA 1
ATOM 2579 C C . PHE A 1 377 ? 5.795 45.912 3.429 1.00 83.73 353 PHE A C 1
ATOM 2580 O O . PHE A 1 377 ? 6.662 46.186 2.601 1.00 110.99 353 PHE A O 1
ATOM 2588 N N . ASP A 1 378 ? 4.827 45.028 3.207 1.00 77.65 354 ASP A N 1
ATOM 2589 C CA . ASP A 1 378 ? 4.648 44.365 1.919 1.00 93.47 354 ASP A CA 1
ATOM 2590 C C . ASP A 1 378 ? 4.679 45.369 0.773 1.00 110.27 354 ASP A C 1
ATOM 2591 O O . ASP A 1 378 ? 5.306 45.130 -0.254 1.00 104.77 354 ASP A O 1
ATOM 2596 N N . ILE A 1 379 ? 3.996 46.492 0.957 1.00 93.05 355 ILE A N 1
ATOM 2597 C CA . ILE A 1 379 ? 3.971 47.546 -0.047 1.00 89.29 355 ILE A CA 1
ATOM 2598 C C . ILE A 1 379 ? 5.332 48.224 -0.151 1.00 96.23 355 ILE A C 1
ATOM 2599 O O . ILE A 1 379 ? 5.790 48.555 -1.244 1.00 76.51 355 ILE A O 1
ATOM 2604 N N . LEU A 1 380 ? 5.979 48.427 0.991 1.00 106.40 356 LEU A N 1
ATOM 2605 C CA . LEU A 1 380 ? 7.309 49.021 1.007 1.00 125.22 356 LEU A CA 1
ATOM 2606 C C . LEU A 1 380 ? 8.298 48.112 0.286 1.00 94.30 356 LEU A C 1
ATOM 2607 O O . LEU A 1 380 ? 9.227 48.580 -0.373 1.00 92.94 356 LEU A O 1
ATOM 2612 N N . ARG A 1 381 ? 8.087 46.807 0.411 1.00 146.45 357 ARG A N 1
ATOM 2613 C CA . ARG A 1 381 ? 8.919 45.827 -0.274 1.00 136.33 357 ARG A CA 1
ATOM 2614 C C . ARG A 1 381 ? 8.711 45.881 -1.786 1.00 145.82 357 ARG A C 1
ATOM 2615 O O . ARG A 1 381 ? 9.674 45.979 -2.541 1.00 119.50 357 ARG A O 1
ATOM 2623 N N . ARG A 1 382 ? 7.455 45.819 -2.222 1.00 119.69 358 ARG A N 1
ATOM 2624 C CA . ARG A 1 382 ? 7.138 45.892 -3.646 1.00 155.24 358 ARG A CA 1
ATOM 2625 C C . ARG A 1 382 ? 7.701 47.167 -4.266 1.00 144.00 358 ARG A C 1
ATOM 2626 O O . ARG A 1 382 ? 8.131 47.173 -5.418 1.00 99.36 358 ARG A O 1
ATOM 2634 N N . ALA A 1 383 ? 7.686 48.247 -3.494 1.00 84.83 359 ALA A N 1
ATOM 2635 C CA . ALA A 1 383 ? 8.246 49.515 -3.943 1.00 98.58 359 ALA A CA 1
ATOM 2636 C C . ALA A 1 383 ? 9.758 49.402 -4.076 1.00 84.58 359 ALA A C 1
ATOM 2637 O O . ALA A 1 383 ? 10.347 49.867 -5.054 1.00 99.09 359 ALA A O 1
ATOM 2639 N N . HIS A 1 384 ? 10.378 48.776 -3.080 1.00 89.43 360 HIS A N 1
ATOM 2640 C CA . HIS A 1 384 ? 11.825 48.586 -3.048 1.00 91.14 360 HIS A CA 1
ATOM 2641 C C . HIS A 1 384 ? 12.303 47.654 -4.164 1.00 95.11 360 HIS A C 1
ATOM 2642 O O . HIS A 1 384 ? 13.253 47.963 -4.882 1.00 92.85 360 HIS A O 1
ATOM 2649 N N . ASP A 1 385 ? 11.630 46.515 -4.299 1.00 122.51 361 ASP A N 1
ATOM 2650 C CA . ASP A 1 385 ? 11.958 45.522 -5.315 1.00 227.93 361 ASP A CA 1
ATOM 2651 C C . ASP A 1 385 ? 11.803 46.075 -6.723 1.00 165.21 361 ASP A C 1
ATOM 2652 O O . ASP A 1 385 ? 12.354 45.530 -7.678 1.00 132.91 361 ASP A O 1
ATOM 2657 N N . ALA A 1 386 ? 11.039 47.154 -6.849 1.00 135.12 362 ALA A N 1
ATOM 2658 C CA . ALA A 1 386 ? 10.788 47.759 -8.150 1.00 114.07 362 ALA A CA 1
ATOM 2659 C C . ALA A 1 386 ? 11.879 48.765 -8.502 1.00 127.40 362 ALA A C 1
ATOM 2660 O O . ALA A 1 386 ? 12.056 49.121 -9.669 1.00 124.20 362 ALA A O 1
ATOM 2662 N N . GLY A 1 387 ? 12.608 49.218 -7.486 1.00 136.63 363 GLY A N 1
ATOM 2663 C CA . GLY A 1 387 ? 13.698 50.156 -7.686 1.00 126.10 363 GLY A CA 1
ATOM 2664 C C . GLY A 1 387 ? 13.296 51.600 -7.455 1.00 106.13 363 GLY A C 1
ATOM 2665 O O . GLY A 1 387 ? 12.399 52.119 -8.119 1.00 138.92 363 GLY A O 1
ATOM 2666 N N . GLN A 1 388 ? 13.965 52.251 -6.508 1.00 129.30 364 GLN A N 1
ATOM 2667 C CA . GLN A 1 388 ? 13.687 53.648 -6.196 1.00 152.54 364 GLN A CA 1
ATOM 2668 C C . GLN A 1 388 ? 14.933 54.513 -6.339 1.00 129.25 364 GLN A C 1
ATOM 2669 O O . GLN A 1 388 ? 16.058 54.021 -6.257 1.00 190.01 364 GLN A O 1
ATOM 2675 N N . LYS A 1 389 ? 14.721 55.807 -6.552 1.00 124.76 365 LYS A N 1
ATOM 2676 C CA . LYS A 1 389 ? 15.821 56.747 -6.710 1.00 144.11 365 LYS A CA 1
ATOM 2677 C C . LYS A 1 389 ? 16.156 57.408 -5.379 1.00 152.63 365 LYS A C 1
ATOM 2678 O O . LYS A 1 389 ? 15.264 57.841 -4.651 1.00 132.05 365 LYS A O 1
ATOM 2684 N N . THR A 1 390 ? 17.443 57.479 -5.064 1.00 141.40 366 THR A N 1
ATOM 2685 C CA . THR A 1 390 ? 17.883 58.142 -3.845 1.00 107.34 366 THR A CA 1
ATOM 2686 C C . THR A 1 390 ? 17.416 59.589 -3.826 1.00 136.26 366 THR A C 1
ATOM 2687 O O . THR A 1 390 ? 17.729 60.362 -4.730 1.00 118.83 366 THR A O 1
ATOM 2691 N N . GLY A 1 391 ? 16.662 59.950 -2.795 1.00 118.61 367 GLY A N 1
ATOM 2692 C CA . GLY A 1 391 ? 16.145 61.298 -2.670 1.00 127.23 367 GLY A CA 1
ATOM 2693 C C . GLY A 1 391 ? 14.643 61.359 -2.857 1.00 97.81 367 GLY A C 1
ATOM 2694 O O . GLY A 1 391 ? 14.008 62.350 -2.498 1.00 88.77 367 GLY A O 1
ATOM 2695 N N . SER A 1 392 ? 14.071 60.302 -3.424 1.00 241.83 368 SER A N 1
ATOM 2696 C CA . SER A 1 392 ? 12.628 60.237 -3.619 1.00 221.98 368 SER A CA 1
ATOM 2697 C C . SER A 1 392 ? 11.904 60.553 -2.319 1.00 207.38 368 SER A C 1
ATOM 2698 O O . SER A 1 392 ? 12.217 59.984 -1.275 1.00 114.09 368 SER A O 1
ATOM 2701 N N . ARG A 1 393 ? 10.944 61.469 -2.384 1.00 178.19 369 ARG A N 1
ATOM 2702 C CA . ARG A 1 393 ? 10.130 61.798 -1.223 1.00 115.42 369 ARG A CA 1
ATOM 2703 C C . ARG A 1 393 ? 9.124 60.678 -0.983 1.00 122.04 369 ARG A C 1
ATOM 2704 O O . ARG A 1 393 ? 8.421 60.263 -1.902 1.00 97.48 369 ARG A O 1
ATOM 2712 N N . ALA A 1 394 ? 9.060 60.185 0.249 1.00 134.52 370 ALA A N 1
ATOM 2713 C CA . ALA A 1 394 ? 8.199 59.048 0.555 1.00 90.56 370 ALA A CA 1
ATOM 2714 C C . ALA A 1 394 ? 7.145 59.357 1.614 1.00 122.19 370 ALA A C 1
ATOM 2715 O O . ALA A 1 394 ? 7.378 60.140 2.533 1.00 92.29 370 ALA A O 1
ATOM 2717 N N . VAL A 1 395 ? 5.983 58.730 1.470 1.00 103.24 371 VAL A N 1
ATOM 2718 C CA . VAL A 1 395 ? 4.908 58.853 2.445 1.00 83.75 371 VAL A CA 1
ATOM 2719 C C . VAL A 1 395 ? 4.320 57.475 2.737 1.00 72.82 371 VAL A C 1
ATOM 2720 O O . VAL A 1 395 ? 3.880 56.773 1.826 1.00 98.02 371 VAL A O 1
ATOM 2724 N N . LEU A 1 396 ? 4.331 57.085 4.006 1.00 122.31 372 LEU A N 1
ATOM 2725 C CA . LEU A 1 396 ? 3.732 55.826 4.418 1.00 82.39 372 LEU A CA 1
ATOM 2726 C C . LEU A 1 396 ? 2.430 56.119 5.144 1.00 78.50 372 LEU A C 1
ATOM 2727 O O . LEU A 1 396 ? 2.370 57.017 5.982 1.00 67.64 372 LEU A O 1
ATOM 2732 N N . TYR A 1 397 ? 1.386 55.366 4.818 1.00 71.94 373 TYR A N 1
ATOM 2733 C CA . TYR A 1 397 ? 0.071 55.618 5.395 1.00 68.44 373 TYR A CA 1
ATOM 2734 C C . TYR A 1 397 ? -0.679 54.327 5.698 1.00 70.82 373 TYR A C 1
ATOM 2735 O O . TYR A 1 397 ? -0.536 53.334 4.980 1.00 105.35 373 TYR A O 1
ATOM 2744 N N . ALA A 1 398 ? -1.475 54.349 6.764 1.00 79.71 374 ALA A N 1
ATOM 2745 C CA . ALA A 1 398 ? -2.282 53.195 7.135 1.00 88.60 374 ALA A CA 1
ATOM 2746 C C . ALA A 1 398 ? -3.437 53.578 8.048 1.00 98.56 374 ALA A C 1
ATOM 2747 O O . ALA A 1 398 ? -3.274 54.371 8.979 1.00 71.34 374 ALA A O 1
ATOM 2749 N N . ALA A 1 399 ? -4.603 53.002 7.778 1.00 78.79 375 ALA A N 1
ATOM 2750 C CA . ALA A 1 399 ? -5.770 53.187 8.631 1.00 76.41 375 ALA A CA 1
ATOM 2751 C C . ALA A 1 399 ? -6.115 51.859 9.294 1.00 67.80 375 ALA A C 1
ATOM 2752 O O . ALA A 1 399 ? -5.861 50.794 8.730 1.00 82.54 375 ALA A O 1
ATOM 2754 N N . ALA A 1 400 ? -6.690 51.917 10.490 1.00 87.46 376 ALA A N 1
ATOM 2755 C CA . ALA A 1 400 ? -6.992 50.701 11.234 1.00 82.85 376 ALA A CA 1
ATOM 2756 C C . ALA A 1 400 ? -8.256 50.855 12.074 1.00 58.74 376 ALA A C 1
ATOM 2757 O O . ALA A 1 400 ? -8.692 51.974 12.334 1.00 76.43 376 ALA A O 1
ATOM 2759 N N . PRO A 1 401 ? -8.847 49.723 12.498 1.00 93.04 377 PRO A N 1
ATOM 2760 C CA . PRO A 1 401 ? -10.049 49.688 13.338 1.00 89.57 377 PRO A CA 1
ATOM 2761 C C . PRO A 1 401 ? -10.055 50.741 14.445 1.00 77.27 377 PRO A C 1
ATOM 2762 O O . PRO A 1 401 ? -9.001 51.226 14.862 1.00 53.57 377 PRO A O 1
ATOM 2766 N N . GLY A 1 402 ? -11.250 51.074 14.923 1.00 74.89 378 GLY A N 1
ATOM 2767 C CA . GLY A 1 402 ? -11.434 52.207 15.812 1.00 95.26 378 GLY A CA 1
ATOM 2768 C C . GLY A 1 402 ? -11.435 53.454 14.962 1.00 84.52 378 GLY A C 1
ATOM 2769 O O . GLY A 1 402 ? -11.861 54.522 15.386 1.00 60.40 378 GLY A O 1
ATOM 2770 N N . LEU A 1 403 ? -10.987 53.274 13.726 1.00 86.61 379 LEU A N 1
ATOM 2771 C CA . LEU A 1 403 ? -10.717 54.363 12.805 1.00 196.85 379 LEU A CA 1
ATOM 2772 C C . LEU A 1 403 ? -9.714 55.339 13.387 1.00 105.50 379 LEU A C 1
ATOM 2773 O O . LEU A 1 403 ? -10.056 56.425 13.847 1.00 74.27 379 LEU A O 1
ATOM 2778 N N . THR A 1 404 ? -8.464 54.897 13.379 1.00 88.02 380 THR A N 1
ATOM 2779 C CA . THR A 1 404 ? -7.322 55.721 13.716 1.00 62.71 380 THR A CA 1
ATOM 2780 C C . THR A 1 404 ? -6.321 55.504 12.593 1.00 66.18 380 THR A C 1
ATOM 2781 O O . THR A 1 404 ? -6.300 54.433 11.983 1.00 67.12 380 THR A O 1
ATOM 2785 N N . ALA A 1 405 ? -5.506 56.510 12.302 1.00 62.18 381 ALA A N 1
ATOM 2786 C CA . ALA A 1 405 ? -4.534 56.382 11.230 1.00 65.27 381 ALA A CA 1
ATOM 2787 C C . ALA A 1 405 ? -3.190 56.956 11.641 1.00 67.60 381 ALA A C 1
ATOM 2788 O O . ALA A 1 405 ? -3.109 57.828 12.510 1.00 73.00 381 ALA A O 1
ATOM 2790 N N . THR A 1 406 ? -2.131 56.457 11.012 1.00 56.87 382 THR A N 1
ATOM 2791 C CA . THR A 1 406 ? -0.788 56.954 11.271 1.00 59.37 382 THR A CA 1
ATOM 2792 C C . THR A 1 406 ? -0.032 57.075 9.965 1.00 78.39 382 THR A C 1
ATOM 2793 O O . THR A 1 406 ? 0.050 56.121 9.193 1.00 78.22 382 THR A O 1
ATOM 2797 N N . ALA A 1 407 ? 0.509 58.260 9.717 1.00 64.59 383 ALA A N 1
ATOM 2798 C CA . ALA A 1 407 ? 1.289 58.495 8.513 1.00 56.36 383 ALA A CA 1
ATOM 2799 C C . ALA A 1 407 ? 2.723 58.871 8.858 1.00 75.57 383 ALA A C 1
ATOM 2800 O O . ALA A 1 407 ? 2.998 59.436 9.921 1.00 80.53 383 ALA A O 1
ATOM 2802 N N . LEU A 1 408 ? 3.634 58.539 7.951 1.00 60.20 384 LEU A N 1
ATOM 2803 C CA . LEU A 1 408 ? 5.033 58.894 8.095 1.00 78.29 384 LEU A CA 1
ATOM 2804 C C . LEU A 1 408 ? 5.514 59.524 6.795 1.00 106.16 384 LEU A C 1
ATOM 2805 O O . LEU A 1 408 ? 5.205 59.039 5.707 1.00 114.26 384 LEU A O 1
ATOM 2810 N N . GLU A 1 409 ? 6.250 60.622 6.911 1.00 64.75 385 GLU A N 1
ATOM 2811 C CA . GLU A 1 409 ? 6.905 61.225 5.759 1.00 114.00 385 GLU A CA 1
ATOM 2812 C C . GLU A 1 409 ? 8.400 60.939 5.831 1.00 87.75 385 GLU A C 1
ATOM 2813 O O . GLU A 1 409 ? 9.012 61.063 6.894 1.00 94.43 385 GLU A O 1
ATOM 2819 N N . GLY A 1 410 ? 8.989 60.553 4.705 1.00 93.05 386 GLY A N 1
ATOM 2820 C CA . GLY A 1 410 ? 10.399 60.216 4.688 1.00 74.87 386 GLY A CA 1
ATOM 2821 C C . GLY A 1 410 ? 11.132 60.505 3.392 1.00 97.38 386 GLY A C 1
ATOM 2822 O O . GLY A 1 410 ? 10.568 61.056 2.445 1.00 139.11 386 GLY A O 1
ATOM 2823 N N . GLU A 1 411 ? 12.405 60.121 3.363 1.00 97.14 387 GLU A N 1
ATOM 2824 C CA . GLU A 1 411 ? 13.261 60.323 2.200 1.00 106.79 387 GLU A CA 1
ATOM 2825 C C . GLU A 1 411 ? 14.024 59.044 1.869 1.00 108.82 387 GLU A C 1
ATOM 2826 O O . GLU A 1 411 ? 14.734 58.497 2.714 1.00 179.97 387 GLU A O 1
ATOM 2832 N N . TRP A 1 412 ? 13.873 58.572 0.636 1.00 91.75 388 TRP A N 1
ATOM 2833 C CA . TRP A 1 412 ? 14.542 57.352 0.204 1.00 121.22 388 TRP A CA 1
ATOM 2834 C C . TRP A 1 412 ? 16.050 57.556 0.132 1.00 105.69 388 TRP A C 1
ATOM 2835 O O . TRP A 1 412 ? 16.524 58.633 -0.230 1.00 127.19 388 TRP A O 1
ATOM 2846 N N . LEU A 1 413 ? 16.800 56.515 0.475 1.00 119.00 389 LEU A N 1
ATOM 2847 C CA . LEU A 1 413 ? 18.255 56.607 0.529 1.00 138.83 389 LEU A CA 1
ATOM 2848 C C . LEU A 1 413 ? 18.924 55.754 -0.546 1.00 95.12 389 LEU A C 1
ATOM 2849 O O . LEU A 1 413 ? 20.104 55.930 -0.847 1.00 128.58 389 LEU A O 1
#

B-factor: mean 116.73, std 61.74, range [37.06, 509.39]

Nearest PDB structures (foldseek):
  3v7i-assembly1_A-2  TM=1.003E+00  e=2.711E-86  Streptomyces coelicolor
  5wx5-assembly1_A  TM=8.518E-01  e=1.409E-26  Tetradium ruticarpum
  1xet-assembly2_C  TM=8.494E-01  e=3.094E-25  Pinus sylvestris
  3ale-assembly2_D  TM=8.366E-01  e=2.018E-21  Oryza sativa Japonica Group
  3ale-assembly1_A  TM=8.303E-01  e=1.788E-21  Oryza sativa Japonica Group

Secondary structure (DSSP, 8-state):
---EEEEPPEEEE-SEEEEHHHHHHHHHHH-SS-SSGGGHHHHHHHHT-SEEEESS-HHHHHS-------HHHHHH--HHHHHHHHHHHTSPPPPPHHHHHHHHHHHHHHHHHHHHHHHHHHHT--GGG--EEEEE--SS--SS-HHHHHHHHTTPPTT-EEEEESS-GGGHHHHHHHHHHHHHHH-TT-EEEEEEEE-GGGG--SS--STTHHHHHHHB--EEEEEEEESS--TTEEEEEEEEEEEE-TT-TTSEEEEEETTEEEEEE-TTHHHHHHHHHHHHHHHHHHHTSSS-TT----EEEEE-SSHHHHHHHHHHS-SS--S-STHHHHHHHTT-B-GGGHHHHHHHHHHHH---TT-EEEEEEEETTTEEEEEEEEE-

Radius of gyration: 22.39 Å; Cα contacts (8 Å, |Δi|>4): 804; chains: 1; bounding box: 57×76×44 Å

Sequence (384 aa):
AMAAYLCAPAVIHGEHSVETREIVEEVRGRHPHAPWAPRIDGIAASTGIESRGWMLPLEAAVAPGGGGDLGAAREALEQDANRAIAALKAVPASQTVQERTAPAWEAVQAYGERAARGALQIAGLDVADVDCLITSNSTTPALPGLDVALANRLPLRGDTMLLPATQWACVAGTRSLALAADLVAADPDRVVLVVISEALSTTYQPADDTLESLIVRLLFADTAVAAVVTGRPRPESVLRLDAAWHHTLPGTRDLHRLETRADGTHFVMDRRGPRAVQETVTAMWEWLRVRYEDDPSSWHPDVLLAHPGGTRVLEYMEQTMPDEWPSGLLSYSRDSYTSGNRGGAAVFDILRRAHDAGQKTGSRAVLYAAAPGLTATALEGEWL

Organism: Streptomyces coelicolor (strain ATCC BAA-471 / A3(2) / M145) (NCBI:txid100226)

CATH classification: 3.40.47.10 (+1 more: 3.40.47.10)

InterPro domains:
  IPR001099 Chalcone/stilbene synthase, N-terminal [PF00195] (99-237)
  IPR011141 Polyketide synthase, type III [PIRSF000451] (21-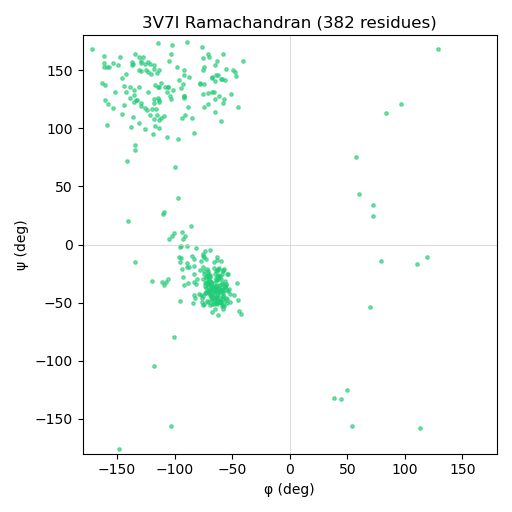388)
  IPR011141 Polyketide synthase, type III [PTHR11877] (99-382)
  IPR016039 Thiolase-like [G3DSA:3.40.47.10] (1-237)
  IPR016039 Thiolase-like [G3DSA:3.40.47.10] (243-389)
  IPR016039 Thiolase-like [SSF53901] (1-239)
  IPR016039 Thiolase-like [SSF53901] (225-388)